Protein AF-0000000075191819 (afdb_homodimer)

Solvent-accessible surface area (backbone atoms only — not comparable to full-atom values): 37746 Å² total; per-residue (Å²): 136,80,80,71,77,78,78,75,75,78,77,75,77,79,75,78,74,72,77,71,74,78,74,51,84,80,54,74,88,44,48,74,37,85,87,48,56,42,88,85,24,44,27,29,45,24,22,58,79,26,37,25,31,28,36,48,56,69,62,45,27,75,52,15,51,52,43,36,54,45,61,70,34,84,62,67,75,32,59,95,83,57,30,30,80,43,82,44,82,48,45,52,66,33,50,48,42,40,49,34,56,77,70,39,85,81,62,63,55,68,81,54,69,62,60,65,67,51,51,50,26,29,44,53,42,21,60,73,36,45,12,57,68,61,36,51,39,52,51,51,33,49,34,48,51,21,29,82,47,78,88,41,41,57,74,36,52,81,44,52,58,84,86,45,87,53,50,31,57,52,48,41,52,46,22,66,74,69,68,39,58,52,28,40,49,40,20,48,48,55,45,27,47,48,51,64,27,57,45,59,74,77,46,82,58,62,67,57,49,31,47,37,45,45,29,30,53,50,50,41,49,42,42,40,55,48,24,35,29,62,71,35,40,55,80,60,62,46,91,79,46,89,49,55,56,41,28,49,45,42,42,35,42,39,51,25,53,47,48,73,42,62,86,52,53,54,36,55,80,72,45,82,45,67,51,52,55,51,49,51,52,51,54,53,47,66,69,63,64,80,66,75,74,78,79,64,72,81,69,72,50,57,47,66,68,47,46,53,52,44,49,53,42,29,52,52,17,49,50,51,50,60,66,44,41,24,53,60,68,75,39,65,49,64,69,64,34,50,56,70,74,105,136,79,77,71,78,78,82,74,74,79,77,76,78,81,73,77,76,73,77,71,75,77,74,53,82,82,53,74,90,48,48,73,36,86,88,48,56,42,88,85,24,44,27,29,44,25,23,58,78,26,37,24,32,27,38,49,56,69,62,45,26,74,53,15,50,51,44,36,54,46,60,71,35,83,63,67,74,33,59,94,82,55,31,31,79,44,81,44,81,47,47,53,66,33,49,48,42,40,49,34,55,75,71,38,84,82,63,63,55,68,80,53,68,62,60,65,67,51,52,49,26,30,45,52,43,21,60,74,36,44,12,57,68,61,35,52,39,51,50,51,33,48,34,48,51,21,29,82,47,79,90,41,42,57,73,37,52,81,42,51,58,83,86,43,86,53,50,32,57,52,48,41,53,45,23,64,75,69,68,40,58,50,27,39,48,41,20,47,47,56,45,26,48,48,53,64,26,57,44,58,73,76,46,82,58,63,68,57,49,29,48,34,43,44,29,30,52,49,49,41,49,41,42,40,54,48,25,36,30,62,74,36,40,55,79,60,61,46,90,79,46,89,49,54,58,40,28,50,47,40,42,34,42,39,52,25,52,46,49,73,42,62,85,51,53,53,38,55,80,70,44,82,45,66,50,53,54,50,49,51,52,51,54,51,48,67,68,63,64,83,67,73,73,80,79,62,72,82,65,70,49,58,48,68,68,45,45,51,52,44,50,54,42,31,52,53,18,48,50,51,50,59,66,44,41,25,53,58,68,77,40,67,48,64,69,64,34,50,56,71,74,103

Radius of gyration: 38.43 Å; Cα contacts (8 Å, |Δi|>4): 865; chains: 2; bounding box: 101×92×155 Å

Foldseek 3Di:
DPPDPDDPDPDPDPPDPPPPPPPPVVPQQAAEDPPQADLLAAEWEAELVRYIGRHHLVQLLVQFVQSVVCVVPPQPDSPPSNHGYHYDHHHPLLVVLQVCVRVPPPSDFALAQDDLSSLLSNCVVCVVRVRPVSNVRSLNNLCQCQPLDLVRVQVRVVSDDPPCLCVLVSSCVSCVVNVQLLRNLSSLLSLLLDDLVVCVVPDPDPVSSVLSPQLNVVQLVLCVVQQQVLLPPVVNAPPPFPLNPLQVVLSVVLVVQCVVCVSCSSCVSHDPRSVNVVLVVLVVVVPPPPDCPDPPPPSNHHDPVSSVVSVVRNVRSVVVCSQCSCVSSPHDGSVVSVVVVD/DPPDPDPPDPDPDPPDPPPPPPPPVVPQQAAEDPPQADLLAAEWEAELVRYIGRHHLVQLLVQFVQSVVCVVPPQPDSPPSNHGYDYDHHHPLLVVLQVCVRVPPPSDFALAQDDLSSLLSNCVVCVVRVRPVSNVRSLNNLCQCQPLDLVRVQVRVVSDDPPCLCVLVSSCVSCVVNVQLLRNLSSLLSLLLDDLVVCVVPDPDPVSSVLSPQLNVVQLVLCCVQQQVLLPPVVNDPPPFPLNPLLVVLSVVLVVQCVVCVSCSSCVSHDPGSNNVVLVVLVVVVPDDPPCPDPPPPSNHRDPVSSVVSVVRNVRSVVVCSQCSCVSSPHDGSVVSVVVVD

Structure (mmCIF, N/CA/C/O backbone):
data_AF-0000000075191819-model_v1
#
loop_
_entity.id
_entity.type
_entity.pdbx_description
1 polymer 'BTB domain-containing protein'
#
loop_
_atom_site.group_PDB
_atom_site.id
_atom_site.type_symbol
_atom_site.label_atom_id
_atom_site.label_alt_id
_atom_site.label_comp_id
_atom_site.label_asym_id
_atom_site.label_entity_id
_atom_site.label_seq_id
_atom_site.pdbx_PDB_ins_code
_atom_site.Cartn_x
_atom_site.Cartn_y
_atom_site.Cartn_z
_atom_site.occupancy
_atom_site.B_iso_or_equiv
_atom_site.auth_seq_id
_atom_site.auth_comp_id
_atom_site.auth_asym_id
_atom_site.auth_atom_id
_atom_site.pdbx_PDB_model_num
ATOM 1 N N . MET A 1 1 ? -52.969 14.641 -76.25 1 25.11 1 MET A N 1
ATOM 2 C CA . MET A 1 1 ? -53.812 13.789 -75.375 1 25.11 1 MET A CA 1
ATOM 3 C C . MET A 1 1 ? -52.938 12.992 -74.438 1 25.11 1 MET A C 1
ATOM 5 O O . MET A 1 1 ? -52.188 12.125 -74.812 1 25.11 1 MET A O 1
ATOM 9 N N . SER A 1 2 ? -52.5 13.672 -73.312 1 27.08 2 SER A N 1
ATOM 10 C CA . SER A 1 2 ? -51.469 13.477 -72.312 1 27.08 2 SER A CA 1
ATOM 11 C C . SER A 1 2 ? -51.812 12.297 -71.375 1 27.08 2 SER A C 1
ATOM 13 O O . SER A 1 2 ? -52.875 12.273 -70.812 1 27.08 2 SER A O 1
ATOM 15 N N . ALA A 1 3 ? -51.312 11.078 -71.938 1 25.53 3 ALA A N 1
ATOM 16 C CA . ALA A 1 3 ? -51.625 9.75 -71.375 1 25.53 3 ALA A CA 1
ATOM 17 C C . ALA A 1 3 ? -51.438 9.711 -69.875 1 25.53 3 ALA A C 1
ATOM 19 O O . ALA A 1 3 ? -50.344 10 -69.375 1 25.53 3 ALA A O 1
ATOM 20 N N . ALA A 1 4 ? -52.531 9.844 -69.125 1 30.47 4 ALA A N 1
ATOM 21 C CA . ALA A 1 4 ? -52.75 10.016 -67.688 1 30.47 4 ALA A CA 1
ATOM 22 C C . ALA A 1 4 ? -52.125 8.852 -66.938 1 30.47 4 ALA A C 1
ATOM 24 O O . ALA A 1 4 ? -52.312 7.688 -67.312 1 30.47 4 ALA A O 1
ATOM 25 N N . PRO A 1 5 ? -51 9.078 -66.25 1 30.41 5 PRO A N 1
ATOM 26 C CA . PRO A 1 5 ? -50.188 8.008 -65.688 1 30.41 5 PRO A CA 1
ATOM 27 C C . PRO A 1 5 ? -51 7.039 -64.812 1 30.41 5 PRO A C 1
ATOM 29 O O . PRO A 1 5 ? -52.031 7.41 -64.312 1 30.41 5 PRO A O 1
ATOM 32 N N . ALA A 1 6 ? -50.938 5.742 -65.25 1 36.22 6 ALA A N 1
ATOM 33 C CA . ALA A 1 6 ? -51.594 4.559 -64.688 1 36.22 6 ALA A CA 1
ATOM 34 C C . ALA A 1 6 ? -51.531 4.559 -63.188 1 36.22 6 ALA A C 1
ATOM 36 O O . ALA A 1 6 ? -50.531 4.949 -62.594 1 36.22 6 ALA A O 1
ATOM 37 N N . GLU A 1 7 ? -52.656 4.715 -62.5 1 30.72 7 GLU A N 1
ATOM 38 C CA . GLU A 1 7 ? -53 4.773 -61.094 1 30.72 7 GLU A CA 1
ATOM 39 C C . GLU A 1 7 ? -52.438 3.578 -60.344 1 30.72 7 GLU A C 1
ATOM 41 O O . GLU A 1 7 ? -52.656 2.428 -60.719 1 30.72 7 GLU A O 1
ATOM 46 N N . SER A 1 8 ? -51.156 3.742 -59.844 1 30.05 8 SER A N 1
ATOM 47 C CA . SER A 1 8 ? -50.406 2.719 -59.156 1 30.05 8 SER A CA 1
ATOM 48 C C . SER A 1 8 ? -51.25 1.982 -58.125 1 30.05 8 SER A C 1
ATOM 50 O O . SER A 1 8 ? -52.094 2.584 -57.469 1 30.05 8 SER A O 1
ATOM 52 N N . ASP A 1 9 ? -51.438 0.678 -58.438 1 33.81 9 ASP A N 1
ATOM 53 C CA . ASP A 1 9 ? -52.219 -0.307 -57.688 1 33.81 9 ASP A CA 1
ATOM 54 C C . ASP A 1 9 ? -52 -0.182 -56.188 1 33.81 9 ASP A C 1
ATOM 56 O O . ASP A 1 9 ? -50.875 0.171 -55.75 1 33.81 9 ASP A O 1
ATOM 60 N N . PRO A 1 10 ? -53.062 0.04 -55.406 1 34.38 10 PRO A N 1
ATOM 61 C CA . PRO A 1 10 ? -53 0.318 -53.969 1 34.38 10 PRO A CA 1
ATOM 62 C C . PRO A 1 10 ? -52.156 -0.685 -53.219 1 34.38 10 PRO A C 1
ATOM 64 O O . PRO A 1 10 ? -51.969 -1.818 -53.688 1 34.38 10 PRO A O 1
ATOM 67 N N . ALA A 1 11 ? -51.188 -0.195 -52.312 1 33.44 11 ALA A N 1
ATOM 68 C CA . ALA A 1 11 ? -50.188 -0.854 -51.469 1 33.44 11 ALA A CA 1
ATOM 69 C C . ALA A 1 11 ? -50.812 -1.996 -50.688 1 33.44 11 ALA A C 1
ATOM 71 O O . ALA A 1 11 ? -51.906 -1.83 -50.094 1 33.44 11 ALA A O 1
ATOM 72 N N . PRO A 1 12 ? -50.656 -3.307 -51.188 1 30.34 12 PRO A N 1
ATOM 73 C CA . PRO A 1 12 ? -51.375 -4.34 -50.406 1 30.34 12 PRO A CA 1
ATOM 74 C C . PRO A 1 12 ? -51.188 -4.188 -48.906 1 30.34 12 PRO A C 1
ATOM 76 O O . PRO A 1 12 ? -50.219 -3.604 -48.438 1 30.34 12 PRO A O 1
ATOM 79 N N . ARG A 1 13 ? -52.312 -4.234 -48.125 1 37.22 13 ARG A N 1
ATOM 80 C CA . ARG A 1 13 ? -52.312 -4.121 -46.656 1 37.22 13 ARG A CA 1
ATOM 81 C C . ARG A 1 13 ? -51.281 -5.07 -46.031 1 37.22 13 ARG A C 1
ATOM 83 O O . ARG A 1 13 ? -51.125 -6.199 -46.5 1 37.22 13 ARG A O 1
ATOM 90 N N . PRO A 1 14 ? -50.25 -4.469 -45.25 1 31.97 14 PRO A N 1
ATOM 91 C CA . PRO A 1 14 ? -49.25 -5.348 -44.656 1 31.97 14 PRO A CA 1
ATOM 92 C C . PRO A 1 14 ? -49.844 -6.574 -43.969 1 31.97 14 PRO A C 1
ATOM 94 O O . PRO A 1 14 ? -51 -6.527 -43.5 1 31.97 14 PRO A O 1
ATOM 97 N N . ALA A 1 15 ? -49.469 -7.777 -44.312 1 31.53 15 ALA A N 1
ATOM 98 C CA . ALA A 1 15 ? -49.844 -9.062 -43.719 1 31.53 15 ALA A CA 1
ATOM 99 C C . ALA A 1 15 ? -49.781 -9.016 -42.188 1 31.53 15 ALA A C 1
ATOM 101 O O . ALA A 1 15 ? -48.875 -8.359 -41.625 1 31.53 15 ALA A O 1
ATOM 102 N N . LYS A 1 16 ? -50.938 -9.297 -41.594 1 32 16 LYS A N 1
ATOM 103 C CA . LYS A 1 16 ? -51.031 -9.461 -40.156 1 32 16 LYS A CA 1
ATOM 104 C C . LYS A 1 16 ? -49.875 -10.289 -39.625 1 32 16 LYS A C 1
ATOM 106 O O . LYS A 1 16 ? -49.562 -11.352 -40.188 1 32 16 LYS A O 1
ATOM 111 N N . ARG A 1 17 ? -48.906 -9.695 -38.969 1 32.09 17 ARG A N 1
ATOM 112 C CA . ARG A 1 17 ? -47.906 -10.406 -38.219 1 32.09 17 ARG A CA 1
ATOM 113 C C . ARG A 1 17 ? -48.5 -11.531 -37.375 1 32.09 17 ARG A C 1
ATOM 115 O O . ARG A 1 17 ? -49.438 -11.297 -36.594 1 32.09 17 ARG A O 1
ATOM 122 N N . GLN A 1 18 ? -48.531 -12.727 -37.969 1 26.8 18 GLN A N 1
ATOM 123 C CA . GLN A 1 18 ? -48.906 -13.891 -37.156 1 26.8 18 GLN A CA 1
ATOM 124 C C . GLN A 1 18 ? -48.312 -13.812 -35.781 1 26.8 18 GLN A C 1
ATOM 126 O O . GLN A 1 18 ? -47.094 -13.648 -35.625 1 26.8 18 GLN A O 1
ATOM 131 N N . ARG A 1 19 ? -49.094 -13.383 -34.781 1 33.69 19 ARG A N 1
ATOM 132 C CA . ARG A 1 19 ? -48.688 -13.539 -33.375 1 33.69 19 ARG A CA 1
ATOM 133 C C . ARG A 1 19 ? -48.094 -14.914 -33.125 1 33.69 19 ARG A C 1
ATOM 135 O O . ARG A 1 19 ? -48.75 -15.938 -33.312 1 33.69 19 ARG A O 1
ATOM 142 N N . THR A 1 20 ? -46.812 -15.141 -33.531 1 33.38 20 THR A N 1
ATOM 143 C CA . THR A 1 20 ? -46.125 -16.344 -33.031 1 33.38 20 THR A CA 1
ATOM 144 C C . THR A 1 20 ? -46.562 -16.656 -31.609 1 33.38 20 THR A C 1
ATOM 146 O O . THR A 1 20 ? -46.5 -15.789 -30.734 1 33.38 20 THR A O 1
ATOM 149 N N . SER A 1 21 ? -47.469 -17.562 -31.469 1 36.19 21 SER A N 1
ATOM 150 C CA . SER A 1 21 ? -47.938 -18.125 -30.203 1 36.19 21 SER A CA 1
ATOM 151 C C . SER A 1 21 ? -46.781 -18.359 -29.25 1 36.19 21 SER A C 1
ATOM 153 O O . SER A 1 21 ? -45.938 -19.234 -29.484 1 36.19 21 SER A O 1
ATOM 155 N N . GLU A 1 22 ? -46.25 -17.422 -28.703 1 41.81 22 GLU A N 1
ATOM 156 C CA . GLU A 1 22 ? -45.25 -17.453 -27.641 1 41.81 22 GLU A CA 1
ATOM 157 C C . GLU A 1 22 ? -45.562 -18.5 -26.594 1 41.81 22 GLU A C 1
ATOM 159 O O . GLU A 1 22 ? -44.688 -18.938 -25.844 1 41.81 22 GLU A O 1
ATOM 164 N N . ASN A 1 23 ? -46.906 -18.625 -26.266 1 40.81 23 ASN A N 1
ATOM 165 C CA . ASN A 1 23 ? -47.25 -19.406 -25.062 1 40.81 23 ASN A CA 1
ATOM 166 C C . ASN A 1 23 ? -47.312 -20.891 -25.359 1 40.81 23 ASN A C 1
ATOM 168 O O . ASN A 1 23 ? -48.375 -21.5 -25.312 1 40.81 23 ASN A O 1
ATOM 172 N N . ASP A 1 24 ? -46.688 -21.391 -26.359 1 41.38 24 ASP A N 1
ATOM 173 C CA . ASP A 1 24 ? -46.844 -22.844 -26.375 1 41.38 24 ASP A CA 1
ATOM 174 C C . ASP A 1 24 ? -46.531 -23.453 -25.016 1 41.38 24 ASP A C 1
ATOM 176 O O . ASP A 1 24 ? -45.406 -23.297 -24.516 1 41.38 24 ASP A O 1
ATOM 180 N N . PRO A 1 25 ? -47.438 -23.656 -24.188 1 46.94 25 PRO A N 1
ATOM 181 C CA . PRO A 1 25 ? -47.219 -24.25 -22.859 1 46.94 25 PRO A CA 1
ATOM 182 C C . PRO A 1 25 ? -46.188 -25.375 -22.891 1 46.94 25 PRO A C 1
ATOM 184 O O . PRO A 1 25 ? -45.625 -25.734 -21.844 1 46.94 25 PRO A O 1
ATOM 187 N N . ASP A 1 26 ? -46.125 -26.141 -23.938 1 46.66 26 ASP A N 1
ATOM 188 C CA . ASP A 1 26 ? -45.25 -27.312 -23.984 1 46.66 26 ASP A CA 1
ATOM 189 C C . ASP A 1 26 ? -43.844 -26.906 -24.375 1 46.66 26 ASP A C 1
ATOM 191 O O . ASP A 1 26 ? -43 -27.766 -24.641 1 46.66 26 ASP A O 1
ATOM 195 N N . ALA A 1 27 ? -43.531 -25.719 -24.828 1 53.84 27 ALA A N 1
ATOM 196 C CA . ALA A 1 27 ? -42.219 -25.297 -25.25 1 53.84 27 ALA A CA 1
ATOM 197 C C . ALA A 1 27 ? -41.188 -25.516 -24.141 1 53.84 27 ALA A C 1
ATOM 199 O O . ALA A 1 27 ? -41.469 -25.266 -22.969 1 53.84 27 ALA A O 1
ATOM 200 N N . PRO A 1 28 ? -40.188 -26.234 -24.469 1 63.12 28 PRO A N 1
ATOM 201 C CA . PRO A 1 28 ? -39.219 -26.516 -23.406 1 63.12 28 PRO A CA 1
ATOM 202 C C . PRO A 1 28 ? -38.75 -25.25 -22.703 1 63.12 28 PRO A C 1
ATOM 204 O O . PRO A 1 28 ? -38.625 -24.188 -23.328 1 63.12 28 PRO A O 1
ATOM 207 N N . SER A 1 29 ? -38.969 -25.016 -21.344 1 79.19 29 SER A N 1
ATOM 208 C CA . SER A 1 29 ? -38.719 -23.938 -20.391 1 79.19 29 SER A CA 1
ATOM 209 C C . SER A 1 29 ? -37.219 -23.578 -20.344 1 79.19 29 SER A C 1
ATOM 211 O O . SER A 1 29 ? -36.781 -22.938 -19.391 1 79.19 29 SER A O 1
ATOM 213 N N . TYR A 1 30 ? -36.406 -24.109 -21.391 1 90.31 30 TYR A N 1
ATOM 214 C CA . TYR A 1 30 ? -35 -23.75 -21.375 1 90.31 30 TYR A CA 1
ATOM 215 C C . TYR A 1 30 ? -34.5 -23.391 -22.766 1 90.31 30 TYR A C 1
ATOM 217 O O . TYR A 1 30 ? -35.125 -23.75 -23.766 1 90.31 30 TYR A O 1
ATOM 225 N N . GLU A 1 31 ? -33.594 -22.469 -22.891 1 95.75 31 GLU A N 1
ATOM 226 C CA . GLU A 1 31 ? -32.906 -22.125 -24.141 1 95.75 31 GLU A CA 1
ATOM 227 C C . GLU A 1 31 ? -31.797 -23.141 -24.453 1 95.75 31 GLU A C 1
ATOM 229 O O . GLU A 1 31 ? -30.969 -23.453 -23.578 1 95.75 31 GLU A O 1
ATOM 234 N N . MET A 1 32 ? -31.781 -23.672 -25.672 1 95.06 32 MET A N 1
ATOM 235 C CA . MET A 1 32 ? -30.797 -24.672 -26.047 1 95.06 32 MET A CA 1
ATOM 236 C C . MET A 1 32 ? -29.422 -24.047 -26.266 1 95.06 32 MET A C 1
ATOM 238 O O . MET A 1 32 ? -29.312 -22.984 -26.875 1 95.06 32 MET A O 1
ATOM 242 N N . ASP A 1 33 ? -28.406 -24.656 -25.656 1 95.62 33 ASP A N 1
ATOM 243 C CA . ASP A 1 33 ? -27.047 -24.234 -25.969 1 95.62 33 ASP A CA 1
ATOM 244 C C . ASP A 1 33 ? -26.625 -24.672 -27.375 1 95.62 33 ASP A C 1
ATOM 246 O O . ASP A 1 33 ? -26.75 -25.844 -27.719 1 95.62 33 ASP A O 1
ATOM 250 N N . THR A 1 34 ? -26.141 -23.781 -28.109 1 93.25 34 THR A N 1
ATOM 251 C CA . THR A 1 34 ? -25.844 -24.031 -29.516 1 93.25 34 THR A CA 1
ATOM 252 C C . THR A 1 34 ? -24.609 -24.906 -29.672 1 93.25 34 THR A C 1
ATOM 254 O O . THR A 1 34 ? -24.484 -25.672 -30.641 1 93.25 34 THR A O 1
ATOM 257 N N . SER A 1 35 ? -23.672 -24.891 -28.766 1 94.94 35 SER A N 1
ATOM 258 C CA . SER A 1 35 ? -22.406 -25.609 -28.891 1 94.94 35 SER A CA 1
ATOM 259 C C . SER A 1 35 ? -22.516 -27.016 -28.328 1 94.94 35 SER A C 1
ATOM 261 O O . SER A 1 35 ? -21.844 -27.938 -28.812 1 94.94 35 SER A O 1
ATOM 263 N N . LEU A 1 36 ? -23.328 -27.172 -27.281 1 97.12 36 LEU A N 1
ATOM 264 C CA . LEU A 1 36 ? -23.406 -28.469 -26.609 1 97.12 36 LEU A CA 1
ATOM 265 C C . LEU A 1 36 ? -24.844 -28.984 -26.609 1 97.12 36 LEU A C 1
ATOM 267 O O . LEU A 1 36 ? -25.469 -29.109 -25.547 1 97.12 36 LEU A O 1
ATOM 271 N N . TRP A 1 37 ? -25.375 -29.188 -27.844 1 96.94 37 TRP A N 1
ATOM 272 C CA . TRP A 1 37 ? -26.672 -29.812 -28.062 1 96.94 37 TRP A CA 1
ATOM 273 C C . TRP A 1 37 ? -26.562 -30.969 -29.062 1 96.94 37 TRP A C 1
ATOM 275 O O . TRP A 1 37 ? -26.594 -30.734 -30.281 1 96.94 37 TRP A O 1
ATOM 285 N N . PHE A 1 38 ? -26.547 -32.156 -28.5 1 96.25 38 PHE A N 1
ATOM 286 C CA . PHE A 1 38 ? -26.406 -33.344 -29.328 1 96.25 38 PHE A CA 1
ATOM 287 C C . PHE A 1 38 ? -27.734 -34.062 -29.484 1 96.25 38 PHE A C 1
ATOM 289 O O . PHE A 1 38 ? -28.359 -34.469 -28.5 1 96.25 38 PHE A O 1
ATOM 296 N N . GLU A 1 39 ? -28.141 -34.281 -30.672 1 93.06 39 GLU A N 1
ATOM 297 C CA . GLU A 1 39 ? -29.422 -34.906 -30.953 1 93.06 39 GLU A CA 1
ATOM 298 C C . GLU A 1 39 ? -29.5 -36.312 -30.375 1 93.06 39 GLU A C 1
ATOM 300 O O . GLU A 1 39 ? -30.578 -36.781 -29.984 1 93.06 39 GLU A O 1
ATOM 305 N N . ASP A 1 40 ? -28.375 -36.938 -30.312 1 94.06 40 ASP A N 1
ATOM 306 C CA . ASP A 1 40 ? -28.344 -38.281 -29.781 1 94.06 40 ASP A CA 1
ATOM 307 C C . ASP A 1 40 ? -28.078 -38.281 -28.281 1 94.06 40 ASP A C 1
ATOM 309 O O . ASP A 1 40 ? -27.906 -39.344 -27.672 1 94.06 40 ASP A O 1
ATOM 313 N N . GLY A 1 41 ? -28.031 -37.156 -27.625 1 95.19 41 GLY A N 1
ATOM 314 C CA . GLY A 1 41 ? -27.906 -37.094 -26.172 1 95.19 41 GLY A CA 1
ATOM 315 C C . GLY A 1 41 ? -29.109 -37.625 -25.422 1 95.19 41 GLY A C 1
ATOM 316 O O . GLY A 1 41 ? -30.234 -37.469 -25.891 1 95.19 41 GLY A O 1
ATOM 317 N N . ASN A 1 42 ? -28.812 -38.219 -24.266 1 92.75 42 ASN A N 1
ATOM 318 C CA . ASN A 1 42 ? -29.922 -38.844 -23.547 1 92.75 42 ASN A CA 1
ATOM 319 C C . ASN A 1 42 ? -30.188 -38.156 -22.203 1 92.75 42 ASN A C 1
ATOM 321 O O . ASN A 1 42 ? -31.016 -38.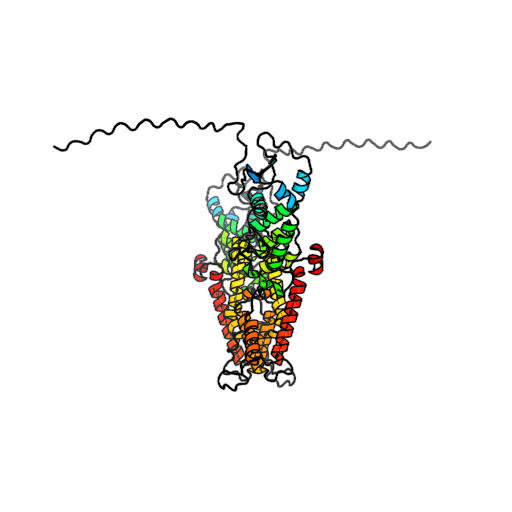625 -21.422 1 92.75 42 ASN A O 1
ATOM 325 N N . ILE A 1 43 ? -29.5 -37.062 -21.984 1 93.75 43 ILE A N 1
ATOM 326 C CA . ILE A 1 43 ? -29.766 -36.281 -20.797 1 93.75 43 ILE A CA 1
ATOM 327 C C . ILE A 1 43 ? -29.625 -34.781 -21.141 1 93.75 43 ILE A C 1
ATOM 329 O O . ILE A 1 43 ? -28.75 -34.406 -21.906 1 93.75 43 ILE A O 1
ATOM 333 N N . VAL A 1 44 ? -30.453 -33.969 -20.656 1 95.5 44 VAL A N 1
ATOM 334 C CA . VAL A 1 44 ? -30.391 -32.531 -20.797 1 95.5 44 VAL A CA 1
ATOM 335 C C . VAL A 1 44 ? -30.203 -31.891 -19.422 1 95.5 44 VAL A C 1
ATOM 337 O O . VAL A 1 44 ? -31.047 -32.062 -18.531 1 95.5 44 VAL A O 1
ATOM 340 N N . LEU A 1 45 ? -29.078 -31.234 -19.219 1 96.38 45 LEU A N 1
ATOM 341 C CA . LEU A 1 45 ? -28.844 -30.438 -18.016 1 96.38 45 LEU A CA 1
ATOM 342 C C . LEU A 1 45 ? -29.312 -29 -18.219 1 96.38 45 LEU A C 1
ATOM 344 O O . LEU A 1 45 ? -28.875 -28.328 -19.141 1 96.38 45 LEU A O 1
ATOM 348 N N . VAL A 1 46 ? -30.172 -28.562 -17.391 1 97.06 46 VAL A N 1
ATOM 349 C CA . VAL A 1 46 ? -30.688 -27.203 -17.484 1 97.06 46 VAL A CA 1
ATOM 350 C C . VAL A 1 46 ? -30.094 -26.344 -16.359 1 97.06 46 VAL A C 1
ATOM 352 O O . VAL A 1 46 ? -30.281 -26.641 -15.18 1 97.06 46 VAL A O 1
ATOM 355 N N . SER A 1 47 ? -29.359 -25.344 -16.734 1 98 47 SER A N 1
ATOM 356 C CA . SER A 1 47 ? -28.672 -24.469 -15.797 1 98 47 SER A CA 1
ATOM 357 C C . SER A 1 47 ? -29.672 -23.594 -15.023 1 98 47 SER A C 1
ATOM 359 O O . SER A 1 47 ? -30.859 -23.578 -15.344 1 98 47 SER A O 1
ATOM 361 N N . ALA A 1 48 ? -29.188 -22.906 -14.055 1 97.25 48 ALA A N 1
ATOM 362 C CA . ALA A 1 48 ? -29.984 -22 -13.234 1 97.25 48 ALA A CA 1
ATOM 363 C C . ALA A 1 48 ? -30.594 -20.891 -14.086 1 97.25 48 ALA A C 1
ATOM 365 O O . ALA A 1 48 ? -31.688 -20.391 -13.789 1 97.25 48 ALA A O 1
ATOM 366 N N . GLN A 1 49 ? -29.922 -20.516 -15.195 1 97.19 49 GLN A N 1
ATOM 367 C CA . GLN A 1 49 ? -30.391 -19.422 -16.047 1 97.19 49 GLN A CA 1
ATOM 368 C C . GLN A 1 49 ? -31.297 -19.953 -17.156 1 97.19 49 GLN A C 1
ATOM 370 O O . GLN A 1 49 ? -31.734 -19.188 -18.016 1 97.19 49 GLN A O 1
ATOM 375 N N . GLY A 1 50 ? -31.516 -21.219 -17.234 1 96.06 50 GLY A N 1
ATOM 376 C CA . GLY A 1 50 ? -32.469 -21.781 -18.172 1 96.06 50 GLY A CA 1
ATOM 377 C C . GLY A 1 50 ? -31.828 -22.203 -19.484 1 96.06 50 GLY A C 1
ATOM 378 O O . GLY A 1 50 ? -32.5 -22.25 -20.516 1 96.06 50 GLY A O 1
ATOM 379 N N . THR A 1 51 ? -30.578 -22.406 -19.391 1 97.69 51 THR A N 1
ATOM 380 C CA . THR A 1 51 ? -29.906 -22.922 -20.578 1 97.69 51 THR A CA 1
ATOM 381 C C . THR A 1 51 ? -29.797 -24.438 -20.531 1 97.69 51 THR A C 1
ATOM 383 O O . THR A 1 51 ? -29.344 -25 -19.531 1 97.69 51 THR A O 1
ATOM 386 N N . GLY A 1 52 ? -30.219 -25.047 -21.625 1 97.31 52 GLY A N 1
ATOM 387 C CA . GLY A 1 52 ? -30.188 -26.5 -21.688 1 97.31 52 GLY A CA 1
ATOM 388 C C . GLY A 1 52 ? -29 -27.031 -22.484 1 97.31 52 GLY A C 1
ATOM 389 O O . GLY A 1 52 ? -28.672 -26.5 -23.547 1 97.31 52 GLY A O 1
ATOM 390 N N . PHE A 1 53 ? -28.344 -28.031 -21.922 1 98.06 53 PHE A N 1
ATOM 391 C CA . PHE A 1 53 ? -27.266 -28.766 -22.578 1 98.06 53 PHE A CA 1
ATOM 392 C C . PHE A 1 53 ? -27.641 -30.234 -22.781 1 98.06 53 PHE A C 1
ATOM 394 O O . PHE A 1 53 ? -27.797 -30.984 -21.812 1 98.06 53 PHE A O 1
ATOM 401 N N . ARG A 1 54 ? -27.875 -30.594 -23.984 1 96.81 54 ARG A N 1
ATOM 402 C CA . ARG A 1 54 ? -28.219 -31.984 -24.281 1 96.81 54 ARG A CA 1
ATOM 403 C C . ARG A 1 54 ? -26.953 -32.812 -24.578 1 96.81 54 ARG A C 1
ATOM 405 O O . ARG A 1 54 ? -26.328 -32.625 -25.625 1 96.81 54 ARG A O 1
ATOM 412 N N . VAL A 1 55 ? -26.641 -33.719 -23.625 1 97.12 55 VAL A N 1
ATOM 413 C CA . VAL A 1 55 ? -25.391 -34.438 -23.688 1 97.12 55 VAL A CA 1
ATOM 414 C C . VAL A 1 55 ? -25.625 -35.906 -23.375 1 97.12 55 VAL A C 1
ATOM 416 O O . VAL A 1 55 ? -26.766 -36.406 -23.469 1 97.12 55 VAL A O 1
ATOM 419 N N . HIS A 1 56 ? -24.531 -36.688 -23.219 1 95.5 56 HIS A N 1
ATOM 420 C CA . HIS A 1 56 ? -24.625 -38.125 -23.031 1 95.5 56 HIS A CA 1
ATOM 421 C C . HIS A 1 56 ? -24.328 -38.5 -21.578 1 95.5 56 HIS A C 1
ATOM 423 O O . HIS A 1 56 ? -23.234 -38.25 -21.062 1 95.5 56 HIS A O 1
ATOM 429 N N . LEU A 1 57 ? -25.172 -39.156 -20.969 1 93.88 57 LEU A N 1
ATOM 430 C CA . LEU A 1 57 ? -25 -39.594 -19.594 1 93.88 57 LEU A CA 1
ATOM 431 C C . LEU A 1 57 ? -23.812 -40.562 -19.469 1 93.88 57 LEU A C 1
ATOM 433 O O . LEU A 1 57 ? -23.125 -40.562 -18.453 1 93.88 57 LEU A O 1
ATOM 437 N N . GLY A 1 58 ? -23.578 -41.344 -20.5 1 93.44 58 GLY A N 1
ATOM 438 C CA . GLY A 1 58 ? -22.438 -42.25 -20.5 1 93.44 58 GLY A CA 1
ATOM 439 C C . GLY A 1 58 ? -21.109 -41.531 -20.359 1 93.44 58 GLY A C 1
ATOM 440 O O . GLY A 1 58 ? -20.234 -41.969 -19.609 1 93.44 58 GLY A O 1
ATOM 441 N N . ILE A 1 59 ? -20.953 -40.438 -21.062 1 95.44 59 ILE A N 1
ATOM 442 C CA . ILE A 1 59 ? -19.734 -39.625 -21.016 1 95.44 59 ILE A CA 1
ATOM 443 C C . ILE A 1 59 ? -19.594 -38.969 -19.641 1 95.44 59 ILE A C 1
ATOM 445 O O . ILE A 1 59 ? -18.516 -38.969 -19.062 1 95.44 59 ILE A O 1
ATOM 449 N N . LEU A 1 60 ? -20.688 -38.438 -19.125 1 96.44 60 LEU A N 1
ATOM 450 C CA . LEU A 1 60 ? -20.672 -37.781 -17.797 1 96.44 60 LEU A CA 1
ATOM 451 C C . LEU A 1 60 ? -20.344 -38.812 -16.719 1 96.44 60 LEU A C 1
ATOM 453 O O . LEU A 1 60 ? -19.547 -38.531 -15.812 1 96.44 60 LEU A O 1
ATOM 457 N N . SER A 1 61 ? -20.891 -40 -16.859 1 95 61 SER A N 1
ATOM 458 C CA . SER A 1 61 ? -20.688 -41.062 -15.883 1 95 61 SER A CA 1
ATOM 459 C C . SER A 1 61 ? -19.25 -41.562 -15.898 1 95 61 SER A C 1
ATOM 461 O O . SER A 1 61 ? -18.703 -41.969 -14.859 1 95 61 SER A O 1
ATOM 463 N N . LEU A 1 62 ? -18.625 -41.531 -17.031 1 95.81 62 LEU A N 1
ATOM 464 C CA . LEU A 1 62 ? -17.234 -41.938 -17.156 1 95.81 62 LEU A CA 1
ATOM 465 C C . LEU A 1 62 ? -16.312 -40.969 -16.438 1 95.81 62 LEU A C 1
ATOM 467 O O . LEU A 1 62 ? -15.258 -41.375 -15.938 1 95.81 62 LEU A O 1
ATOM 471 N N . ASN A 1 63 ? -16.766 -39.719 -16.297 1 96.75 63 ASN A N 1
ATOM 472 C CA . ASN A 1 63 ? -15.836 -38.688 -15.875 1 96.75 63 ASN A CA 1
ATOM 473 C C . ASN A 1 63 ? -16.219 -38.125 -14.508 1 96.75 63 ASN A C 1
ATOM 475 O O . ASN A 1 63 ? -15.383 -37.5 -13.828 1 96.75 63 ASN A O 1
ATOM 479 N N . ALA A 1 64 ? -17.469 -38.312 -14.062 1 96.5 64 ALA A N 1
ATOM 480 C CA . ALA A 1 64 ? -17.953 -37.75 -12.812 1 96.5 64 ALA A CA 1
ATOM 481 C C . ALA A 1 64 ? -18.766 -38.781 -12.023 1 96.5 64 ALA A C 1
ATOM 483 O O . ALA A 1 64 ? -19.719 -39.344 -12.547 1 96.5 64 ALA A O 1
ATOM 484 N N . GLU A 1 65 ? -18.406 -38.938 -10.828 1 95.69 65 GLU A N 1
ATOM 485 C CA . GLU A 1 65 ? -19.016 -39.969 -9.992 1 95.69 65 GLU A CA 1
ATOM 486 C C . GLU A 1 65 ? -20.5 -39.656 -9.75 1 95.69 65 GLU A C 1
ATOM 488 O O . GLU A 1 65 ? -21.297 -40.594 -9.648 1 95.69 65 GLU A O 1
ATOM 493 N N . PHE A 1 66 ? -20.812 -38.438 -9.648 1 94.56 66 PHE A N 1
ATOM 494 C CA . PHE A 1 66 ? -22.188 -38.062 -9.422 1 94.56 66 PHE A CA 1
ATOM 495 C C . PHE A 1 66 ? -23.109 -38.656 -10.492 1 94.56 66 PHE A C 1
ATOM 497 O O . PHE A 1 66 ? -24.141 -39.219 -10.172 1 94.56 66 PHE A O 1
ATOM 504 N N . PHE A 1 67 ? -22.719 -38.562 -11.688 1 93.69 67 PHE A N 1
ATOM 505 C CA . PHE A 1 67 ? -23.547 -39.031 -12.805 1 93.69 67 PHE A CA 1
ATOM 506 C C . PHE A 1 67 ? -23.469 -40.562 -12.922 1 93.69 67 PHE A C 1
ATOM 508 O O . PHE A 1 67 ? -24.406 -41.188 -13.406 1 93.69 67 PHE A O 1
ATOM 515 N N . ARG A 1 68 ? -22.344 -41.062 -12.523 1 91.62 68 ARG A N 1
ATOM 516 C CA . ARG A 1 68 ? -22.234 -42.531 -12.461 1 91.62 68 ARG A CA 1
ATOM 517 C C . ARG A 1 68 ? -23.266 -43.094 -11.492 1 91.62 68 ARG A C 1
ATOM 519 O O . ARG A 1 68 ? -23.906 -44.125 -11.797 1 91.62 68 ARG A O 1
ATOM 526 N N . ASP A 1 69 ? -23.375 -42.469 -10.312 1 90.25 69 ASP A N 1
ATOM 527 C CA . ASP A 1 69 ? -24.344 -42.906 -9.305 1 90.25 69 ASP A CA 1
ATOM 528 C C . ASP A 1 69 ? -25.781 -42.688 -9.781 1 90.25 69 ASP A C 1
ATOM 530 O O . ASP A 1 69 ? -26.656 -43.5 -9.523 1 90.25 69 ASP A O 1
ATOM 534 N N . MET A 1 70 ? -25.984 -41.625 -10.484 1 85.06 70 MET A N 1
ATOM 535 C CA . MET A 1 70 ? -27.312 -41.312 -11.016 1 85.06 70 MET A CA 1
ATOM 536 C C . MET A 1 70 ? -27.734 -42.344 -12.039 1 85.06 70 MET A C 1
ATOM 538 O O . MET A 1 70 ? -28.906 -42.75 -12.078 1 85.06 70 MET A O 1
ATOM 542 N N . SER A 1 71 ? -26.797 -42.656 -12.875 1 80.19 71 SER A N 1
ATOM 543 C CA . SER A 1 71 ? -27.078 -43.656 -13.906 1 80.19 71 SER A CA 1
ATOM 544 C C . SER A 1 71 ? -27.406 -45 -13.305 1 80.19 71 SER A C 1
ATOM 546 O O . SER A 1 71 ? -28.156 -45.812 -13.898 1 80.19 71 SER A O 1
ATOM 548 N N . GLY A 1 72 ? -26.688 -45.25 -12.297 1 75.81 72 GLY A N 1
ATOM 549 C CA . GLY A 1 72 ? -26.969 -46.5 -11.609 1 75.81 72 GLY A CA 1
ATOM 550 C C . GLY A 1 72 ? -28.344 -46.5 -10.961 1 75.81 72 GLY A C 1
ATOM 551 O O . GLY A 1 72 ? -28.938 -47.562 -10.789 1 75.81 72 GLY A O 1
ATOM 552 N N . LEU A 1 73 ? -28.656 -45.25 -10.711 1 71.44 73 LEU A N 1
ATOM 553 C CA . LEU A 1 73 ? -30 -45.156 -10.18 1 71.44 73 LEU A CA 1
ATOM 554 C C . LEU A 1 73 ? -31.031 -45.094 -11.312 1 71.44 73 LEU A C 1
ATOM 556 O O . LEU A 1 73 ? -30.719 -44.656 -12.422 1 71.44 73 LEU A O 1
ATOM 560 N N . ALA A 1 74 ? -32 -45.906 -11.414 1 58.53 74 ALA A N 1
ATOM 561 C CA . ALA A 1 74 ? -33.031 -45.938 -12.461 1 58.53 74 ALA A CA 1
ATOM 562 C C . ALA A 1 74 ? -33.312 -44.562 -13 1 58.53 74 ALA A C 1
ATOM 564 O O . ALA A 1 74 ? -33.812 -43.688 -12.266 1 58.53 74 ALA A O 1
ATOM 565 N N . LEU A 1 75 ? -32.531 -44 -14.055 1 61.25 75 LEU A N 1
ATOM 566 C CA . LEU A 1 75 ? -32.844 -42.719 -14.656 1 61.25 75 LEU A CA 1
ATOM 567 C C . LEU A 1 75 ? -34.344 -42.562 -14.906 1 61.25 75 LEU A C 1
ATOM 569 O O . LEU A 1 75 ? -35 -43.531 -15.281 1 61.25 75 LEU A O 1
ATOM 573 N N . PRO A 1 76 ? -34.844 -41.469 -14.391 1 58.78 76 PRO A N 1
ATOM 574 C CA . PRO A 1 76 ? -36.25 -41.312 -14.688 1 58.78 76 PRO A CA 1
ATOM 575 C C . PRO A 1 76 ? -36.594 -41.594 -16.156 1 58.78 76 PRO A C 1
ATOM 577 O O . PRO A 1 76 ? -35.688 -41.562 -17.016 1 58.78 76 PRO A O 1
ATOM 580 N N . ASP A 1 77 ? -37.781 -41.938 -16.453 1 60.06 77 ASP A N 1
ATOM 581 C CA . ASP A 1 77 ? -38.406 -42.25 -17.719 1 60.06 77 ASP A CA 1
ATOM 582 C C . ASP A 1 77 ? -38.094 -41.219 -18.781 1 60.06 77 ASP A C 1
ATOM 584 O O . ASP A 1 77 ? -38.188 -40 -18.531 1 60.06 77 ASP A O 1
ATOM 588 N N . ARG A 1 78 ? -37.094 -41.531 -19.844 1 67.25 78 ARG A N 1
ATOM 589 C CA . ARG A 1 78 ? -36.719 -40.719 -20.984 1 67.25 78 ARG A CA 1
ATOM 590 C C . ARG A 1 78 ? -37.938 -40.125 -21.656 1 67.25 78 ARG A C 1
ATOM 592 O O . ARG A 1 78 ? -37.812 -39.25 -22.531 1 67.25 78 ARG A O 1
ATOM 599 N N . GLY A 1 79 ? -39 -40.062 -20.844 1 61.19 79 GLY A N 1
ATOM 600 C CA . GLY A 1 79 ? -40.25 -39.594 -21.406 1 61.19 79 GLY A CA 1
ATOM 601 C C . GLY A 1 79 ? -40.344 -39.719 -22.906 1 61.19 79 GLY A C 1
ATOM 602 O O . GLY A 1 79 ? -39.531 -40.438 -23.516 1 61.19 79 GLY A O 1
ATOM 603 N N . GLU A 1 80 ? -41.25 -39.094 -23.547 1 67.19 80 GLU A N 1
ATOM 604 C CA . GLU A 1 80 ? -41.531 -39.125 -24.984 1 67.19 80 GLU A CA 1
ATOM 605 C C . GLU A 1 80 ? -40.406 -38.438 -25.781 1 67.19 80 GLU A C 1
ATOM 607 O O . GLU A 1 80 ? -40.188 -38.781 -26.938 1 67.19 80 GLU A O 1
ATOM 612 N N . ALA A 1 81 ? -39.594 -37.594 -25.094 1 72.94 81 ALA A N 1
ATOM 613 C CA . ALA A 1 81 ? -38.594 -36.812 -25.797 1 72.94 81 ALA A CA 1
ATOM 614 C C . ALA A 1 81 ? -37.281 -37.594 -25.984 1 72.94 81 ALA A C 1
ATOM 616 O O . ALA A 1 81 ? -36.406 -37.219 -26.766 1 72.94 81 ALA A O 1
ATOM 617 N N . GLY A 1 82 ? -37.188 -38.75 -25.359 1 80.75 82 GLY A N 1
ATOM 618 C CA . GLY A 1 82 ? -36.031 -39.625 -25.562 1 80.75 82 GLY A CA 1
ATOM 619 C C . GLY A 1 82 ? -34.844 -39.25 -24.703 1 80.75 82 GLY A C 1
ATOM 620 O O . GLY A 1 82 ? -33.719 -39.688 -24.969 1 80.75 82 GLY A O 1
ATOM 621 N N . PHE A 1 83 ? -35 -38.219 -23.828 1 86.75 83 PHE A N 1
ATOM 622 C CA . PHE A 1 83 ? -33.906 -37.844 -22.938 1 86.75 83 PHE A CA 1
ATOM 623 C C . PHE A 1 83 ? -34.438 -37.5 -21.547 1 86.75 83 PHE A C 1
ATOM 625 O O . PHE A 1 83 ? -35.656 -37.25 -21.375 1 86.75 83 PHE A O 1
ATOM 632 N N . THR A 1 84 ? -33.625 -37.625 -20.562 1 88.88 84 THR A N 1
ATOM 633 C CA . THR A 1 84 ? -33.906 -37.219 -19.188 1 88.88 84 THR A CA 1
ATOM 634 C C . THR A 1 84 ? -33.594 -35.75 -18.984 1 88.88 84 THR A C 1
ATOM 636 O O . THR A 1 84 ? -32.562 -35.25 -19.453 1 88.88 84 THR A O 1
ATOM 639 N N . LEU A 1 85 ? -34.469 -35.062 -18.391 1 91.12 85 LEU A N 1
ATOM 640 C CA . LEU A 1 85 ? -34.281 -33.656 -18.078 1 91.12 85 LEU A CA 1
ATOM 641 C C . LEU A 1 85 ? -33.844 -33.469 -16.625 1 91.12 85 LEU A C 1
ATOM 643 O O . LEU A 1 85 ? -34.5 -33.969 -15.711 1 91.12 85 LEU A O 1
ATOM 647 N N . LEU A 1 86 ? -32.688 -32.875 -16.391 1 92.62 86 LEU A N 1
ATOM 648 C CA . LEU A 1 86 ? -32.188 -32.625 -15.047 1 92.62 86 LEU A CA 1
ATOM 649 C C . LEU A 1 86 ? -31.938 -31.125 -14.828 1 92.62 86 LEU A C 1
ATOM 651 O O . LEU A 1 86 ? -31.047 -30.547 -15.445 1 92.62 86 LEU A O 1
ATOM 655 N N . HIS A 1 87 ? -32.688 -30.5 -13.938 1 94.44 87 HIS A N 1
ATOM 656 C CA . HIS A 1 87 ? -32.469 -29.109 -13.555 1 94.44 87 HIS A CA 1
ATOM 657 C C . HIS A 1 87 ? -31.406 -29.016 -12.445 1 94.44 87 HIS A C 1
ATOM 659 O O . HIS A 1 87 ? -31.531 -29.672 -11.414 1 94.44 87 HIS A O 1
ATOM 665 N N . VAL A 1 88 ? -30.391 -28.266 -12.766 1 95.62 88 VAL A N 1
ATOM 666 C CA . VAL A 1 88 ? -29.328 -28.094 -11.773 1 95.62 88 VAL A CA 1
ATOM 667 C C . VAL A 1 88 ? -29.25 -26.625 -11.352 1 95.62 88 VAL A C 1
ATOM 669 O O . VAL A 1 88 ? -29.844 -25.75 -12 1 95.62 88 VAL A O 1
ATOM 672 N N . THR A 1 89 ? -28.562 -26.344 -10.281 1 96.88 89 THR A N 1
ATOM 673 C CA . THR A 1 89 ? -28.484 -25 -9.711 1 96.88 89 THR A CA 1
ATOM 674 C C . THR A 1 89 ? -27.266 -24.25 -10.242 1 96.88 89 THR A C 1
ATOM 676 O O . THR A 1 89 ? -27.094 -23.062 -9.969 1 96.88 89 THR A O 1
ATOM 679 N N . ASP A 1 90 ? -26.469 -24.891 -11.031 1 97.88 90 ASP A N 1
ATOM 680 C CA . ASP A 1 90 ? -25.219 -24.328 -11.5 1 97.88 90 ASP A CA 1
ATOM 681 C C . ASP A 1 90 ? -25.453 -23.297 -12.602 1 97.88 90 ASP A C 1
ATOM 683 O O . ASP A 1 90 ? -26.438 -23.375 -13.336 1 97.88 90 ASP A O 1
ATOM 687 N N . SER A 1 91 ? -24.609 -22.312 -12.727 1 98.19 91 SER A N 1
ATOM 688 C CA . SER A 1 91 ? -24.719 -21.297 -13.766 1 98.19 91 SER A CA 1
ATOM 689 C C . SER A 1 91 ? -24.438 -21.875 -15.148 1 98.19 91 SER A C 1
ATOM 691 O O . SER A 1 91 ? -23.766 -22.906 -15.266 1 98.19 91 SER A O 1
ATOM 693 N N . THR A 1 92 ? -24.938 -21.141 -16.141 1 98.19 92 THR A N 1
ATOM 694 C CA . THR A 1 92 ? -24.688 -21.516 -17.516 1 98.19 92 THR A CA 1
ATOM 695 C C . THR A 1 92 ? -23.188 -21.547 -17.812 1 98.19 92 THR A C 1
ATOM 697 O O . THR A 1 92 ? -22.688 -22.469 -18.453 1 98.19 92 THR A O 1
ATOM 700 N N . ARG A 1 93 ? -22.5 -20.625 -17.281 1 97.75 93 ARG A N 1
ATOM 701 C CA . ARG A 1 93 ? -21.062 -20.5 -17.516 1 97.75 93 ARG A CA 1
ATOM 702 C C . ARG A 1 93 ? -20.297 -21.672 -16.906 1 97.75 93 ARG A C 1
ATOM 704 O O . ARG A 1 93 ? -19.453 -22.281 -17.547 1 97.75 93 ARG A O 1
ATOM 711 N N . ASP A 1 94 ? -20.625 -22 -15.711 1 98.19 94 ASP A N 1
ATOM 712 C CA . ASP A 1 94 ? -19.953 -23.078 -15 1 98.19 94 ASP A CA 1
ATOM 713 C C . ASP A 1 94 ? -20.188 -24.422 -15.695 1 98.19 94 ASP A C 1
ATOM 715 O O . ASP A 1 94 ? -19.234 -25.172 -15.93 1 98.19 94 ASP A O 1
ATOM 719 N N . LEU A 1 95 ? -21.422 -24.641 -16.047 1 98 95 LEU A N 1
ATOM 720 C CA . LEU A 1 95 ? -21.766 -25.891 -16.719 1 98 95 LEU A CA 1
ATOM 721 C C . LEU A 1 95 ? -21.094 -25.969 -18.078 1 98 95 LEU A C 1
ATOM 723 O O . LEU A 1 95 ? -20.625 -27.047 -18.484 1 98 95 LEU A O 1
ATOM 727 N N . SER A 1 96 ? -21.094 -24.812 -18.734 1 98.25 96 SER A N 1
ATOM 728 C CA . SER A 1 96 ? -20.469 -24.781 -20.047 1 98.25 96 SER A CA 1
ATOM 729 C C . SER A 1 96 ? -19 -25.172 -19.984 1 98.25 96 SER A C 1
ATOM 731 O O . SER A 1 96 ? -18.562 -26.062 -20.719 1 98.25 96 SER A O 1
ATOM 733 N N . HIS A 1 97 ? -18.266 -24.609 -19.109 1 98.44 97 HIS A N 1
ATOM 734 C CA . HIS A 1 97 ? -16.844 -24.922 -18.969 1 98.44 97 HIS A CA 1
ATOM 735 C C . HIS A 1 97 ? -16.641 -26.375 -18.562 1 98.44 97 HIS A C 1
ATOM 737 O O . HIS A 1 97 ? -15.742 -27.047 -19.062 1 98.44 97 HIS A O 1
ATOM 743 N N . PHE A 1 98 ? -17.469 -26.797 -17.688 1 98.25 98 PHE A N 1
ATOM 744 C CA . PHE A 1 98 ? -17.391 -28.172 -17.172 1 98.25 98 PHE A CA 1
ATOM 745 C C . PHE A 1 98 ? -17.609 -29.172 -18.297 1 98.25 98 PHE A C 1
ATOM 747 O O . PHE A 1 98 ? -16.812 -30.109 -18.469 1 98.25 98 PHE A O 1
ATOM 754 N N . LEU A 1 99 ? -18.656 -28.922 -19.078 1 98.5 99 LEU A N 1
ATOM 755 C CA . LEU A 1 99 ? -19 -29.844 -20.141 1 98.5 99 LEU A CA 1
ATOM 756 C C . LEU A 1 99 ? -18 -29.766 -21.281 1 98.5 99 LEU A C 1
ATOM 758 O O . LEU A 1 99 ? -17.609 -30.797 -21.844 1 98.5 99 LEU A O 1
ATOM 762 N N . HIS A 1 100 ? -17.547 -28.625 -21.609 1 98.12 100 HIS A N 1
ATOM 763 C CA . HIS A 1 100 ? -16.547 -28.484 -22.656 1 98.12 100 HIS A CA 1
ATOM 764 C C . HIS A 1 100 ? -15.266 -29.219 -22.297 1 98.12 100 HIS A C 1
ATOM 766 O O . HIS A 1 100 ? -14.57 -29.719 -23.188 1 98.12 100 HIS A O 1
ATOM 772 N N . ALA A 1 101 ? -14.953 -29.297 -21.047 1 97.94 101 ALA A N 1
ATOM 773 C CA . ALA A 1 101 ? -13.758 -30.016 -20.609 1 97.94 101 ALA A CA 1
ATOM 774 C C . ALA A 1 101 ? -13.805 -31.484 -21.047 1 97.94 101 ALA A C 1
ATOM 776 O O . ALA A 1 101 ? -12.758 -32.125 -21.234 1 97.94 101 ALA A O 1
ATOM 777 N N . PHE A 1 102 ? -15.008 -32.031 -21.281 1 97.19 102 PHE A N 1
ATOM 778 C CA . PHE A 1 102 ? -15.156 -33.438 -21.609 1 97.19 102 PHE A CA 1
ATOM 779 C C . PHE A 1 102 ? -15.461 -33.594 -23.094 1 97.19 102 PHE A C 1
ATOM 781 O O . PHE A 1 102 ? -15.164 -34.656 -23.688 1 97.19 102 PHE A O 1
ATOM 788 N N . TYR A 1 103 ? -16.062 -32.625 -23.688 1 97.19 103 TYR A N 1
ATOM 789 C CA . TYR A 1 103 ? -16.609 -32.844 -25.016 1 97.19 103 TYR A CA 1
ATOM 790 C C . TYR A 1 103 ? -15.758 -32.156 -26.078 1 97.19 103 TYR A C 1
ATOM 792 O O . TYR A 1 103 ? -15.734 -32.562 -27.234 1 97.19 103 TYR A O 1
ATOM 800 N N . THR A 1 104 ? -15.141 -31.094 -25.719 1 95.62 104 THR A N 1
ATOM 801 C CA . THR A 1 104 ? -14.352 -30.328 -26.688 1 95.62 104 THR A CA 1
ATOM 802 C C . THR A 1 104 ? -12.883 -30.734 -26.609 1 95.62 104 THR A C 1
ATOM 804 O O . THR A 1 104 ? -12.258 -30.641 -25.547 1 95.62 104 THR A O 1
ATOM 807 N N . ARG A 1 105 ? -12.352 -31.109 -27.672 1 91.44 105 ARG A N 1
ATOM 808 C CA . ARG A 1 105 ? -10.953 -31.516 -27.734 1 91.44 105 ARG A CA 1
ATOM 809 C C . ARG A 1 105 ? -10.031 -30.375 -27.297 1 91.44 105 ARG A C 1
ATOM 811 O O . ARG A 1 105 ? -10.18 -29.25 -27.75 1 91.44 105 ARG A O 1
ATOM 818 N N . ALA A 1 106 ? -9.188 -30.656 -26.422 1 93.25 106 ALA A N 1
ATOM 819 C CA . ALA A 1 106 ? -8.125 -29.766 -25.969 1 93.25 106 ALA A CA 1
ATOM 820 C C . ALA A 1 106 ? -8.703 -28.516 -25.328 1 93.25 106 ALA A C 1
ATOM 822 O O . ALA A 1 106 ? -8.102 -27.438 -25.422 1 93.25 106 ALA A O 1
ATOM 823 N N . TYR A 1 107 ? -9.883 -28.625 -24.828 1 95.88 107 TYR A N 1
ATOM 824 C CA . TYR A 1 107 ? -10.445 -27.484 -24.109 1 95.88 107 TYR A CA 1
ATOM 825 C C . TYR A 1 107 ? -9.578 -27.109 -22.906 1 95.88 107 TYR A C 1
ATOM 827 O O . TYR A 1 107 ? -9.297 -25.938 -22.688 1 95.88 107 TYR A O 1
ATOM 835 N N . PHE A 1 108 ? -9.188 -28.156 -22.219 1 96 108 PHE A N 1
ATOM 836 C CA . PHE A 1 108 ? -8.258 -27.969 -21.094 1 96 108 PHE A CA 1
ATOM 837 C C . PHE A 1 108 ? -7.309 -29.156 -20.984 1 96 108 PHE A C 1
ATOM 839 O O . PHE A 1 108 ? -7.723 -30.312 -21.156 1 96 108 PHE A O 1
ATOM 846 N N . TYR A 1 109 ? -6.109 -28.938 -20.734 1 95.69 109 TYR A N 1
ATOM 847 C CA . TYR A 1 109 ? -5.121 -29.891 -20.234 1 95.69 109 TYR A CA 1
ATOM 848 C C . TYR A 1 109 ? -4.035 -29.172 -19.438 1 95.69 109 TYR A C 1
ATOM 850 O O . TYR A 1 109 ? -3.84 -27.969 -19.594 1 95.69 109 TYR A O 1
ATOM 858 N N . THR A 1 110 ? -3.42 -29.906 -18.625 1 95.62 110 THR A N 1
ATOM 859 C CA . THR A 1 110 ? -2.369 -29.344 -17.781 1 95.62 110 THR A CA 1
ATOM 860 C C . THR A 1 110 ? -1.279 -28.688 -18.625 1 95.62 110 THR A C 1
ATOM 862 O O . THR A 1 110 ? -0.773 -29.312 -19.562 1 95.62 110 THR A O 1
ATOM 865 N N . GLY A 1 111 ? -1.004 -27.453 -18.391 1 94.69 111 GLY A N 1
ATOM 866 C CA . GLY A 1 111 ? 0.044 -26.75 -19.125 1 94.69 111 GLY A CA 1
ATOM 867 C C . GLY A 1 111 ? -0.487 -25.906 -20.266 1 94.69 111 GLY A C 1
ATOM 868 O O . GLY A 1 111 ? 0.279 -25.219 -20.938 1 94.69 111 GLY A O 1
ATOM 869 N N . LYS A 1 112 ? -1.688 -25.891 -20.438 1 93.81 112 LYS A N 1
ATOM 870 C CA . LYS A 1 112 ? -2.283 -25.016 -21.438 1 93.81 112 LYS A CA 1
ATOM 871 C C . LYS A 1 112 ? -2.699 -23.672 -20.828 1 93.81 112 LYS A C 1
ATOM 873 O O . LYS A 1 112 ? -3.432 -23.641 -19.828 1 93.81 112 LYS A O 1
ATOM 878 N N . PRO A 1 113 ? -2.27 -22.625 -21.469 1 92.62 113 PRO A N 1
ATOM 879 C CA . PRO A 1 113 ? -2.77 -21.344 -20.969 1 92.62 113 PRO A CA 1
ATOM 880 C C . PRO A 1 113 ? -4.297 -21.266 -20.969 1 92.62 113 PRO A C 1
ATOM 882 O O . PRO A 1 113 ? -4.938 -21.562 -21.984 1 92.62 113 PRO A O 1
ATOM 885 N N . THR A 1 114 ? -4.887 -21.062 -19.828 1 92.69 114 THR A N 1
ATOM 886 C CA . THR A 1 114 ? -6.332 -21.062 -19.609 1 92.69 114 THR A CA 1
ATOM 887 C C . THR A 1 114 ? -6.762 -19.875 -18.75 1 92.69 114 THR A C 1
ATOM 889 O O . THR A 1 114 ? -6.094 -19.547 -17.781 1 92.69 114 THR A O 1
ATOM 892 N N . HIS A 1 115 ? -7.816 -19.266 -19.203 1 92.44 115 HIS A N 1
ATOM 893 C CA . HIS A 1 115 ? -8.336 -18.141 -18.438 1 92.44 115 HIS A CA 1
ATOM 894 C C . HIS A 1 115 ? -8.773 -18.578 -17.047 1 92.44 115 HIS A C 1
ATOM 896 O O . HIS A 1 115 ? -9.367 -19.641 -16.891 1 92.44 115 HIS A O 1
ATOM 902 N N . TYR A 1 116 ? -8.625 -17.75 -16.094 1 93.56 116 TYR A N 1
ATOM 903 C CA . TYR A 1 116 ? -8.844 -18.109 -14.695 1 93.56 116 TYR A CA 1
ATOM 904 C C . TYR A 1 116 ? -10.328 -18.297 -14.406 1 93.56 116 TYR A C 1
ATOM 906 O O . TYR A 1 116 ? -10.703 -19.094 -13.539 1 93.56 116 TYR A O 1
ATOM 914 N N . ASP A 1 117 ? -11.164 -17.656 -15.203 1 92.75 117 ASP A N 1
ATOM 915 C CA . ASP A 1 117 ? -12.602 -17.875 -15.047 1 92.75 117 ASP A CA 1
ATOM 916 C C . ASP A 1 117 ? -12.969 -19.312 -15.398 1 92.75 117 ASP A C 1
ATOM 918 O O . ASP A 1 117 ? -13.805 -19.922 -14.727 1 92.75 117 ASP A O 1
ATOM 922 N N . ALA A 1 118 ? -12.406 -19.703 -16.438 1 95.62 118 ALA A N 1
ATOM 923 C CA . ALA A 1 118 ? -12.648 -21.078 -16.844 1 95.62 118 ALA A CA 1
ATOM 924 C C . ALA A 1 118 ? -12.102 -22.062 -15.82 1 95.62 118 ALA A C 1
ATOM 926 O O . ALA A 1 118 ? -12.758 -23.062 -15.484 1 95.62 118 ALA A O 1
ATOM 927 N N . LEU A 1 119 ? -10.898 -21.781 -15.328 1 96.31 119 LEU A N 1
ATOM 928 C CA . LEU A 1 119 ? -10.297 -22.641 -14.297 1 96.31 119 LEU A CA 1
ATOM 929 C C . LEU A 1 119 ? -11.195 -22.719 -13.07 1 96.31 119 LEU A C 1
ATOM 931 O O . LEU A 1 119 ? -11.461 -23.797 -12.562 1 96.31 119 LEU A O 1
ATOM 935 N N . ASP A 1 120 ? -11.648 -21.625 -12.656 1 97 120 ASP A N 1
ATOM 936 C CA . ASP A 1 120 ? -12.492 -21.547 -11.469 1 97 120 ASP A CA 1
ATOM 937 C C . ASP A 1 120 ? -13.789 -22.344 -11.664 1 97 120 ASP A C 1
ATOM 939 O O . ASP A 1 120 ? -14.211 -23.078 -10.773 1 97 120 ASP A O 1
ATOM 943 N N . SER A 1 121 ? -14.398 -22.109 -12.789 1 98.06 121 SER A N 1
ATOM 944 C CA . SER A 1 121 ? -15.625 -22.828 -13.117 1 98.06 121 SER A CA 1
ATOM 945 C C . SER A 1 121 ? -15.406 -24.344 -13.109 1 98.06 121 SER A C 1
ATOM 947 O O . SER A 1 121 ? -16.188 -25.078 -12.5 1 98.06 121 SER A O 1
ATOM 949 N N . MET A 1 122 ? -14.391 -24.766 -13.75 1 98.38 122 MET A N 1
ATOM 950 C CA . MET A 1 122 ? -14.109 -26.188 -13.844 1 98.38 122 MET A CA 1
ATOM 951 C C . MET A 1 122 ? -13.773 -26.766 -12.477 1 98.38 122 MET A C 1
ATOM 953 O O . MET A 1 122 ? -14.156 -27.906 -12.164 1 98.38 122 MET A O 1
ATOM 957 N N . LEU A 1 123 ? -13.07 -26.016 -11.672 1 98.19 123 LEU A N 1
ATOM 958 C CA . LEU A 1 123 ? -12.758 -26.469 -10.32 1 98.19 123 LEU A CA 1
ATOM 959 C C . LEU A 1 123 ? -14.031 -26.609 -9.492 1 98.19 123 LEU A C 1
ATOM 961 O O . LEU A 1 123 ? -14.219 -27.625 -8.805 1 98.19 123 LEU A O 1
ATOM 965 N N . ARG A 1 124 ? -14.859 -25.641 -9.594 1 98.19 124 ARG A N 1
ATOM 966 C CA . ARG A 1 124 ? -16.125 -25.672 -8.859 1 98.19 124 ARG A CA 1
ATOM 967 C C . ARG A 1 124 ? -16.953 -26.875 -9.258 1 98.19 124 ARG A C 1
ATOM 969 O O . ARG A 1 124 ? -17.422 -27.625 -8.391 1 98.19 124 ARG A O 1
ATOM 976 N N . MET A 1 125 ? -17.109 -27.078 -10.5 1 98.31 125 MET A N 1
ATOM 977 C CA . MET A 1 125 ? -17.953 -28.141 -11.031 1 98.31 125 MET A CA 1
ATOM 978 C C . MET A 1 125 ? -17.328 -29.516 -10.773 1 98.31 125 MET A C 1
ATOM 980 O O . MET A 1 125 ? -18.047 -30.469 -10.445 1 98.31 125 MET A O 1
ATOM 984 N N . SER A 1 126 ? -16.047 -29.578 -10.992 1 98.12 126 SER A N 1
ATOM 985 C CA . SER A 1 126 ? -15.383 -30.859 -10.781 1 98.12 126 SER A CA 1
ATOM 986 C C . SER A 1 126 ? -15.445 -31.297 -9.32 1 98.12 126 SER A C 1
ATOM 988 O O . SER A 1 126 ? -15.516 -32.469 -9.016 1 98.12 126 SER A O 1
ATOM 990 N N . THR A 1 127 ? -15.406 -30.328 -8.414 1 97 127 THR A N 1
ATOM 991 C CA . THR A 1 127 ? -15.562 -30.609 -6.992 1 97 127 THR A CA 1
ATOM 992 C C . THR A 1 127 ? -17 -31.047 -6.684 1 97 127 THR A C 1
ATOM 994 O O . THR A 1 127 ? -17.203 -32.062 -6.02 1 97 127 THR A O 1
ATOM 997 N N . LYS A 1 128 ? -17.922 -30.359 -7.188 1 97.25 128 LYS A N 1
ATOM 998 C CA . LYS A 1 128 ? -19.344 -30.609 -6.906 1 97.25 128 LYS A CA 1
ATOM 999 C C . LYS A 1 128 ? -19.766 -31.984 -7.43 1 97.25 128 LYS A C 1
ATOM 1001 O O . LYS A 1 128 ? -20.453 -32.719 -6.73 1 97.25 128 LYS A O 1
ATOM 1006 N N . TYR A 1 129 ? -19.375 -32.281 -8.68 1 97.56 129 TYR A N 1
ATOM 1007 C CA . TYR A 1 129 ? -19.859 -33.5 -9.344 1 97.56 129 TYR A CA 1
ATOM 1008 C C . TYR A 1 129 ? -18.844 -34.625 -9.219 1 97.56 129 TYR A C 1
ATOM 1010 O O . TYR A 1 129 ? -18.984 -35.656 -9.875 1 97.56 129 TYR A O 1
ATOM 1018 N N . LEU A 1 130 ? -17.797 -34.375 -8.484 1 97.25 130 LEU A N 1
ATOM 1019 C CA . LEU A 1 130 ? -16.797 -35.375 -8.148 1 97.25 130 LEU A CA 1
ATOM 1020 C C . LEU A 1 130 ? -16.125 -35.938 -9.406 1 97.25 130 LEU A C 1
ATOM 1022 O O . LEU A 1 130 ? -16.062 -37.156 -9.609 1 97.25 130 LEU A O 1
ATOM 1026 N N . ALA A 1 131 ? -15.75 -35.031 -10.242 1 97.94 131 ALA A N 1
ATOM 1027 C CA . ALA A 1 131 ? -14.898 -35.375 -11.383 1 97.94 131 ALA A CA 1
ATOM 1028 C C . ALA A 1 131 ? -13.422 -35.344 -10.992 1 97.94 131 ALA A C 1
ATOM 1030 O O . ALA A 1 131 ? -12.719 -34.375 -11.266 1 97.94 131 ALA A O 1
ATOM 1031 N N . GLN A 1 132 ? -12.898 -36.375 -10.555 1 96.81 132 GLN A N 1
ATOM 1032 C CA . GLN A 1 132 ? -11.633 -36.438 -9.828 1 96.81 132 GLN A CA 1
ATOM 1033 C C . GLN A 1 132 ? -10.453 -36.156 -10.758 1 96.81 132 GLN A C 1
ATOM 1035 O O . GLN A 1 132 ? -9.539 -35.406 -10.406 1 96.81 132 GLN A O 1
ATOM 1040 N N . LYS A 1 133 ? -10.484 -36.812 -11.859 1 97.38 133 LYS A N 1
ATOM 1041 C CA . LYS A 1 133 ? -9.375 -36.656 -12.789 1 97.38 133 LYS A CA 1
ATOM 1042 C C . LYS A 1 133 ? -9.266 -3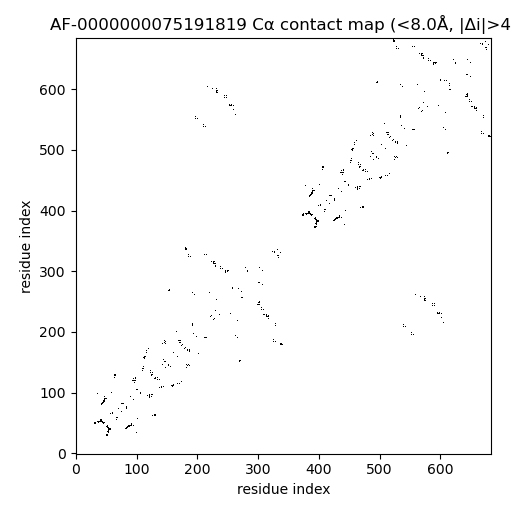5.188 -13.258 1 97.38 133 LYS A C 1
ATOM 1044 O O . LYS A 1 133 ? -8.172 -34.656 -13.312 1 97.38 133 LYS A O 1
ATOM 1049 N N . LEU A 1 134 ? -10.352 -34.594 -13.586 1 98 134 LEU A N 1
ATOM 1050 C CA . LEU A 1 134 ? -10.359 -33.188 -14 1 98 134 LEU A CA 1
ATOM 1051 C C . LEU A 1 134 ? -9.867 -32.281 -12.875 1 98 134 LEU A C 1
ATOM 1053 O O . LEU A 1 134 ? -9.039 -31.391 -13.102 1 98 134 LEU A O 1
ATOM 1057 N N . ARG A 1 135 ? -10.344 -32.5 -11.695 1 97.81 135 ARG A N 1
ATOM 1058 C CA . ARG A 1 135 ? -9.938 -31.688 -10.555 1 97.81 135 ARG A CA 1
ATOM 1059 C C . ARG A 1 135 ? -8.43 -31.797 -10.312 1 97.81 135 ARG A C 1
ATOM 1061 O O . ARG A 1 135 ? -7.758 -30.797 -10.102 1 97.81 135 ARG A O 1
ATOM 1068 N N . SER A 1 136 ? -7.98 -33.031 -10.414 1 97.25 136 SER A N 1
ATOM 1069 C CA . SER A 1 136 ? -6.559 -33.281 -10.195 1 97.25 136 SER A CA 1
ATOM 1070 C C . SER A 1 136 ? -5.711 -32.562 -11.234 1 97.25 136 SER A C 1
ATOM 1072 O O . SER A 1 136 ? -4.676 -31.969 -10.906 1 97.25 136 SER A O 1
ATOM 1074 N N . ASP A 1 137 ? -6.137 -32.656 -12.445 1 97.75 137 ASP A N 1
ATOM 1075 C CA . ASP A 1 137 ? -5.41 -31.984 -13.523 1 97.75 137 ASP A CA 1
ATOM 1076 C C . ASP A 1 137 ? -5.414 -30.469 -13.344 1 97.75 137 ASP A C 1
ATOM 1078 O O . ASP A 1 137 ? -4.422 -29.797 -13.633 1 97.75 137 ASP A O 1
ATOM 1082 N N . LEU A 1 138 ? -6.531 -29.953 -12.93 1 98 138 LEU A N 1
ATOM 1083 C CA . LEU A 1 138 ? -6.66 -28.516 -12.688 1 98 138 LEU A CA 1
ATOM 1084 C C . LEU A 1 138 ? -5.719 -28.078 -11.57 1 98 138 LEU A C 1
ATOM 1086 O O . LEU A 1 138 ? -5.051 -27.047 -11.688 1 98 138 LEU A O 1
ATOM 1090 N N . ILE A 1 139 ? -5.625 -28.828 -10.508 1 97.19 139 ILE A N 1
ATOM 1091 C CA . ILE A 1 139 ? -4.766 -28.516 -9.367 1 97.19 139 ILE A CA 1
ATOM 1092 C C . ILE A 1 139 ? -3.301 -28.594 -9.797 1 97.19 139 ILE A C 1
ATOM 1094 O O . ILE A 1 139 ? -2.51 -27.703 -9.469 1 97.19 139 ILE A O 1
ATOM 1098 N N . LYS A 1 140 ? -3.004 -29.609 -10.57 1 97.31 140 LYS A N 1
ATOM 1099 C CA . LYS A 1 140 ? -1.649 -29.734 -11.102 1 97.31 140 LYS A CA 1
ATOM 1100 C C . LYS A 1 140 ? -1.279 -28.531 -11.953 1 97.31 140 LYS A C 1
ATOM 1102 O O . LYS A 1 140 ? -0.147 -28.047 -11.891 1 97.31 140 LYS A O 1
ATOM 1107 N N . HIS A 1 141 ? -2.174 -28.094 -12.695 1 97.06 141 HIS A N 1
ATOM 1108 C CA . HIS A 1 141 ? -1.968 -26.922 -13.539 1 97.06 141 HIS A CA 1
ATOM 1109 C C . HIS A 1 141 ? -1.664 -25.688 -12.695 1 97.06 141 HIS A C 1
ATOM 1111 O O . HIS A 1 141 ? -0.734 -24.938 -13 1 97.06 141 HIS A O 1
ATOM 1117 N N . LEU A 1 142 ? -2.41 -25.5 -11.68 1 96.94 142 LEU A N 1
ATOM 1118 C CA . LEU A 1 142 ? -2.207 -24.359 -10.789 1 96.94 142 LEU A CA 1
ATOM 1119 C C . LEU A 1 142 ? -0.86 -24.469 -10.078 1 96.94 142 LEU A C 1
ATOM 1121 O O . LEU A 1 142 ? -0.161 -23.453 -9.93 1 96.94 142 LEU A O 1
ATOM 1125 N N . ILE A 1 143 ? -0.483 -25.625 -9.703 1 97 143 ILE A N 1
ATOM 1126 C CA . ILE A 1 143 ? 0.788 -25.844 -9.016 1 97 143 ILE A CA 1
ATOM 1127 C C . ILE A 1 143 ? 1.942 -25.547 -9.969 1 97 143 ILE A C 1
ATOM 1129 O O . ILE A 1 143 ? 2.984 -25.031 -9.555 1 97 143 ILE A O 1
ATOM 1133 N N . MET A 1 144 ? 1.737 -25.844 -11.219 1 96.94 144 MET A N 1
ATOM 1134 C CA . MET A 1 144 ? 2.748 -25.5 -12.219 1 96.94 144 MET A CA 1
ATOM 1135 C C . MET A 1 144 ? 2.99 -24 -12.266 1 96.94 144 MET A C 1
ATOM 1137 O O . MET A 1 144 ? 4.137 -23.547 -12.344 1 96.94 144 MET A O 1
ATOM 1141 N N . ILE A 1 145 ? 1.985 -23.234 -12.188 1 96.44 145 ILE A N 1
ATOM 1142 C CA . ILE A 1 145 ? 2.068 -21.781 -12.281 1 96.44 145 ILE A CA 1
ATOM 1143 C C . ILE A 1 145 ? 2.582 -21.219 -10.961 1 96.44 145 ILE A C 1
ATOM 1145 O O . ILE A 1 145 ? 3.41 -20.297 -10.953 1 96.44 145 ILE A O 1
ATOM 1149 N N . TYR A 1 146 ? 2.061 -21.781 -9.852 1 97.44 146 TYR A N 1
ATOM 1150 C CA . TYR A 1 146 ? 2.428 -21.344 -8.508 1 97.44 146 TYR A CA 1
ATOM 1151 C C . TYR A 1 146 ? 3.09 -22.484 -7.734 1 97.44 146 TYR A C 1
ATOM 1153 O O . TYR A 1 146 ? 2.521 -23 -6.77 1 97.44 146 TYR A O 1
ATOM 1161 N N . PRO A 1 147 ? 4.285 -22.797 -8.07 1 97.44 147 PRO A N 1
ATOM 1162 C CA . PRO A 1 147 ? 4.949 -23.969 -7.492 1 97.44 147 PRO A CA 1
ATOM 1163 C C . PRO A 1 147 ? 5.457 -23.719 -6.074 1 97.44 147 PRO A C 1
ATOM 1165 O O . PRO A 1 147 ? 5.797 -22.578 -5.73 1 97.44 147 PRO A O 1
ATOM 1168 N N . PRO A 1 148 ? 5.453 -24.75 -5.246 1 96.62 148 PRO A N 1
ATOM 1169 C CA . PRO A 1 148 ? 6.07 -24.625 -3.924 1 96.62 148 PRO A CA 1
ATOM 1170 C C . PRO A 1 148 ? 7.594 -24.609 -3.984 1 96.62 148 PRO A C 1
ATOM 1172 O O . PRO A 1 148 ? 8.25 -24.234 -3.01 1 96.62 148 PRO A O 1
ATOM 1175 N N . GLU A 1 149 ? 8.195 -25.016 -5.09 1 96.19 149 GLU A N 1
ATOM 1176 C CA . GLU A 1 149 ? 9.648 -25.062 -5.246 1 96.19 149 GLU A CA 1
ATOM 1177 C C . GLU A 1 149 ? 10.172 -23.766 -5.855 1 96.19 149 GLU A C 1
ATOM 1179 O O . GLU A 1 149 ? 9.719 -23.344 -6.922 1 96.19 149 GLU A O 1
ATOM 1184 N N . MET A 1 150 ? 11.148 -23.281 -5.277 1 96.25 150 MET A N 1
ATOM 1185 C CA . MET A 1 150 ? 11.758 -22.031 -5.711 1 96.25 150 MET A CA 1
ATOM 1186 C C . MET A 1 150 ? 12.289 -22.156 -7.137 1 96.25 150 MET A C 1
ATOM 1188 O O . MET A 1 150 ? 12.125 -21.234 -7.945 1 96.25 150 MET A O 1
ATOM 1192 N N . ALA A 1 151 ? 12.836 -23.281 -7.477 1 95.19 151 ALA A N 1
ATOM 1193 C CA . ALA A 1 151 ? 13.508 -23.5 -8.758 1 95.19 151 ALA A CA 1
ATOM 1194 C C . ALA A 1 151 ? 12.508 -23.5 -9.906 1 95.19 151 ALA A C 1
ATOM 1196 O O . ALA A 1 151 ? 12.883 -23.281 -11.062 1 95.19 151 ALA A O 1
ATOM 1197 N N . LYS A 1 152 ? 11.25 -23.625 -9.648 1 96.69 152 LYS A N 1
ATOM 1198 C CA . LYS A 1 152 ? 10.25 -23.812 -10.695 1 96.69 152 LYS A CA 1
ATOM 1199 C C . LYS A 1 152 ? 9.406 -22.547 -10.875 1 96.69 152 LYS A C 1
ATOM 1201 O O . LYS A 1 152 ? 8.555 -22.5 -11.758 1 96.69 152 LYS A O 1
ATOM 1206 N N . VAL A 1 153 ? 9.664 -21.578 -10.055 1 96.12 153 VAL A N 1
ATOM 1207 C CA . VAL A 1 153 ? 8.758 -20.438 -9.984 1 96.12 153 VAL A CA 1
ATOM 1208 C C . VAL A 1 153 ? 8.773 -19.688 -11.305 1 96.12 153 VAL A C 1
ATOM 1210 O O . VAL A 1 153 ? 7.766 -19.078 -11.695 1 96.12 153 VAL A O 1
ATOM 1213 N N . ARG A 1 154 ? 9.805 -19.797 -12.109 1 94.5 154 ARG A N 1
ATOM 1214 C CA . ARG A 1 154 ? 9.938 -19.016 -13.344 1 94.5 154 ARG A CA 1
ATOM 1215 C C . ARG A 1 154 ? 9.617 -19.859 -14.562 1 94.5 154 ARG A C 1
ATOM 1217 O O . ARG A 1 154 ? 9.469 -19.328 -15.672 1 94.5 154 ARG A O 1
ATOM 1224 N N . ILE A 1 155 ? 9.469 -21.094 -14.453 1 95.44 155 ILE A N 1
ATOM 1225 C CA . ILE A 1 155 ? 9.445 -22.047 -15.555 1 95.44 155 ILE A CA 1
ATOM 1226 C C . ILE A 1 155 ? 8.156 -21.859 -16.359 1 95.44 155 ILE A C 1
ATOM 1228 O O . ILE A 1 155 ? 8.18 -21.844 -17.594 1 95.44 155 ILE A O 1
ATOM 1232 N N . HIS A 1 156 ? 7.039 -21.688 -15.688 1 94.56 156 HIS A N 1
ATOM 1233 C CA . HIS A 1 156 ? 5.762 -21.734 -16.391 1 94.56 156 HIS A CA 1
ATOM 1234 C C . HIS A 1 156 ? 5.055 -20.375 -16.328 1 94.56 156 HIS A C 1
ATOM 1236 O O . HIS A 1 156 ? 3.822 -20.328 -16.297 1 94.56 156 HIS A O 1
ATOM 1242 N N . GLN A 1 157 ? 5.797 -19.359 -16.266 1 90.38 157 GLN A N 1
ATOM 1243 C CA . GLN A 1 157 ? 5.219 -18.016 -16.234 1 90.38 157 GLN A CA 1
ATOM 1244 C C . GLN A 1 157 ? 4.469 -17.719 -17.531 1 90.38 157 GLN A C 1
ATOM 1246 O O . GLN A 1 157 ? 3.562 -16.875 -17.547 1 90.38 157 GLN A O 1
ATOM 1251 N N . HIS A 1 158 ? 4.809 -18.375 -18.609 1 90.75 158 HIS A N 1
ATOM 1252 C CA . HIS A 1 158 ? 4.188 -18.156 -19.906 1 90.75 158 HIS A CA 1
ATOM 1253 C C . HIS A 1 158 ? 2.73 -18.625 -19.906 1 90.75 158 HIS A C 1
ATOM 1255 O O . HIS A 1 158 ? 1.966 -18.266 -20.797 1 90.75 158 HIS A O 1
ATOM 1261 N N . LEU A 1 159 ? 2.342 -19.406 -18.891 1 92.25 159 LEU A N 1
ATOM 1262 C CA . LEU A 1 159 ? 0.97 -19.891 -18.781 1 92.25 159 LEU A CA 1
ATOM 1263 C C . LEU A 1 159 ? 0.053 -18.797 -18.234 1 92.25 159 LEU A C 1
ATOM 1265 O O . LEU A 1 159 ? -1.172 -18.922 -18.312 1 92.25 159 LEU A O 1
ATOM 1269 N N . ILE A 1 160 ? 0.702 -17.734 -17.703 1 89.25 160 ILE A N 1
ATOM 1270 C CA . ILE A 1 160 ? -0.058 -16.625 -17.141 1 89.25 160 ILE A CA 1
ATOM 1271 C C . ILE A 1 160 ? -0.437 -15.648 -18.266 1 89.25 160 ILE A C 1
ATOM 1273 O O . ILE A 1 160 ? 0.418 -15.227 -19.047 1 89.25 160 ILE A O 1
ATOM 1277 N N . ASP A 1 161 ? -1.688 -15.438 -18.312 1 76.75 161 ASP A N 1
ATOM 1278 C CA . ASP A 1 161 ? -2.123 -14.422 -19.266 1 76.75 161 ASP A CA 1
ATOM 1279 C C . ASP A 1 161 ? -1.532 -13.055 -18.938 1 76.75 161 ASP A C 1
ATOM 1281 O O . ASP A 1 161 ? -1.744 -12.539 -17.828 1 76.75 161 ASP A O 1
ATOM 1285 N N . PRO A 1 162 ? -0.834 -12.477 -19.797 1 72.69 162 PRO A N 1
ATOM 1286 C CA . PRO A 1 162 ? -0.179 -11.195 -19.516 1 72.69 162 PRO A CA 1
ATOM 1287 C C . PRO A 1 162 ? -1.175 -10.078 -19.234 1 72.69 162 PRO A C 1
ATOM 1289 O O . PRO A 1 162 ? -0.828 -9.094 -18.562 1 72.69 162 PRO A O 1
ATOM 1292 N N . ASP A 1 163 ? -2.336 -10.289 -19.734 1 69.19 163 ASP A N 1
ATOM 1293 C CA . ASP A 1 163 ? -3.332 -9.234 -19.578 1 69.19 163 ASP A CA 1
ATOM 1294 C C . ASP A 1 163 ? -4.078 -9.383 -18.266 1 69.19 163 ASP A C 1
ATOM 1296 O O . ASP A 1 163 ? -4.898 -8.531 -17.906 1 69.19 163 ASP A O 1
ATOM 1300 N N . GLN A 1 164 ? -3.703 -10.469 -17.578 1 74.69 164 GLN A N 1
ATOM 1301 C CA . GLN A 1 164 ? -4.387 -10.641 -16.297 1 74.69 164 GLN A CA 1
ATOM 1302 C C . GLN A 1 164 ? -3.5 -10.203 -15.141 1 74.69 164 GLN A C 1
ATOM 1304 O O . GLN A 1 164 ? -2.891 -11.039 -14.469 1 74.69 164 GLN A O 1
ATOM 1309 N N . LYS A 1 165 ? -3.561 -8.953 -14.781 1 72.94 165 LYS A N 1
ATOM 1310 C CA . LYS A 1 165 ? -2.756 -8.375 -13.711 1 72.94 165 LYS A CA 1
ATOM 1311 C C . LYS A 1 165 ? -3.197 -8.891 -12.344 1 72.94 165 LYS A C 1
ATOM 1313 O O . LYS A 1 165 ? -2.412 -8.906 -11.398 1 72.94 165 LYS A O 1
ATOM 1318 N N . CYS A 1 166 ? -4.344 -9.523 -12.422 1 87.62 166 CYS A N 1
ATOM 1319 C CA . CYS A 1 166 ? -4.891 -9.945 -11.141 1 87.62 166 CYS A CA 1
ATOM 1320 C C . CYS A 1 166 ? -4.855 -11.461 -11 1 87.62 166 CYS A C 1
ATOM 1322 O O . CYS A 1 166 ? -5.59 -12.031 -10.195 1 87.62 166 CYS A O 1
ATOM 1324 N N . HIS A 1 167 ? -3.939 -12.078 -11.82 1 93.38 167 HIS A N 1
ATOM 1325 C CA . HIS A 1 167 ? -3.938 -13.539 -11.859 1 93.38 167 HIS A CA 1
ATOM 1326 C C . HIS A 1 167 ? -3.688 -14.125 -10.469 1 93.38 167 HIS A C 1
ATOM 1328 O O . HIS A 1 167 ? -4.32 -15.109 -10.086 1 93.38 167 HIS A O 1
ATOM 1334 N N . SER A 1 168 ? -2.75 -13.539 -9.75 1 95.69 168 SER A N 1
ATOM 1335 C CA . SER A 1 168 ? -2.395 -14.062 -8.438 1 95.69 168 SER A CA 1
ATOM 1336 C C . SER A 1 168 ? -3.549 -13.922 -7.453 1 95.69 168 SER A C 1
ATOM 1338 O O . SER A 1 168 ? -3.768 -14.797 -6.617 1 95.69 168 SER A O 1
ATOM 1340 N N . LEU A 1 169 ? -4.277 -12.891 -7.559 1 95.75 169 LEU A N 1
ATOM 1341 C CA . LEU A 1 169 ? -5.426 -12.68 -6.684 1 95.75 169 LEU A CA 1
ATOM 1342 C C . LEU A 1 169 ? -6.52 -13.703 -6.969 1 95.75 169 LEU A C 1
ATOM 1344 O O . LEU A 1 169 ? -7.152 -14.219 -6.043 1 95.75 169 LEU A O 1
ATOM 1348 N N . TYR A 1 170 ? -6.711 -13.992 -8.266 1 94.69 170 TYR A N 1
ATOM 1349 C CA . TYR A 1 170 ? -7.648 -15.055 -8.633 1 94.69 170 TYR A CA 1
ATOM 1350 C C . TYR A 1 170 ? -7.207 -16.391 -8.062 1 94.69 170 TYR A C 1
ATOM 1352 O O . TYR A 1 170 ? -8.031 -17.156 -7.559 1 94.69 170 TYR A O 1
ATOM 1360 N N . ALA A 1 171 ? -5.938 -16.641 -8.18 1 96.75 171 ALA A N 1
ATOM 1361 C CA . ALA A 1 171 ? -5.387 -17.891 -7.68 1 96.75 171 ALA A CA 1
ATOM 1362 C C . ALA A 1 171 ? -5.602 -18.031 -6.172 1 96.75 171 ALA A C 1
ATOM 1364 O O . ALA A 1 171 ? -5.934 -19.109 -5.68 1 96.75 171 ALA A O 1
ATOM 1365 N N . ILE A 1 172 ? -5.414 -16.938 -5.445 1 97.25 172 ILE A N 1
ATOM 1366 C CA . ILE A 1 172 ? -5.613 -16.938 -4.004 1 97.25 172 ILE A CA 1
A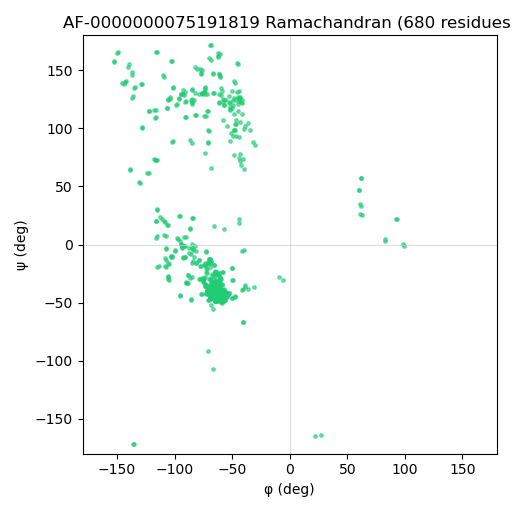TOM 1367 C C . ILE A 1 172 ? -7.074 -17.25 -3.682 1 97.25 172 ILE A C 1
ATOM 1369 O O . ILE A 1 172 ? -7.359 -18.094 -2.834 1 97.25 172 ILE A O 1
ATOM 1373 N N . ALA A 1 173 ? -7.93 -16.594 -4.387 1 96.12 173 ALA A N 1
ATOM 1374 C CA . ALA A 1 173 ? -9.352 -16.828 -4.176 1 96.12 173 ALA A CA 1
ATOM 1375 C C . ALA A 1 173 ? -9.727 -18.266 -4.477 1 96.12 173 ALA A C 1
ATOM 1377 O O . ALA A 1 173 ? -10.445 -18.906 -3.705 1 96.12 173 ALA A O 1
ATOM 1378 N N . MET A 1 174 ? -9.227 -18.797 -5.578 1 96.44 174 MET A N 1
ATOM 1379 C CA . MET A 1 174 ? -9.508 -20.172 -5.969 1 96.44 174 MET A CA 1
ATOM 1380 C C . MET A 1 174 ? -8.953 -21.156 -4.945 1 96.44 174 MET A C 1
ATOM 1382 O O . MET A 1 174 ? -9.609 -22.141 -4.598 1 96.44 174 MET A O 1
ATOM 1386 N N . ALA A 1 175 ? -7.777 -20.891 -4.504 1 96.88 175 ALA A N 1
ATOM 1387 C CA . ALA A 1 175 ? -7.133 -21.781 -3.537 1 96.88 175 ALA A CA 1
ATOM 1388 C C . ALA A 1 175 ? -7.941 -21.859 -2.246 1 96.88 175 ALA A C 1
ATOM 1390 O O . ALA A 1 175 ? -8.086 -22.938 -1.662 1 96.88 175 ALA A O 1
ATOM 1391 N N . ARG A 1 176 ? -8.445 -20.734 -1.798 1 95.81 176 ARG A N 1
ATOM 1392 C CA . ARG A 1 176 ? -9.25 -20.703 -0.583 1 95.81 176 ARG A CA 1
ATOM 1393 C C . ARG A 1 176 ? -10.594 -21.391 -0.793 1 95.81 176 ARG A C 1
ATOM 1395 O O . ARG A 1 176 ? -11.023 -22.188 0.049 1 95.81 176 ARG A O 1
ATOM 1402 N N . GLU A 1 177 ? -11.188 -21.078 -1.907 1 96 177 GLU A N 1
ATOM 1403 C CA . GLU A 1 177 ? -12.516 -21.609 -2.199 1 96 177 GLU A CA 1
ATOM 1404 C C . GLU A 1 177 ? -12.484 -23.125 -2.381 1 96 177 GLU A C 1
ATOM 1406 O O . GLU A 1 177 ? -13.391 -23.828 -1.941 1 96 177 GLU A O 1
ATOM 1411 N N . HIS A 1 178 ? -11.477 -23.625 -3.021 1 95.81 178 HIS A N 1
ATOM 1412 C CA . HIS A 1 178 ? -11.453 -25.031 -3.41 1 95.81 178 HIS A CA 1
ATOM 1413 C C . HIS A 1 178 ? -10.438 -25.812 -2.58 1 95.81 178 HIS A C 1
ATOM 1415 O O . HIS A 1 178 ? -10.117 -26.969 -2.906 1 95.81 178 HIS A O 1
ATOM 1421 N N . ASP A 1 179 ? -9.875 -25.219 -1.571 1 93.81 179 ASP A N 1
ATOM 1422 C CA . ASP A 1 179 ? -8.992 -25.844 -0.596 1 93.81 179 ASP A CA 1
ATOM 1423 C C . ASP A 1 179 ? -7.738 -26.391 -1.269 1 93.81 179 ASP A C 1
ATOM 1425 O O . ASP A 1 179 ? -7.438 -27.578 -1.151 1 93.81 179 ASP A O 1
ATOM 1429 N N . ILE A 1 180 ? -7.066 -25.578 -1.905 1 95.69 180 ILE A N 1
ATOM 1430 C CA . ILE A 1 180 ? -5.781 -25.891 -2.531 1 95.69 180 ILE A CA 1
ATOM 1431 C C . ILE A 1 180 ? -4.68 -25.062 -1.865 1 95.69 180 ILE A C 1
ATOM 1433 O O . ILE A 1 180 ? -4.082 -24.188 -2.494 1 95.69 180 ILE A O 1
ATOM 1437 N N . PRO A 1 181 ? -4.297 -25.359 -0.702 1 95.38 181 PRO A N 1
ATOM 1438 C CA . PRO A 1 181 ? -3.371 -24.531 0.07 1 95.38 181 PRO A CA 1
ATOM 1439 C C . PRO A 1 181 ? -1.945 -24.562 -0.479 1 95.38 181 PRO A C 1
ATOM 1441 O O . PRO A 1 181 ? -1.143 -23.672 -0.188 1 95.38 181 PRO A O 1
ATOM 1444 N N . ASP A 1 182 ? -1.589 -25.516 -1.334 1 93.88 182 ASP A N 1
ATOM 1445 C CA . ASP A 1 182 ? -0.249 -25.734 -1.87 1 93.88 182 ASP A CA 1
ATOM 1446 C C . ASP A 1 182 ? 0.242 -24.516 -2.643 1 93.88 182 ASP A C 1
ATOM 1448 O O . ASP A 1 182 ? 1.441 -24.234 -2.67 1 93.88 182 ASP A O 1
ATOM 1452 N N . ILE A 1 183 ? -0.681 -23.828 -3.205 1 97.44 183 ILE A N 1
ATOM 1453 C CA . ILE A 1 183 ? -0.248 -22.797 -4.133 1 97.44 183 ILE A CA 1
ATOM 1454 C C . ILE A 1 183 ? -0.272 -21.438 -3.439 1 97.44 183 ILE A C 1
ATOM 1456 O O . ILE A 1 183 ? 0.24 -20.438 -3.975 1 97.44 183 ILE A O 1
ATOM 1460 N N . LEU A 1 184 ? -0.748 -21.344 -2.207 1 97.62 184 LEU A N 1
ATOM 1461 C CA . LEU A 1 184 ? -1.075 -20.078 -1.558 1 97.62 184 LEU A CA 1
ATOM 1462 C C . LEU A 1 184 ? 0.178 -19.234 -1.347 1 97.62 184 LEU A C 1
ATOM 1464 O O . LEU A 1 184 ? 0.2 -18.047 -1.689 1 97.62 184 LEU A O 1
ATOM 1468 N N . PRO A 1 185 ? 1.267 -19.766 -0.812 1 97.94 185 PRO A N 1
ATOM 1469 C CA . PRO A 1 185 ? 2.432 -18.906 -0.575 1 97.94 185 PRO A CA 1
ATOM 1470 C C . PRO A 1 185 ? 2.971 -18.281 -1.855 1 97.94 185 PRO A C 1
ATOM 1472 O O . PRO A 1 185 ? 3.252 -17.078 -1.884 1 97.94 185 PRO A O 1
ATOM 1475 N N . THR A 1 186 ? 3.043 -19.062 -2.902 1 98.06 186 THR A N 1
ATOM 1476 C CA . THR A 1 186 ? 3.58 -18.547 -4.156 1 98.06 186 THR A CA 1
ATOM 1477 C C . THR A 1 186 ? 2.604 -17.578 -4.809 1 98.06 186 THR A C 1
ATOM 1479 O O . THR A 1 186 ? 3.018 -16.562 -5.391 1 98.06 186 THR A O 1
ATOM 1482 N N . ALA A 1 187 ? 1.332 -17.875 -4.754 1 97.81 187 ALA A N 1
ATOM 1483 C CA . ALA A 1 187 ? 0.331 -16.938 -5.273 1 97.81 187 ALA A CA 1
ATOM 1484 C C . ALA A 1 187 ? 0.385 -15.609 -4.535 1 97.81 187 ALA A C 1
ATOM 1486 O O . ALA A 1 187 ? 0.343 -14.547 -5.156 1 97.81 187 ALA A O 1
ATOM 1487 N N . PHE A 1 188 ? 0.513 -15.719 -3.209 1 97.88 188 PHE A N 1
ATOM 1488 C CA . PHE A 1 188 ? 0.644 -14.516 -2.4 1 97.88 188 PHE A CA 1
ATOM 1489 C C . PHE A 1 188 ? 1.923 -13.758 -2.752 1 97.88 188 PHE A C 1
ATOM 1491 O O . PHE A 1 188 ? 1.936 -12.531 -2.787 1 97.88 188 PHE A O 1
ATOM 1498 N N . TYR A 1 189 ? 2.951 -14.492 -2.982 1 98.06 189 TYR A N 1
ATOM 1499 C CA . TYR A 1 189 ? 4.191 -13.852 -3.395 1 98.06 189 TYR A CA 1
ATOM 1500 C C . TYR A 1 189 ? 4 -13.07 -4.691 1 98.06 189 TYR A C 1
ATOM 1502 O O . TYR A 1 189 ? 4.391 -11.906 -4.793 1 98.06 189 TYR A O 1
ATOM 1510 N N . PHE A 1 190 ? 3.402 -13.727 -5.652 1 96.62 190 PHE A N 1
ATOM 1511 C CA . PHE A 1 190 ? 3.117 -13.047 -6.91 1 96.62 190 PHE A CA 1
ATOM 1512 C C . PHE A 1 190 ? 2.32 -11.766 -6.66 1 96.62 190 PHE A C 1
ATOM 1514 O O . PHE A 1 190 ? 2.6 -10.727 -7.262 1 96.62 190 PHE A O 1
ATOM 1521 N N . ALA A 1 191 ? 1.344 -11.82 -5.805 1 96.75 191 ALA A N 1
ATOM 1522 C CA . ALA A 1 191 ? 0.514 -10.656 -5.488 1 96.75 191 ALA A CA 1
ATOM 1523 C C . ALA A 1 191 ? 1.347 -9.539 -4.871 1 96.75 191 ALA A C 1
ATOM 1525 O O . ALA A 1 191 ? 1.084 -8.359 -5.109 1 96.75 191 ALA A O 1
ATOM 1526 N N . SER A 1 192 ? 2.352 -9.922 -4.09 1 96.5 192 SER A N 1
ATOM 1527 C CA . SER A 1 192 ? 3.189 -8.953 -3.391 1 96.5 192 SER A CA 1
ATOM 1528 C C . SER A 1 192 ? 4.086 -8.188 -4.363 1 96.5 192 SER A C 1
ATOM 1530 O O . SER A 1 192 ? 4.699 -7.188 -3.998 1 96.5 192 SER A O 1
ATOM 1532 N N . THR A 1 193 ? 4.191 -8.68 -5.582 1 95.12 193 THR A N 1
ATOM 1533 C CA . THR A 1 193 ? 5.004 -7.984 -6.574 1 95.12 193 THR A CA 1
ATOM 1534 C C . THR A 1 193 ? 4.223 -6.836 -7.203 1 95.12 193 THR A C 1
ATOM 1536 O O . THR A 1 193 ? 4.805 -5.965 -7.855 1 95.12 193 THR A O 1
ATOM 1539 N N . ILE A 1 194 ? 2.941 -6.812 -7.047 1 94.19 194 ILE A N 1
ATOM 1540 C CA . ILE A 1 194 ? 2.096 -5.723 -7.523 1 94.19 194 ILE A CA 1
ATOM 1541 C C . ILE A 1 194 ? 2.273 -4.5 -6.633 1 94.19 194 ILE A C 1
ATOM 1543 O O . ILE A 1 194 ? 2.314 -4.617 -5.402 1 94.19 194 ILE A O 1
ATOM 1547 N N . SER A 1 195 ? 2.412 -3.35 -7.258 1 94.31 195 SER A N 1
ATOM 1548 C CA . SER A 1 195 ? 2.551 -2.137 -6.461 1 94.31 195 SER A CA 1
ATOM 1549 C C . SER A 1 195 ? 1.329 -1.917 -5.574 1 94.31 195 SER A C 1
ATOM 1551 O O . SER A 1 195 ? 0.203 -2.225 -5.969 1 94.31 195 SER A O 1
ATOM 1553 N N . PRO A 1 196 ? 1.553 -1.38 -4.387 1 95.25 196 PRO A N 1
ATOM 1554 C CA . PRO A 1 196 ? 0.417 -1.141 -3.49 1 95.25 196 PRO A CA 1
ATOM 1555 C C . PRO A 1 196 ? -0.672 -0.288 -4.137 1 95.25 196 PRO A C 1
ATOM 1557 O O . PRO A 1 196 ? -1.861 -0.586 -3.992 1 95.25 196 PRO A O 1
ATOM 1560 N N . ALA A 1 197 ? -0.333 0.725 -4.844 1 94.88 197 ALA A N 1
ATOM 1561 C CA . ALA A 1 197 ? -1.308 1.59 -5.504 1 94.88 197 ALA A CA 1
ATOM 1562 C C . ALA A 1 197 ? -2.174 0.796 -6.477 1 94.88 197 ALA A C 1
ATOM 1564 O O . ALA A 1 197 ? -3.4 0.918 -6.469 1 94.88 197 ALA A O 1
ATOM 1565 N N . THR A 1 198 ? -1.53 -0.033 -7.258 1 94.31 198 THR A N 1
ATOM 1566 C CA . THR A 1 198 ? -2.254 -0.857 -8.219 1 94.31 198 THR A CA 1
ATOM 1567 C C . THR A 1 198 ? -3.111 -1.897 -7.504 1 94.31 198 THR A C 1
ATOM 1569 O O . THR A 1 198 ? -4.258 -2.135 -7.887 1 94.31 198 THR A O 1
ATOM 1572 N N . LEU A 1 199 ? -2.578 -2.492 -6.512 1 95 199 LEU A N 1
ATOM 1573 C CA . LEU A 1 199 ? -3.283 -3.514 -5.75 1 95 199 LEU A CA 1
ATOM 1574 C C . LEU A 1 199 ? -4.57 -2.955 -5.152 1 95 199 LEU A C 1
ATOM 1576 O O . LEU A 1 199 ? -5.621 -3.602 -5.215 1 95 199 LEU A O 1
ATOM 1580 N N . ILE A 1 200 ? -4.465 -1.77 -4.625 1 95.12 200 ILE A N 1
ATOM 1581 C CA . ILE A 1 200 ? -5.613 -1.118 -4.008 1 95.12 200 ILE A CA 1
ATOM 1582 C C . ILE A 1 200 ? -6.684 -0.848 -5.062 1 95.12 200 ILE A C 1
ATOM 1584 O O . ILE A 1 200 ? -7.879 -0.93 -4.777 1 95.12 200 ILE A O 1
ATOM 1588 N N . GLN A 1 201 ? -6.344 -0.62 -6.246 1 93 201 GLN A N 1
ATOM 1589 C CA . GLN A 1 201 ? -7.266 -0.313 -7.336 1 93 201 GLN A CA 1
ATOM 1590 C C . GLN A 1 201 ? -8 -1.565 -7.805 1 93 201 GLN A C 1
ATOM 1592 O O . GLN A 1 201 ? -9.164 -1.497 -8.203 1 93 201 GLN A O 1
ATOM 1597 N N . ILE A 1 202 ? -7.316 -2.707 -7.707 1 91.62 202 ILE A N 1
ATOM 1598 C CA . ILE A 1 202 ? -7.855 -3.863 -8.414 1 91.62 202 ILE A CA 1
ATOM 1599 C C . ILE A 1 202 ? -8.43 -4.859 -7.414 1 91.62 202 ILE A C 1
ATOM 1601 O O . ILE A 1 202 ? -9.094 -5.824 -7.805 1 91.62 202 ILE A O 1
ATOM 1605 N N . HIS A 1 203 ? -8.141 -4.652 -6.176 1 90.62 203 HIS A N 1
ATOM 1606 C CA . HIS A 1 203 ? -8.578 -5.605 -5.164 1 90.62 203 HIS A CA 1
ATOM 1607 C C . HIS A 1 203 ? -9.305 -4.898 -4.02 1 90.62 203 HIS A C 1
ATOM 1609 O O . HIS A 1 203 ? -8.859 -3.852 -3.551 1 90.62 203 HIS A O 1
ATOM 1615 N N . SER A 1 204 ? -10.406 -5.5 -3.555 1 88.44 204 SER A N 1
ATOM 1616 C CA . SER A 1 204 ? -11.258 -4.789 -2.605 1 88.44 204 SER A CA 1
ATOM 1617 C C . SER A 1 204 ? -11.141 -5.383 -1.205 1 88.44 204 SER A C 1
ATOM 1619 O O . SER A 1 204 ? -11.484 -4.734 -0.217 1 88.44 204 SER A O 1
ATOM 1621 N N . ASP A 1 205 ? -10.648 -6.605 -1.119 1 91.69 205 ASP A N 1
ATOM 1622 C CA . ASP A 1 205 ? -10.57 -7.234 0.196 1 91.69 205 ASP A CA 1
ATOM 1623 C C . ASP A 1 205 ? -9.484 -6.59 1.05 1 91.69 205 ASP A C 1
ATOM 1625 O O . ASP A 1 205 ? -8.289 -6.758 0.781 1 91.69 205 ASP A O 1
ATOM 1629 N N . ALA A 1 206 ? -9.891 -5.938 2.133 1 91.44 206 ALA A N 1
ATOM 1630 C CA . ALA A 1 206 ? -8.969 -5.16 2.965 1 91.44 206 ALA A CA 1
ATOM 1631 C C . ALA A 1 206 ? -7.984 -6.074 3.688 1 91.44 206 ALA A C 1
ATOM 1633 O O . ALA A 1 206 ? -6.812 -5.719 3.861 1 91.44 206 ALA A O 1
ATOM 1634 N N . SER A 1 207 ? -8.438 -7.176 4.105 1 94.19 207 SER A N 1
ATOM 1635 C CA . SER A 1 207 ? -7.566 -8.102 4.824 1 94.19 207 SER A CA 1
ATOM 1636 C C . SER A 1 207 ? -6.43 -8.594 3.932 1 94.19 207 SER A C 1
ATOM 1638 O O . SER A 1 207 ? -5.273 -8.633 4.355 1 94.19 207 SER A O 1
ATOM 1640 N N . ASP A 1 208 ? -6.75 -8.922 2.723 1 95.12 208 ASP A N 1
ATOM 1641 C CA . ASP A 1 208 ? -5.73 -9.344 1.765 1 95.12 208 ASP A CA 1
ATOM 1642 C C . ASP A 1 208 ? -4.766 -8.203 1.452 1 95.12 208 ASP A C 1
ATOM 1644 O O . ASP A 1 208 ? -3.557 -8.414 1.357 1 95.12 208 ASP A O 1
ATOM 1648 N N . LEU A 1 209 ? -5.406 -7.055 1.304 1 96.19 209 LEU A N 1
ATOM 1649 C CA . LEU A 1 209 ? -4.574 -5.902 0.976 1 96.19 209 LEU A CA 1
ATOM 1650 C C . LEU A 1 209 ? -3.545 -5.645 2.07 1 96.19 209 LEU A C 1
ATOM 1652 O O . LEU A 1 209 ? -2.365 -5.434 1.782 1 96.19 209 LEU A O 1
ATOM 1656 N N . VAL A 1 210 ? -4.008 -5.676 3.314 1 96.62 210 VAL A N 1
ATOM 1657 C CA . VAL A 1 210 ? -3.121 -5.449 4.453 1 96.62 210 VAL A CA 1
ATOM 1658 C C . VAL A 1 210 ? -2.053 -6.535 4.5 1 96.62 210 VAL A C 1
ATOM 1660 O O . VAL A 1 210 ? -0.866 -6.242 4.664 1 96.62 210 VAL A O 1
ATOM 1663 N N . LEU A 1 211 ? -2.445 -7.719 4.312 1 97.31 211 LEU A N 1
ATOM 1664 C CA . LEU A 1 211 ? -1.523 -8.844 4.375 1 97.31 211 LEU A CA 1
ATOM 1665 C C . LEU A 1 211 ? -0.485 -8.766 3.262 1 97.31 211 LEU A C 1
ATOM 1667 O O . LEU A 1 211 ? 0.715 -8.891 3.516 1 97.31 211 LEU A O 1
ATOM 1671 N N . ILE A 1 212 ? -0.903 -8.539 2.062 1 97.69 212 ILE A N 1
ATOM 1672 C CA . ILE A 1 212 ? -0.028 -8.539 0.896 1 97.69 212 ILE A CA 1
ATOM 1673 C C . ILE A 1 212 ? 0.949 -7.371 0.976 1 97.69 212 ILE A C 1
ATOM 1675 O O . ILE A 1 212 ? 2.148 -7.539 0.741 1 97.69 212 ILE A O 1
ATOM 1679 N N . THR A 1 213 ? 0.453 -6.207 1.332 1 96.81 213 THR A N 1
ATOM 1680 C CA . THR A 1 213 ? 1.317 -5.031 1.389 1 96.81 213 THR A CA 1
ATOM 1681 C C . THR A 1 213 ? 2.307 -5.145 2.545 1 96.81 213 THR A C 1
ATOM 1683 O O . THR A 1 213 ? 3.463 -4.738 2.422 1 96.81 213 THR A O 1
ATOM 1686 N N . SER A 1 214 ? 1.864 -5.641 3.637 1 96.56 214 SER A N 1
ATOM 1687 C CA . SER A 1 214 ? 2.77 -5.855 4.762 1 96.56 214 SER A CA 1
ATOM 1688 C C . SER A 1 214 ? 3.857 -6.863 4.41 1 96.56 214 SER A C 1
ATOM 1690 O O . SER A 1 214 ? 5.023 -6.672 4.758 1 96.56 214 SER A O 1
ATOM 1692 N N . THR A 1 215 ? 3.516 -7.879 3.809 1 96.75 215 THR A N 1
ATOM 1693 C CA . THR A 1 215 ? 4.469 -8.922 3.439 1 96.75 215 THR A CA 1
ATOM 1694 C C . THR A 1 215 ? 5.426 -8.414 2.361 1 96.75 215 THR A C 1
ATOM 1696 O O . THR A 1 215 ? 6.602 -8.781 2.352 1 96.75 215 THR A O 1
ATOM 1699 N N . ARG A 1 216 ? 4.898 -7.637 1.449 1 96.69 216 ARG A N 1
ATOM 1700 C CA . ARG A 1 216 ? 5.773 -7.008 0.467 1 96.69 216 ARG A CA 1
ATOM 1701 C C . ARG A 1 216 ? 6.949 -6.312 1.146 1 96.69 216 ARG A C 1
ATOM 1703 O O . ARG A 1 216 ? 8.102 -6.48 0.736 1 96.69 216 ARG A O 1
ATOM 1710 N N . GLU A 1 217 ? 6.652 -5.582 2.168 1 94.19 217 GLU A N 1
ATOM 1711 C CA . GLU A 1 217 ? 7.695 -4.891 2.92 1 94.19 217 GLU A CA 1
ATOM 1712 C C . GLU A 1 217 ? 8.633 -5.883 3.598 1 94.19 217 GLU A C 1
ATOM 1714 O O . GLU A 1 217 ? 9.852 -5.668 3.631 1 94.19 217 GLU A O 1
ATOM 1719 N N . LYS A 1 218 ? 8.086 -6.926 4.094 1 94.75 218 LYS A N 1
ATOM 1720 C CA . LYS A 1 218 ? 8.898 -7.949 4.734 1 94.75 218 LYS A CA 1
ATOM 1721 C C . LYS A 1 218 ? 9.852 -8.602 3.732 1 94.75 218 LYS A C 1
ATOM 1723 O O . LYS A 1 218 ? 11.008 -8.867 4.055 1 94.75 218 LYS A O 1
ATOM 1728 N N . ILE A 1 219 ? 9.344 -8.844 2.568 1 96.12 219 ILE A N 1
ATOM 1729 C CA . ILE A 1 219 ? 10.148 -9.461 1.521 1 96.12 219 ILE A CA 1
ATOM 1730 C C . ILE A 1 219 ? 11.297 -8.523 1.14 1 96.12 219 ILE A C 1
ATOM 1732 O O . ILE A 1 219 ? 12.445 -8.969 0.997 1 96.12 219 ILE A O 1
ATOM 1736 N N . ILE A 1 220 ? 11.023 -7.277 1.021 1 94.56 220 ILE A N 1
ATOM 1737 C CA . ILE A 1 220 ? 12.047 -6.293 0.692 1 94.56 220 ILE A CA 1
ATOM 1738 C C . ILE A 1 220 ? 13.109 -6.266 1.788 1 94.56 220 ILE A C 1
ATOM 1740 O O . ILE A 1 220 ? 14.305 -6.34 1.502 1 94.56 220 ILE A O 1
ATOM 1744 N N . ASN A 1 221 ? 12.68 -6.215 2.988 1 92.94 221 ASN A N 1
ATOM 1745 C CA . ASN A 1 221 ? 13.609 -6.207 4.113 1 92.94 221 ASN A CA 1
ATOM 1746 C C . ASN A 1 221 ? 14.469 -7.465 4.137 1 92.94 221 ASN A C 1
ATOM 1748 O O . ASN A 1 221 ? 15.68 -7.391 4.352 1 92.94 221 ASN A O 1
ATOM 1752 N N . ALA A 1 222 ? 13.844 -8.57 3.902 1 94.25 222 ALA A N 1
ATOM 1753 C CA . ALA A 1 222 ? 14.562 -9.844 3.902 1 94.25 222 ALA A CA 1
ATOM 1754 C C . ALA A 1 222 ? 15.578 -9.898 2.764 1 94.25 222 ALA A C 1
ATOM 1756 O O . ALA A 1 222 ? 16.656 -10.477 2.918 1 94.25 222 ALA A O 1
ATOM 1757 N N . ALA A 1 223 ? 15.219 -9.367 1.61 1 93.31 223 ALA A N 1
ATOM 1758 C CA . ALA A 1 223 ? 16.156 -9.336 0.485 1 93.31 223 ALA A CA 1
ATOM 1759 C C . ALA A 1 223 ? 17.438 -8.617 0.858 1 93.31 223 ALA A C 1
ATOM 1761 O O . ALA A 1 223 ? 18.547 -9.148 0.666 1 93.31 223 ALA A O 1
ATOM 1762 N N . TYR A 1 224 ? 17.328 -7.477 1.474 1 90.25 224 TYR A N 1
ATOM 1763 C CA . TYR A 1 224 ? 18.5 -6.668 1.823 1 90.25 224 TYR A CA 1
ATOM 1764 C C . TYR A 1 224 ? 19.266 -7.297 2.975 1 90.25 224 TYR A C 1
ATOM 1766 O O . TYR A 1 224 ? 20.5 -7.242 3.006 1 90.25 224 TYR A O 1
ATOM 1774 N N . ARG A 1 225 ? 18.578 -7.871 3.836 1 87.69 225 ARG A N 1
ATOM 1775 C CA . ARG A 1 225 ? 19.203 -8.375 5.047 1 87.69 225 ARG A CA 1
ATOM 1776 C C . ARG A 1 225 ? 19.766 -9.781 4.828 1 87.69 225 ARG A C 1
ATOM 1778 O O . ARG A 1 225 ? 20.906 -10.062 5.203 1 87.69 225 ARG A O 1
ATOM 1785 N N . ASP A 1 226 ? 18.938 -10.609 4.246 1 87.19 226 ASP A N 1
ATOM 1786 C CA . ASP A 1 226 ? 19.266 -12.031 4.203 1 87.19 226 ASP A CA 1
ATOM 1787 C C . ASP A 1 226 ? 19.953 -12.398 2.891 1 87.19 226 ASP A C 1
ATOM 1789 O O . ASP A 1 226 ? 20.922 -13.156 2.887 1 87.19 226 ASP A O 1
ATOM 1793 N N . ALA A 1 227 ? 19.484 -11.922 1.791 1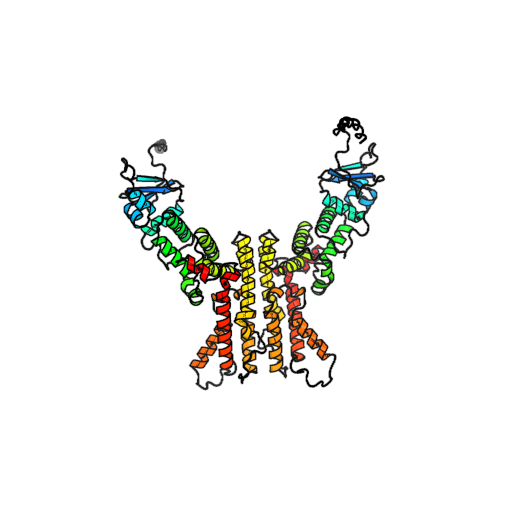 89.19 227 ALA A N 1
ATOM 1794 C CA . ALA A 1 227 ? 20 -12.359 0.493 1 89.19 227 ALA A CA 1
ATOM 1795 C C . ALA A 1 227 ? 21.156 -11.484 0.024 1 89.19 227 ALA A C 1
ATOM 1797 O O . ALA A 1 227 ? 22.094 -11.977 -0.601 1 89.19 227 ALA A O 1
ATOM 1798 N N . TRP A 1 228 ? 21.109 -10.242 0.371 1 88.75 228 TRP A N 1
ATOM 1799 C CA . TRP A 1 228 ? 22.094 -9.32 -0.185 1 88.75 228 TRP A CA 1
ATOM 1800 C C . TRP A 1 228 ? 22.984 -8.758 0.914 1 88.75 228 TRP A C 1
ATOM 1802 O O . TRP A 1 228 ? 23.641 -7.723 0.725 1 88.75 228 TRP A O 1
ATOM 1812 N N . GLY A 1 229 ? 23.031 -9.43 2.008 1 83 229 GLY A N 1
ATOM 1813 C CA . GLY A 1 229 ? 23.859 -8.977 3.121 1 83 229 GLY A CA 1
ATOM 1814 C C . GLY A 1 229 ? 25.312 -8.805 2.754 1 83 229 GLY A C 1
ATOM 1815 O O . GLY A 1 229 ? 25.938 -7.816 3.141 1 83 229 GLY A O 1
ATOM 1816 N N . TRP A 1 230 ? 25.797 -9.734 1.981 1 83.19 230 TRP A N 1
ATOM 1817 C CA . TRP A 1 230 ? 27.203 -9.688 1.567 1 83.19 230 TRP A CA 1
ATOM 1818 C C . TRP A 1 230 ? 27.484 -8.438 0.729 1 83.19 230 TRP A C 1
ATOM 1820 O O . TRP A 1 230 ? 28.531 -7.812 0.871 1 83.19 230 TRP A O 1
ATOM 1830 N N . LEU A 1 231 ? 26.594 -8.094 -0.174 1 82.81 231 LEU A N 1
ATOM 1831 C CA . LEU A 1 231 ? 26.766 -6.938 -1.049 1 82.81 231 LEU A CA 1
ATOM 1832 C C . LEU A 1 231 ? 26.781 -5.645 -0.241 1 82.81 231 LEU A C 1
ATOM 1834 O O . LEU A 1 231 ? 27.578 -4.746 -0.528 1 82.81 231 LEU A O 1
ATOM 1838 N N . PHE A 1 232 ? 26 -5.652 0.808 1 80.12 232 PHE A N 1
ATOM 1839 C CA . PHE A 1 232 ? 25.781 -4.387 1.497 1 80.12 232 PHE A CA 1
ATOM 1840 C C . PHE A 1 232 ? 26.609 -4.312 2.77 1 80.12 232 PHE A C 1
ATOM 1842 O O . PHE A 1 232 ? 26.766 -3.236 3.354 1 80.12 232 PHE A O 1
ATOM 1849 N N . GLN A 1 233 ? 27.172 -5.449 3.135 1 74.69 233 GLN A N 1
ATOM 1850 C CA . GLN A 1 233 ? 27.984 -5.426 4.352 1 74.69 233 GLN A CA 1
ATOM 1851 C C . GLN A 1 233 ? 29.391 -4.918 4.066 1 74.69 233 GLN A C 1
ATOM 1853 O O . GLN A 1 233 ? 30.016 -5.324 3.084 1 74.69 233 GLN A O 1
ATOM 1858 N N . GLY A 1 234 ? 29.922 -3.811 4.453 1 59.56 234 GLY A N 1
ATOM 1859 C CA . GLY A 1 234 ? 31.234 -3.189 4.262 1 59.56 234 GLY A CA 1
ATOM 1860 C C . GLY A 1 234 ? 32.375 -4.133 4.527 1 59.56 234 GLY A C 1
ATOM 1861 O O . GLY A 1 234 ? 33.344 -4.18 3.752 1 59.56 234 GLY A O 1
ATOM 1862 N N . LYS A 1 235 ? 32.312 -4.895 5.621 1 60.12 235 LYS A N 1
ATOM 1863 C CA . LYS A 1 235 ? 33.469 -5.637 6.086 1 60.12 235 LYS A CA 1
ATOM 1864 C C . LYS A 1 235 ? 33.625 -6.957 5.34 1 60.12 235 LYS A C 1
ATOM 1866 O O . LYS A 1 235 ? 34.625 -7.656 5.5 1 60.12 235 LYS A O 1
ATOM 1871 N N . SER A 1 236 ? 32.688 -7.262 4.398 1 57.03 236 SER A N 1
ATOM 1872 C CA . SER A 1 236 ? 32.594 -8.672 4.031 1 57.03 236 SER A CA 1
ATOM 1873 C C . SER A 1 236 ? 33.594 -9.023 2.918 1 57.03 236 SER A C 1
ATOM 1875 O O . SER A 1 236 ? 33.562 -10.133 2.385 1 57.03 236 SER A O 1
ATOM 1877 N N . MET A 1 237 ? 34.5 -8.156 2.684 1 65.62 237 MET A N 1
ATOM 1878 C CA . MET A 1 237 ? 35.406 -8.617 1.633 1 65.62 237 MET A CA 1
ATOM 1879 C C . MET A 1 237 ? 36.344 -9.688 2.164 1 65.62 237 MET A C 1
ATOM 1881 O O . MET A 1 237 ? 36.75 -9.648 3.326 1 65.62 237 MET A O 1
ATOM 1885 N N . SER A 1 238 ? 36.438 -10.727 1.442 1 66.88 238 SER A N 1
ATOM 1886 C CA . SER A 1 238 ? 37.312 -11.852 1.764 1 66.88 238 SER A CA 1
ATOM 1887 C C . SER A 1 238 ? 38.688 -11.383 2.199 1 66.88 238 SER A C 1
ATOM 1889 O O . SER A 1 238 ? 39.219 -10.43 1.635 1 66.88 238 SER A O 1
ATOM 1891 N N . ILE A 1 239 ? 39.094 -11.836 3.32 1 71.38 239 ILE A N 1
ATOM 1892 C CA . ILE A 1 239 ? 40.469 -11.578 3.764 1 71.38 239 ILE A CA 1
ATOM 1893 C C . ILE A 1 239 ? 41.438 -11.938 2.648 1 71.38 239 ILE A C 1
ATOM 1895 O O . ILE A 1 239 ? 42.531 -11.359 2.553 1 71.38 239 ILE A O 1
ATOM 1899 N N . MET A 1 240 ? 40.906 -12.75 1.774 1 73.94 240 MET A N 1
ATOM 1900 C CA . MET A 1 240 ? 41.781 -13.273 0.714 1 73.94 240 MET A CA 1
ATOM 1901 C C . MET A 1 240 ? 41.656 -12.414 -0.545 1 73.94 240 MET A C 1
ATOM 1903 O O . MET A 1 240 ? 42.25 -12.742 -1.578 1 73.94 240 MET A O 1
ATOM 1907 N N . CYS A 1 241 ? 40.844 -11.359 -0.415 1 78.56 241 CYS A N 1
ATOM 1908 C CA . CYS A 1 241 ? 40.688 -10.531 -1.604 1 78.56 241 CYS A CA 1
ATOM 1909 C C . CYS A 1 241 ? 41.906 -9.688 -1.867 1 78.56 241 CYS A C 1
ATOM 1911 O O . CYS A 1 241 ? 42.25 -8.789 -1.088 1 78.56 241 CYS A O 1
ATOM 1913 N N . PHE A 1 242 ? 42.688 -9.953 -2.938 1 73.81 242 PHE A N 1
ATOM 1914 C CA . PHE A 1 242 ? 43.906 -9.25 -3.295 1 73.81 242 PHE A CA 1
ATOM 1915 C C . PHE A 1 242 ? 43.594 -7.98 -4.082 1 73.81 242 PHE A C 1
ATOM 1917 O O . PHE A 1 242 ? 44.5 -7.207 -4.414 1 73.81 242 PHE A O 1
ATOM 1924 N N . ARG A 1 243 ? 42.406 -7.734 -4.395 1 77.56 243 ARG A N 1
ATOM 1925 C CA . ARG A 1 243 ? 41.969 -6.57 -5.16 1 77.56 243 ARG A CA 1
ATOM 1926 C C . ARG A 1 243 ? 40.812 -5.852 -4.469 1 77.56 243 ARG A C 1
ATOM 1928 O O . ARG A 1 243 ? 39.781 -5.551 -5.102 1 77.56 243 ARG A O 1
ATOM 1935 N N . LYS A 1 244 ? 41.062 -5.543 -3.211 1 74.94 244 LYS A N 1
ATOM 1936 C CA . LYS A 1 244 ? 40 -5.031 -2.336 1 74.94 244 LYS A CA 1
ATOM 1937 C C . LYS A 1 244 ? 39.375 -3.771 -2.918 1 74.94 244 LYS A C 1
ATOM 1939 O O . LYS A 1 244 ? 38.125 -3.635 -2.926 1 74.94 244 LYS A O 1
ATOM 1944 N N . ARG A 1 245 ? 40.219 -2.922 -3.512 1 73.5 245 ARG A N 1
ATOM 1945 C CA . ARG A 1 245 ? 39.719 -1.664 -4.047 1 73.5 245 ARG A CA 1
ATOM 1946 C C . ARG A 1 245 ? 38.812 -1.907 -5.246 1 73.5 245 ARG A C 1
ATOM 1948 O O . ARG A 1 245 ? 37.719 -1.33 -5.34 1 73.5 245 ARG A O 1
ATOM 1955 N N . LEU A 1 246 ? 39.25 -2.723 -6.098 1 74.56 246 LEU A N 1
ATOM 1956 C CA . LEU A 1 246 ? 38.469 -3.01 -7.309 1 74.56 246 LEU A CA 1
ATOM 1957 C C . LEU A 1 246 ? 37.188 -3.74 -6.973 1 74.56 246 LEU A C 1
ATOM 1959 O O . LEU A 1 246 ? 36.125 -3.439 -7.543 1 74.56 246 LEU A O 1
ATOM 1963 N N . CYS A 1 247 ? 37.281 -4.664 -6.023 1 78.12 247 CYS A N 1
ATOM 1964 C CA . CYS A 1 247 ? 36.125 -5.422 -5.609 1 78.12 247 CYS A CA 1
ATOM 1965 C C . CYS A 1 247 ? 35.062 -4.504 -4.965 1 78.12 247 CYS A C 1
ATOM 1967 O O . CYS A 1 247 ? 33.875 -4.645 -5.211 1 78.12 247 CYS A O 1
ATOM 1969 N N . GLN A 1 248 ? 35.562 -3.527 -4.215 1 78.81 248 GLN A N 1
ATOM 1970 C CA . GLN A 1 248 ? 34.656 -2.574 -3.578 1 78.81 248 GLN A CA 1
ATOM 1971 C C . GLN A 1 248 ? 33.969 -1.691 -4.617 1 78.81 248 GLN A C 1
ATOM 1973 O O . GLN A 1 248 ? 32.781 -1.389 -4.492 1 78.81 248 GLN A O 1
ATOM 1978 N N . GLY A 1 249 ? 34.75 -1.302 -5.566 1 76.81 249 GLY A N 1
ATOM 1979 C CA . GLY A 1 249 ? 34.188 -0.502 -6.637 1 76.81 249 GLY A CA 1
ATOM 1980 C C . GLY A 1 249 ? 33.094 -1.226 -7.398 1 76.81 249 GLY A C 1
ATOM 1981 O O . GLY A 1 249 ? 32.031 -0.642 -7.703 1 76.81 249 GLY A O 1
ATOM 1982 N N . ARG A 1 250 ? 33.281 -2.467 -7.582 1 78.12 250 ARG A N 1
ATOM 1983 C CA . ARG A 1 250 ? 32.312 -3.264 -8.305 1 78.12 250 ARG A CA 1
ATOM 1984 C C . ARG A 1 250 ? 31.047 -3.496 -7.457 1 78.12 250 ARG A C 1
ATOM 1986 O O . ARG A 1 250 ? 29.938 -3.48 -7.973 1 78.12 250 ARG A O 1
ATOM 1993 N N . ARG A 1 251 ? 31.312 -3.777 -6.23 1 80.69 251 ARG A N 1
ATOM 1994 C CA . ARG A 1 251 ? 30.188 -3.934 -5.301 1 80.69 251 ARG A CA 1
ATOM 1995 C C . ARG A 1 251 ? 29.297 -2.695 -5.301 1 80.69 251 ARG A C 1
ATOM 1997 O O . ARG A 1 251 ? 28.078 -2.807 -5.359 1 80.69 251 ARG A O 1
ATOM 2004 N N . LEU A 1 252 ? 29.953 -1.53 -5.34 1 80.94 252 LEU A N 1
ATOM 2005 C CA . LEU A 1 252 ? 29.219 -0.269 -5.328 1 80.94 252 LEU A CA 1
ATOM 2006 C C . LEU A 1 252 ? 28.406 -0.096 -6.609 1 80.94 252 LEU A C 1
ATOM 2008 O O . LEU A 1 252 ? 27.297 0.415 -6.582 1 80.94 252 LEU A O 1
ATOM 2012 N N . ASN A 1 253 ? 28.984 -0.589 -7.668 1 79.94 253 ASN A N 1
ATOM 2013 C CA . ASN A 1 253 ? 28.266 -0.508 -8.938 1 79.94 253 ASN A CA 1
ATOM 2014 C C . ASN A 1 253 ? 27 -1.364 -8.922 1 79.94 253 ASN A C 1
ATOM 2016 O O . ASN A 1 253 ? 25.953 -0.948 -9.438 1 79.94 253 ASN A O 1
ATOM 2020 N N . VAL A 1 254 ? 27.141 -2.527 -8.336 1 82.12 254 VAL A N 1
ATOM 2021 C CA . VAL A 1 254 ? 26 -3.432 -8.258 1 82.12 254 VAL A CA 1
ATOM 2022 C C . VAL A 1 254 ? 24.922 -2.828 -7.344 1 82.12 254 VAL A C 1
ATOM 2024 O O . VAL A 1 254 ? 23.734 -2.838 -7.68 1 82.12 254 VAL A O 1
ATOM 2027 N N . ILE A 1 255 ? 25.391 -2.293 -6.254 1 85.94 255 ILE A N 1
ATOM 2028 C CA . ILE A 1 255 ? 24.484 -1.675 -5.297 1 85.94 255 ILE A CA 1
ATOM 2029 C C . ILE A 1 255 ? 23.75 -0.507 -5.961 1 85.94 255 ILE A C 1
ATOM 2031 O O . ILE A 1 255 ? 22.547 -0.324 -5.762 1 85.94 255 ILE A O 1
ATOM 2035 N N . HIS A 1 256 ? 24.469 0.209 -6.793 1 83.56 256 HIS A N 1
ATOM 2036 C CA . HIS A 1 256 ? 23.891 1.341 -7.512 1 83.56 256 HIS A CA 1
ATOM 2037 C C . HIS A 1 256 ? 22.75 0.894 -8.422 1 83.56 256 HIS A C 1
ATOM 2039 O O . HIS A 1 256 ? 21.688 1.521 -8.445 1 83.56 256 HIS A O 1
ATOM 2045 N N . ARG A 1 257 ? 22.938 -0.152 -9.07 1 83.56 257 ARG A N 1
ATOM 2046 C CA . ARG A 1 257 ? 21.938 -0.64 -10.008 1 83.56 257 ARG A CA 1
ATOM 2047 C C . ARG A 1 257 ? 20.672 -1.091 -9.266 1 83.56 257 ARG A C 1
ATOM 2049 O O . ARG A 1 257 ? 19.562 -0.892 -9.758 1 83.56 257 ARG A O 1
ATOM 2056 N N . ILE A 1 258 ? 20.875 -1.688 -8.125 1 85.69 258 ILE A N 1
ATOM 2057 C CA . ILE A 1 258 ? 19.734 -2.117 -7.312 1 85.69 258 ILE A CA 1
ATOM 2058 C C . ILE A 1 258 ? 18.984 -0.894 -6.793 1 85.69 258 ILE A C 1
ATOM 2060 O O . ILE A 1 258 ? 17.75 -0.867 -6.801 1 85.69 258 ILE A O 1
ATOM 2064 N N . ALA A 1 259 ? 19.719 0.148 -6.445 1 85.69 259 ALA A N 1
ATOM 2065 C CA . ALA A 1 259 ? 19.156 1.349 -5.84 1 85.69 259 ALA A CA 1
ATOM 2066 C C . ALA A 1 259 ? 18.375 2.164 -6.863 1 85.69 259 ALA A C 1
ATOM 2068 O O . ALA A 1 259 ? 17.5 2.953 -6.5 1 85.69 259 ALA A O 1
ATOM 2069 N N . LEU A 1 260 ? 18.656 1.921 -8.164 1 84.44 260 LEU A N 1
ATOM 2070 C CA . LEU A 1 260 ? 17.984 2.672 -9.219 1 84.44 260 LEU A CA 1
ATOM 2071 C C . LEU A 1 260 ? 16.562 2.152 -9.445 1 84.44 260 LEU A C 1
ATOM 2073 O O . LEU A 1 260 ? 15.711 2.867 -9.984 1 84.44 260 LEU A O 1
ATOM 2077 N N . HIS A 1 261 ? 16.344 0.915 -8.961 1 86.25 261 HIS A N 1
ATOM 2078 C CA . HIS A 1 261 ? 15.023 0.323 -9.195 1 86.25 261 HIS A CA 1
ATOM 2079 C C . HIS A 1 261 ? 14.523 -0.41 -7.961 1 86.25 261 HIS A C 1
ATOM 2081 O O . HIS A 1 261 ? 14.273 -1.617 -8.008 1 86.25 261 HIS A O 1
ATOM 2087 N N . PRO A 1 262 ? 14.305 0.413 -6.953 1 87.69 262 PRO A N 1
ATOM 2088 C CA . PRO A 1 262 ? 13.852 -0.233 -5.719 1 87.69 262 PRO A CA 1
ATOM 2089 C C . PRO A 1 262 ? 12.516 -0.945 -5.883 1 87.69 262 PRO A C 1
ATOM 2091 O O . PRO A 1 262 ? 12.234 -1.91 -5.168 1 87.69 262 PRO A O 1
ATOM 2094 N N . GLU A 1 263 ? 11.688 -0.528 -6.84 1 88.44 263 GLU A N 1
ATOM 2095 C CA . GLU A 1 263 ? 10.359 -1.095 -7.047 1 88.44 263 GLU A CA 1
ATOM 2096 C C . GLU A 1 263 ? 10.445 -2.523 -7.578 1 88.44 263 GLU A C 1
ATOM 2098 O O . GLU A 1 263 ? 9.461 -3.26 -7.551 1 88.44 263 GLU A O 1
ATOM 2103 N N . GLN A 1 264 ? 11.617 -2.965 -8.008 1 90.88 264 GLN A N 1
ATOM 2104 C CA . GLN A 1 264 ? 11.773 -4.293 -8.586 1 90.88 264 GLN A CA 1
ATOM 2105 C C . GLN A 1 264 ? 12.164 -5.316 -7.527 1 90.88 264 GLN A C 1
ATOM 2107 O O . GLN A 1 264 ? 12.109 -6.523 -7.77 1 90.88 264 GLN A O 1
ATOM 2112 N N . VAL A 1 265 ? 12.508 -4.887 -6.402 1 92.75 265 VAL A N 1
ATOM 2113 C CA . VAL A 1 265 ? 13.078 -5.742 -5.367 1 92.75 265 VAL A CA 1
ATOM 2114 C C . VAL A 1 265 ? 12.078 -6.836 -4.988 1 92.75 265 VAL A C 1
ATOM 2116 O O . VAL A 1 265 ? 12.461 -7.996 -4.824 1 92.75 265 VAL A O 1
ATOM 2119 N N . PRO A 1 266 ? 10.773 -6.5 -4.965 1 94.19 266 PRO A N 1
ATOM 2120 C CA . PRO A 1 266 ? 9.836 -7.566 -4.605 1 94.19 266 PRO A CA 1
ATOM 2121 C C . PRO A 1 266 ? 9.797 -8.688 -5.641 1 94.19 266 PRO A C 1
ATOM 2123 O O . PRO A 1 266 ? 9.352 -9.797 -5.336 1 94.19 266 PRO A O 1
ATOM 2126 N N . SER A 1 267 ? 10.273 -8.477 -6.844 1 94.5 267 SER A N 1
ATOM 2127 C CA . SER A 1 267 ? 10.203 -9.453 -7.922 1 94.5 267 SER A CA 1
ATOM 2128 C C . SER A 1 267 ? 11.492 -10.266 -8.016 1 94.5 267 SER A C 1
ATOM 2130 O O . SER A 1 267 ? 11.797 -10.844 -9.062 1 94.5 267 SER A O 1
ATOM 2132 N N . LEU A 1 268 ? 12.195 -10.352 -6.953 1 93.88 268 LEU A N 1
ATOM 2133 C CA . LEU A 1 268 ? 13.547 -10.906 -6.957 1 93.88 268 LEU A CA 1
ATOM 2134 C C . LEU A 1 268 ? 13.523 -12.383 -7.34 1 93.88 268 LEU A C 1
ATOM 2136 O O . LEU A 1 268 ? 14.516 -12.914 -7.852 1 93.88 268 LEU A O 1
ATOM 2140 N N . PHE A 1 269 ? 12.398 -13.117 -7.133 1 94.94 269 PHE A N 1
ATOM 2141 C CA . PHE A 1 269 ? 12.336 -14.531 -7.492 1 94.94 269 PHE A CA 1
ATOM 2142 C C . PHE A 1 269 ? 11.828 -14.703 -8.922 1 94.94 269 PHE A C 1
ATOM 2144 O O . PHE A 1 269 ? 11.875 -15.805 -9.469 1 94.94 269 PHE A O 1
ATOM 2151 N N . LEU A 1 270 ? 11.328 -13.664 -9.531 1 93.44 270 LEU A N 1
ATOM 2152 C CA . LEU A 1 270 ? 10.633 -13.789 -10.805 1 93.44 270 LEU A CA 1
ATOM 2153 C C . LEU A 1 270 ? 11.508 -13.297 -11.953 1 93.44 270 LEU A C 1
ATOM 2155 O O . LEU A 1 270 ? 11.211 -13.562 -13.125 1 93.44 270 LEU A O 1
ATOM 2159 N N . GLN A 1 271 ? 12.547 -12.547 -11.641 1 87.88 271 GLN A N 1
ATOM 2160 C CA . GLN A 1 271 ? 13.438 -12.008 -12.664 1 87.88 271 GLN A CA 1
ATOM 2161 C C . GLN A 1 271 ? 14.859 -11.859 -12.125 1 87.88 271 GLN A C 1
ATOM 2163 O O . GLN A 1 271 ? 15.086 -11.898 -10.914 1 87.88 271 GLN A O 1
ATOM 2168 N N . ASP A 1 272 ? 15.695 -11.68 -13.117 1 85.06 272 ASP A N 1
ATOM 2169 C CA . ASP A 1 272 ? 17.078 -11.43 -12.719 1 85.06 272 ASP A CA 1
ATOM 2170 C C . ASP A 1 272 ? 17.25 -10 -12.219 1 85.06 272 ASP A C 1
ATOM 2172 O O . ASP A 1 272 ? 16.828 -9.047 -12.875 1 85.06 272 ASP A O 1
ATOM 2176 N N . MET A 1 273 ? 17.828 -9.977 -11.133 1 83.69 273 MET A N 1
ATOM 2177 C CA . MET A 1 273 ? 18.188 -8.664 -10.586 1 83.69 273 MET A CA 1
ATOM 2178 C C . MET A 1 273 ? 19.484 -8.164 -11.211 1 83.69 273 MET A C 1
ATOM 2180 O O . MET A 1 273 ? 20.281 -8.953 -11.727 1 83.69 273 MET A O 1
ATOM 2184 N N . PRO A 1 274 ? 19.625 -6.879 -11.266 1 73 274 PRO A N 1
ATOM 2185 C CA . PRO A 1 274 ? 20.828 -6.328 -11.906 1 73 274 PRO A CA 1
ATOM 2186 C C . PRO A 1 274 ? 22.125 -6.965 -11.391 1 73 274 PRO A C 1
ATOM 2188 O O . PRO A 1 274 ? 23.062 -7.184 -12.164 1 73 274 PRO A O 1
ATOM 2191 N N . HIS A 1 275 ? 22.156 -7.363 -10.219 1 70.44 275 HIS A N 1
ATOM 2192 C CA . HIS A 1 275 ? 23.375 -7.93 -9.672 1 70.44 275 HIS A CA 1
ATOM 2193 C C . HIS A 1 275 ? 23.625 -9.344 -10.188 1 70.44 275 HIS A C 1
ATOM 2195 O O . HIS A 1 275 ? 24.766 -9.773 -10.32 1 70.44 275 HIS A O 1
ATOM 2201 N N . GLN A 1 276 ? 22.547 -9.953 -10.461 1 71.12 276 GLN A N 1
ATOM 2202 C CA . GLN A 1 276 ? 22.672 -11.32 -10.961 1 71.12 276 GLN A CA 1
ATOM 2203 C C . GLN A 1 276 ? 23.188 -11.328 -12.406 1 71.12 276 GLN A C 1
ATOM 2205 O O . GLN A 1 276 ? 24.016 -12.156 -12.766 1 71.12 276 GLN A O 1
ATOM 2210 N N . ALA A 1 277 ? 22.719 -10.281 -13.062 1 66.56 277 ALA A N 1
ATOM 2211 C CA . ALA A 1 277 ? 23.188 -10.133 -14.43 1 66.56 277 ALA A CA 1
ATOM 2212 C C . ALA A 1 277 ? 24.688 -9.82 -14.461 1 66.56 277 ALA A C 1
ATOM 2214 O O . ALA A 1 277 ? 25.422 -10.352 -15.297 1 66.56 277 ALA A O 1
ATOM 2215 N N . GLU A 1 278 ? 25.109 -9.086 -13.5 1 71.06 278 GLU A N 1
ATOM 2216 C CA . GLU A 1 278 ? 26.516 -8.727 -13.391 1 71.06 278 GLU A CA 1
ATOM 2217 C C . GLU A 1 278 ? 27.375 -9.93 -12.992 1 71.06 278 GLU A C 1
ATOM 2219 O O . GLU A 1 278 ? 28.453 -10.141 -13.547 1 71.06 278 GLU A O 1
ATOM 2224 N N . ARG A 1 279 ? 26.797 -10.711 -12.172 1 70.56 279 ARG A N 1
ATOM 2225 C CA . ARG A 1 279 ? 27.516 -11.906 -11.734 1 70.56 279 ARG A CA 1
ATOM 2226 C C . ARG A 1 279 ? 27.641 -12.914 -12.875 1 70.56 279 ARG A C 1
ATOM 2228 O O . ARG A 1 279 ? 28.703 -13.516 -13.055 1 70.56 279 ARG A O 1
ATOM 2235 N N . ALA A 1 280 ? 26.578 -12.992 -13.586 1 68.12 280 ALA A N 1
ATOM 2236 C CA . ALA A 1 280 ? 26.594 -13.914 -14.719 1 68.12 280 ALA A CA 1
ATOM 2237 C C . ALA A 1 280 ? 27.609 -13.484 -15.766 1 68.12 280 ALA A C 1
ATOM 2239 O O . ALA A 1 280 ? 28.281 -14.328 -16.359 1 68.12 280 ALA A O 1
ATOM 2240 N N . ARG A 1 281 ? 27.766 -12.227 -15.953 1 68.69 281 ARG A N 1
ATOM 2241 C CA . ARG A 1 281 ? 28.75 -11.68 -16.891 1 68.69 281 ARG A CA 1
ATOM 2242 C C . ARG A 1 281 ? 30.172 -11.961 -16.422 1 68.69 281 ARG A C 1
ATOM 2244 O O . ARG A 1 281 ? 31.047 -12.297 -17.219 1 68.69 281 ARG A O 1
ATOM 2251 N N . GLN A 1 282 ? 30.297 -11.906 -15.148 1 67.88 282 GLN A N 1
ATOM 2252 C CA . GLN A 1 282 ? 31.609 -12.133 -14.57 1 67.88 282 GLN A CA 1
ATOM 2253 C C . GLN A 1 282 ? 32 -13.609 -14.641 1 67.88 282 GLN A C 1
ATOM 2255 O O . GLN A 1 282 ? 33.156 -13.945 -14.867 1 67.88 282 GLN A O 1
ATOM 2260 N N . ASP A 1 283 ? 31.047 -14.43 -14.477 1 65.75 283 ASP A N 1
ATOM 2261 C CA . ASP A 1 283 ? 31.266 -15.867 -14.531 1 65.75 283 ASP A CA 1
ATOM 2262 C C . ASP A 1 283 ? 31.625 -16.312 -15.953 1 65.75 283 ASP A C 1
ATOM 2264 O O . ASP A 1 283 ? 32.469 -17.188 -16.141 1 65.75 283 ASP A O 1
ATOM 2268 N N . SER A 1 284 ? 30.891 -15.734 -16.922 1 61.31 284 SER A N 1
ATOM 2269 C CA . SER A 1 284 ? 31.141 -16.094 -18.312 1 61.31 284 SER A CA 1
ATOM 2270 C C . SER A 1 284 ? 32.5 -15.594 -18.781 1 61.31 284 SER A C 1
ATOM 2272 O O . SER A 1 284 ? 33.156 -16.234 -19.609 1 61.31 284 SER A O 1
ATOM 2274 N N . SER A 1 285 ? 32.844 -14.406 -18.312 1 55.69 285 SER A N 1
ATOM 2275 C CA . SER A 1 285 ? 34.125 -13.883 -18.719 1 55.69 285 SER A CA 1
ATOM 2276 C C . SER A 1 285 ? 35.281 -14.703 -18.109 1 55.69 285 SER A C 1
ATOM 2278 O O . SER A 1 285 ? 36.344 -14.805 -18.688 1 55.69 285 SER A O 1
ATOM 2280 N N . ASP A 1 286 ? 35.062 -15.266 -16.938 1 50.72 286 ASP A N 1
ATOM 2281 C CA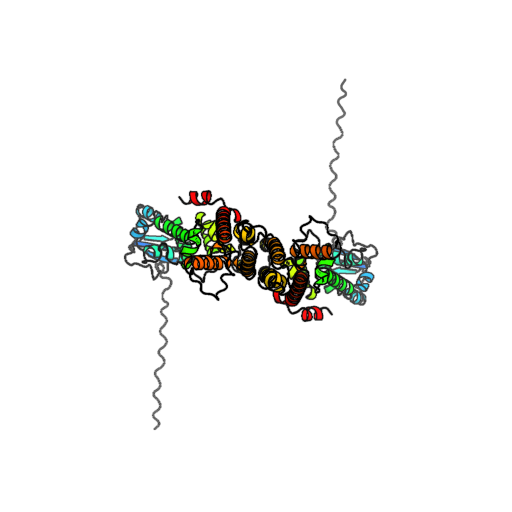 . ASP A 1 286 ? 36.125 -16.125 -16.391 1 50.72 286 ASP A CA 1
ATOM 2282 C C . ASP A 1 286 ? 36.312 -17.375 -17.266 1 50.72 286 ASP A C 1
ATOM 2284 O O . ASP A 1 286 ? 37.406 -17.938 -17.328 1 50.72 286 ASP A O 1
ATOM 2288 N N . SER A 1 287 ? 35.156 -17.969 -17.875 1 44.75 287 SER A N 1
ATOM 2289 C CA . SER A 1 287 ? 35.406 -19.141 -18.703 1 44.75 287 SER A CA 1
ATOM 2290 C C . SER A 1 287 ? 36.156 -18.781 -19.969 1 44.75 287 SER A C 1
ATOM 2292 O O . SER A 1 287 ? 36.906 -19.609 -20.516 1 44.75 287 SER A O 1
ATOM 2294 N N . GLU A 1 288 ? 35.75 -17.828 -20.781 1 39.94 288 GLU A N 1
ATOM 2295 C CA . GLU A 1 288 ? 36.5 -17.672 -22.031 1 39.94 288 GLU A CA 1
ATOM 2296 C C . GLU A 1 288 ? 37.875 -17.109 -21.781 1 39.94 288 GLU A C 1
ATOM 2298 O O . GLU A 1 288 ? 38.875 -17.625 -22.328 1 39.94 288 GLU A O 1
ATOM 2303 N N . SER A 1 289 ? 38.062 -15.703 -21.828 1 39.12 289 SER A N 1
ATOM 2304 C CA . SER A 1 289 ? 39.312 -15.055 -22.25 1 39.12 289 SER A CA 1
ATOM 2305 C C . SER A 1 289 ? 40.375 -15.188 -21.172 1 39.12 289 SER A C 1
ATOM 2307 O O . SER A 1 289 ? 40.281 -14.594 -20.094 1 39.12 289 SER A O 1
ATOM 2309 N N . GLU A 1 290 ? 41.094 -16.281 -20.953 1 35.56 290 GLU A N 1
ATOM 2310 C CA . GLU A 1 290 ? 42.562 -16.234 -20.828 1 35.56 290 GLU A CA 1
ATOM 2311 C C . GLU A 1 290 ? 43.156 -15.203 -21.781 1 35.56 290 GLU A C 1
ATOM 2313 O O . GLU A 1 290 ? 44.375 -15.055 -21.844 1 35.56 290 GLU A O 1
ATOM 2318 N N . SER A 1 291 ? 42.625 -15.047 -23.031 1 32.84 291 SER A N 1
ATOM 2319 C CA . SER A 1 291 ? 43.406 -14.211 -23.938 1 32.84 291 SER A CA 1
ATOM 2320 C C . SER A 1 291 ? 43.562 -12.797 -23.375 1 32.84 291 SER A C 1
ATOM 2322 O O . SER A 1 291 ? 42.656 -12.297 -22.688 1 32.84 291 SER A O 1
ATOM 2324 N N . GLU A 1 292 ? 44.875 -12.164 -23.406 1 34.22 292 GLU A N 1
ATOM 2325 C CA . GLU A 1 292 ? 45.562 -10.906 -23.141 1 34.22 292 GLU A CA 1
ATOM 2326 C C . GLU A 1 292 ? 44.719 -9.719 -23.641 1 34.22 292 GLU A C 1
ATOM 2328 O O . GLU A 1 292 ? 45.281 -8.641 -23.891 1 34.22 292 GLU A O 1
ATOM 2333 N N . ASP A 1 293 ? 43.594 -9.891 -24.312 1 33.38 293 ASP A N 1
ATOM 2334 C CA . ASP A 1 293 ? 43.281 -8.609 -24.938 1 33.38 293 ASP A CA 1
ATOM 2335 C C . ASP A 1 293 ? 43.312 -7.48 -23.906 1 33.38 293 ASP A C 1
ATOM 2337 O O . ASP A 1 293 ? 42.781 -7.609 -22.812 1 33.38 293 ASP A O 1
ATOM 2341 N N . GLU A 1 294 ? 44.281 -6.527 -24.141 1 32.81 294 GLU A N 1
ATOM 2342 C CA . GLU A 1 294 ? 44.875 -5.34 -23.531 1 32.81 294 GLU A CA 1
ATOM 2343 C C . GLU A 1 294 ? 43.812 -4.465 -22.875 1 32.81 294 GLU A C 1
ATOM 2345 O O . GLU A 1 294 ? 44.031 -3.885 -21.812 1 32.81 294 GLU A O 1
ATOM 2350 N N . TYR A 1 295 ? 42.906 -3.865 -23.75 1 33.12 295 TYR A N 1
ATOM 2351 C CA . TYR A 1 295 ? 42.188 -2.637 -23.438 1 33.12 295 TYR A CA 1
ATOM 2352 C C . TYR A 1 295 ? 40.906 -2.938 -22.641 1 33.12 295 TYR A C 1
ATOM 2354 O O . TYR A 1 295 ? 40.125 -2.031 -22.344 1 33.12 295 TYR A O 1
ATOM 2362 N N . GLY A 1 296 ? 40.25 -4.059 -22.734 1 37.53 296 GLY A N 1
ATOM 2363 C CA . GLY A 1 296 ? 39.062 -4.195 -21.953 1 37.53 296 GLY A CA 1
ATOM 2364 C C . GLY A 1 296 ? 39.312 -4.312 -20.469 1 37.53 296 GLY A C 1
ATOM 2365 O O . GLY A 1 296 ? 40.156 -5.105 -20.031 1 37.53 296 GLY A O 1
ATOM 2366 N N . ASP A 1 297 ? 39.219 -3.141 -19.531 1 37.09 297 ASP A N 1
ATOM 2367 C CA . ASP A 1 297 ? 39.75 -3 -18.188 1 37.09 297 ASP A CA 1
ATOM 2368 C C . ASP A 1 297 ? 39.594 -4.293 -17.391 1 37.09 297 ASP A C 1
ATOM 2370 O O . ASP A 1 297 ? 38.469 -4.676 -17.047 1 37.09 297 ASP A O 1
ATOM 2374 N N . GLU A 1 298 ? 40.156 -5.43 -17.609 1 44.5 298 GLU A N 1
ATOM 2375 C CA . GLU A 1 298 ? 40.5 -6.59 -16.781 1 44.5 298 GLU A CA 1
ATOM 2376 C C . GLU A 1 298 ? 40.219 -6.312 -15.305 1 44.5 298 GLU A C 1
ATOM 2378 O O . GLU A 1 298 ? 40.031 -7.238 -14.516 1 44.5 298 GLU A O 1
ATOM 2383 N N . ASN A 1 299 ? 40.375 -4.926 -14.938 1 46.31 299 ASN A N 1
ATOM 2384 C CA . ASN A 1 299 ? 40.312 -4.242 -13.648 1 46.31 299 ASN A CA 1
ATOM 2385 C C . ASN A 1 299 ? 38.906 -4.152 -13.117 1 46.31 299 ASN A C 1
ATOM 2387 O O . ASN A 1 299 ? 38.656 -3.641 -12.023 1 46.31 299 ASN A O 1
ATOM 2391 N N . ASP A 1 300 ? 37.844 -4.602 -13.914 1 53.59 300 ASP A N 1
ATOM 2392 C CA . ASP A 1 300 ? 36.5 -4.258 -13.461 1 53.59 300 ASP A CA 1
ATOM 2393 C C . ASP A 1 300 ? 35.781 -5.496 -12.953 1 53.59 300 ASP A C 1
ATOM 2395 O O . ASP A 1 300 ? 34.562 -5.586 -13.07 1 53.59 300 ASP A O 1
ATOM 2399 N N . ARG A 1 301 ? 36.5 -6.574 -12.594 1 61.88 301 ARG A N 1
ATOM 2400 C CA . ARG A 1 301 ? 35.781 -7.746 -12.102 1 61.88 301 ARG A CA 1
ATOM 2401 C C . ARG A 1 301 ? 36.031 -7.941 -10.602 1 61.88 301 ARG A C 1
ATOM 2403 O O . ARG A 1 301 ? 37.094 -7.578 -10.086 1 61.88 301 ARG A O 1
ATOM 2410 N N . VAL A 1 302 ? 34.969 -8.43 -9.961 1 71.12 302 VAL A N 1
ATOM 2411 C CA . VAL A 1 302 ? 35.094 -8.852 -8.57 1 71.12 302 VAL A CA 1
ATOM 2412 C C . VAL A 1 302 ? 36.031 -10.062 -8.492 1 71.12 302 VAL A C 1
ATOM 2414 O O . VAL A 1 302 ? 35.969 -10.945 -9.344 1 71.12 302 VAL A O 1
ATOM 2417 N N . TYR A 1 303 ? 36.938 -10.008 -7.66 1 73.88 303 TYR A N 1
ATOM 2418 C CA . TYR A 1 303 ? 37.875 -11.102 -7.406 1 73.88 303 TYR A CA 1
ATOM 2419 C C . TYR A 1 303 ? 37.125 -12.422 -7.242 1 73.88 303 TYR A C 1
ATOM 2421 O O . TYR A 1 303 ? 36.062 -12.469 -6.637 1 73.88 303 TYR A O 1
ATOM 2429 N N . SER A 1 304 ? 37.625 -13.516 -7.793 1 75.94 304 SER A N 1
ATOM 2430 C CA . SER A 1 304 ? 36.969 -14.812 -7.891 1 75.94 304 SER A CA 1
ATOM 2431 C C . SER A 1 304 ? 36.5 -15.297 -6.52 1 75.94 304 SER A C 1
ATOM 2433 O O . SER A 1 304 ? 35.406 -15.82 -6.387 1 75.94 304 SER A O 1
ATOM 2435 N N . THR A 1 305 ? 37.344 -15.125 -5.547 1 79.94 305 THR A N 1
ATOM 2436 C CA . THR A 1 305 ? 37 -15.555 -4.203 1 79.94 305 THR A CA 1
ATOM 2437 C C . THR A 1 305 ? 35.812 -14.75 -3.672 1 79.94 305 THR A C 1
ATOM 2439 O O . THR A 1 305 ? 34.875 -15.305 -3.076 1 79.94 305 THR A O 1
ATOM 2442 N N . CYS A 1 306 ? 35.844 -13.5 -3.965 1 81.62 306 CYS A N 1
ATOM 2443 C CA . CYS A 1 306 ? 34.75 -12.625 -3.533 1 81.62 306 CYS A CA 1
ATOM 2444 C C . CYS A 1 306 ? 33.438 -12.961 -4.258 1 81.62 306 CYS A C 1
ATOM 2446 O O . CYS A 1 306 ? 32.375 -12.961 -3.65 1 81.62 306 CYS A O 1
ATOM 2448 N N . LEU A 1 307 ? 33.625 -13.328 -5.469 1 82.06 307 LEU A N 1
ATOM 2449 C CA . LEU A 1 307 ? 32.469 -13.703 -6.262 1 82.06 307 LEU A CA 1
ATOM 2450 C C . LEU A 1 307 ? 31.828 -14.977 -5.727 1 82.06 307 LEU A C 1
ATOM 2452 O O . LEU A 1 307 ? 30.594 -15.086 -5.676 1 82.06 307 LEU A O 1
ATOM 2456 N N . GLY A 1 308 ? 32.688 -15.93 -5.402 1 82.69 308 GLY A N 1
ATOM 2457 C CA . GLY A 1 308 ? 32.188 -17.172 -4.824 1 82.69 308 GLY A CA 1
ATOM 2458 C C . GLY A 1 308 ? 31.438 -16.969 -3.52 1 82.69 308 GLY A C 1
ATOM 2459 O O . GLY A 1 308 ? 30.375 -17.547 -3.301 1 82.69 308 GLY A O 1
ATOM 2460 N N . GLU A 1 309 ? 31.953 -16.062 -2.68 1 84.19 309 GLU A N 1
ATOM 2461 C CA . GLU A 1 309 ? 31.312 -15.758 -1.409 1 84.19 309 GLU A CA 1
ATOM 2462 C C . GLU A 1 309 ? 29.984 -15.047 -1.628 1 84.19 309 GLU A C 1
ATOM 2464 O O . GLU A 1 309 ? 29 -15.32 -0.929 1 84.19 309 GLU A O 1
ATOM 2469 N N . TRP A 1 310 ? 30 -14.227 -2.574 1 85.25 310 TRP A N 1
ATOM 2470 C CA . TRP A 1 310 ? 28.797 -13.492 -2.93 1 85.25 310 TRP A CA 1
ATOM 2471 C C . TRP A 1 310 ? 27.703 -14.445 -3.402 1 85.25 310 TRP A C 1
ATOM 2473 O O . TRP A 1 310 ? 26.578 -14.391 -2.916 1 85.25 310 TRP A O 1
ATOM 2483 N N . ARG A 1 311 ? 28.031 -15.336 -4.203 1 86.25 311 ARG A N 1
ATOM 2484 C CA . ARG A 1 311 ? 27.078 -16.297 -4.746 1 86.25 311 ARG A CA 1
ATOM 2485 C C . ARG A 1 311 ? 26.516 -17.203 -3.641 1 86.25 311 ARG A C 1
ATOM 2487 O O . ARG A 1 311 ? 25.312 -17.438 -3.576 1 86.25 311 ARG A O 1
ATOM 2494 N N . ALA A 1 312 ? 27.453 -17.672 -2.877 1 88.75 312 ALA A N 1
ATOM 2495 C CA . ALA A 1 312 ? 27.047 -18.562 -1.8 1 88.75 312 ALA A CA 1
ATOM 2496 C C . ALA A 1 312 ? 26.109 -17.859 -0.825 1 88.75 312 ALA A C 1
ATOM 2498 O O . ALA A 1 312 ? 25.109 -18.438 -0.392 1 88.75 312 ALA A O 1
ATOM 2499 N N . SER A 1 313 ? 26.438 -16.625 -0.529 1 88.06 313 SER A N 1
ATOM 2500 C CA . SER A 1 313 ? 25.625 -15.859 0.399 1 88.06 313 SER A CA 1
ATOM 2501 C C . SER A 1 313 ? 24.234 -15.578 -0.183 1 88.06 313 SER A C 1
ATOM 2503 O O . SER A 1 313 ? 23.234 -15.727 0.506 1 88.06 313 SER A O 1
ATOM 2505 N N . GLU A 1 314 ? 24.188 -15.227 -1.39 1 89.94 314 GLU A N 1
ATOM 2506 C CA . GLU A 1 314 ? 22.922 -14.914 -2.059 1 89.94 314 GLU A CA 1
ATOM 2507 C C . GLU A 1 314 ? 22.031 -16.156 -2.174 1 89.94 314 GLU A C 1
ATOM 2509 O O . GLU A 1 314 ? 20.828 -16.078 -1.912 1 89.94 314 GLU A O 1
ATOM 2514 N N . GLU A 1 315 ? 22.656 -17.234 -2.561 1 91.5 315 GLU A N 1
ATOM 2515 C CA . GLU A 1 315 ? 21.906 -18.469 -2.703 1 91.5 315 GLU A CA 1
ATOM 2516 C C . GLU A 1 315 ? 21.312 -18.922 -1.368 1 91.5 315 GLU A C 1
ATOM 2518 O O . GLU A 1 315 ? 20.156 -19.328 -1.298 1 91.5 315 GLU A O 1
ATOM 2523 N N . SER A 1 316 ? 22.141 -18.828 -0.392 1 94.88 316 SER A N 1
ATOM 2524 C CA . SER A 1 316 ? 21.672 -19.203 0.941 1 94.88 316 SER A CA 1
ATOM 2525 C C . SER A 1 316 ? 20.562 -18.281 1.41 1 94.88 316 SER A C 1
ATOM 2527 O O . SER A 1 316 ? 19.594 -18.719 2.029 1 94.88 316 SER A O 1
ATOM 2529 N N . GLY A 1 317 ? 20.703 -17 1.137 1 94.62 317 GLY A N 1
ATOM 2530 C CA . GLY A 1 317 ? 19.688 -16.031 1.494 1 94.62 317 GLY A CA 1
ATOM 2531 C C . GLY A 1 317 ? 18.359 -16.266 0.783 1 94.62 317 GLY A C 1
ATOM 2532 O O . GLY A 1 317 ? 17.297 -16.234 1.405 1 94.62 317 GLY A O 1
ATOM 2533 N N . TYR A 1 318 ? 18.438 -16.578 -0.499 1 94.75 318 TYR A N 1
ATOM 2534 C CA . TYR A 1 318 ? 17.234 -16.875 -1.273 1 94.75 318 TYR A CA 1
ATOM 2535 C C . TYR A 1 318 ? 16.531 -18.109 -0.747 1 94.75 318 TYR A C 1
ATOM 2537 O O . TYR A 1 318 ? 15.305 -18.141 -0.626 1 94.75 318 TYR A O 1
ATOM 2545 N N . LYS A 1 319 ? 17.328 -19.109 -0.436 1 96.56 319 LYS A N 1
ATOM 2546 C CA . LYS A 1 319 ? 16.766 -20.344 0.099 1 96.56 319 LYS A CA 1
ATOM 2547 C C . LYS A 1 319 ? 16.062 -20.094 1.429 1 96.56 319 LYS A C 1
ATOM 2549 O O . LYS A 1 319 ? 14.961 -20.594 1.652 1 96.56 319 LYS A O 1
ATOM 2554 N N . ARG A 1 320 ? 16.688 -19.328 2.23 1 96.38 320 ARG A N 1
ATOM 2555 C CA . ARG A 1 320 ? 16.094 -19 3.525 1 96.38 320 ARG A CA 1
ATOM 2556 C C . ARG A 1 320 ? 14.797 -18.219 3.355 1 96.38 320 ARG A C 1
ATOM 2558 O O . ARG A 1 320 ? 13.805 -18.484 4.035 1 96.38 320 ARG A O 1
ATOM 2565 N N . MET A 1 321 ? 14.828 -17.234 2.492 1 97.12 321 MET A N 1
ATOM 2566 C CA . MET A 1 321 ? 13.641 -16.438 2.229 1 97.12 321 MET A CA 1
ATOM 2567 C C . MET A 1 321 ? 12.492 -17.312 1.726 1 97.12 321 MET A C 1
ATOM 2569 O O . MET A 1 321 ? 11.352 -17.156 2.17 1 97.12 321 MET A O 1
ATOM 2573 N N . TRP A 1 322 ? 12.797 -18.234 0.833 1 97.56 322 TRP A N 1
ATOM 2574 C CA . TRP A 1 322 ? 11.766 -19.078 0.249 1 97.56 322 TRP A CA 1
ATOM 2575 C C . TRP A 1 322 ? 11.188 -20.031 1.291 1 97.56 322 TRP A C 1
ATOM 2577 O O . TRP A 1 322 ? 9.977 -20.266 1.325 1 97.56 322 TRP A O 1
ATOM 2587 N N . LEU A 1 323 ? 12.094 -20.531 2.088 1 96.81 323 LEU A N 1
ATOM 2588 C CA . LEU A 1 323 ? 11.656 -21.438 3.152 1 96.81 323 LEU A CA 1
ATOM 2589 C C . LEU A 1 323 ? 10.695 -20.719 4.102 1 96.81 323 LEU A C 1
ATOM 2591 O O . LEU A 1 323 ? 9.734 -21.328 4.582 1 96.81 323 LEU A O 1
ATOM 2595 N N . ASN A 1 324 ? 10.891 -19.469 4.32 1 96.56 324 ASN A N 1
ATOM 2596 C CA . ASN A 1 324 ? 10.086 -18.719 5.273 1 96.56 324 ASN A CA 1
ATOM 2597 C C . ASN A 1 324 ? 8.906 -18.031 4.59 1 96.56 324 ASN A C 1
ATOM 2599 O O . ASN A 1 324 ? 8.086 -17.391 5.25 1 96.56 324 ASN A O 1
ATOM 2603 N N . LEU A 1 325 ? 8.758 -18.172 3.326 1 97.31 325 LEU A N 1
ATOM 2604 C CA . LEU A 1 325 ? 7.785 -17.438 2.533 1 97.31 325 LEU A CA 1
ATOM 2605 C C . LEU A 1 325 ? 6.375 -17.641 3.074 1 97.31 325 LEU A C 1
ATOM 2607 O O . LEU A 1 325 ? 5.637 -16.672 3.283 1 97.31 325 LEU A O 1
ATOM 2611 N N . PRO A 1 326 ? 5.914 -18.906 3.379 1 97.38 326 PRO A N 1
ATOM 2612 C CA . PRO A 1 326 ? 4.559 -19.078 3.91 1 97.38 326 PRO A CA 1
ATOM 2613 C C . PRO A 1 326 ? 4.34 -18.297 5.211 1 97.38 326 PRO A C 1
ATOM 2615 O O . PRO A 1 326 ? 3.273 -17.719 5.41 1 97.38 326 PRO A O 1
ATOM 2618 N N . SER A 1 327 ? 5.359 -18.203 6.004 1 96.31 327 SER A N 1
ATOM 2619 C CA . SER A 1 327 ? 5.234 -17.547 7.297 1 96.31 327 SER A CA 1
ATOM 2620 C C . SER A 1 327 ? 5.039 -16.031 7.129 1 96.31 327 SER A C 1
ATOM 2622 O O . SER A 1 327 ? 4.391 -15.391 7.957 1 96.31 327 SER A O 1
ATOM 2624 N N . TYR A 1 328 ? 5.605 -15.492 6.039 1 95.5 328 TYR A N 1
ATOM 2625 C CA . TYR A 1 328 ? 5.406 -14.07 5.773 1 95.5 328 TYR A CA 1
ATOM 2626 C C . TYR A 1 328 ? 3.926 -13.75 5.594 1 95.5 328 TYR A C 1
ATOM 2628 O O . TYR A 1 328 ? 3.486 -12.641 5.883 1 95.5 328 TYR A O 1
ATOM 2636 N N . PHE A 1 329 ? 3.188 -14.719 5.133 1 95.69 329 PHE A N 1
ATOM 2637 C CA . PHE A 1 329 ? 1.774 -14.523 4.832 1 95.69 329 PHE A CA 1
ATOM 2638 C C . PHE A 1 329 ? 0.899 -15.188 5.887 1 95.69 329 PHE A C 1
ATOM 2640 O O . PHE A 1 329 ? -0.265 -15.5 5.629 1 95.69 329 PHE A O 1
ATOM 2647 N N . LYS A 1 330 ? 1.461 -15.523 7.031 1 95 330 LYS A N 1
ATOM 2648 C CA . LYS A 1 330 ? 0.76 -16.109 8.172 1 95 330 LYS A CA 1
ATOM 2649 C C . LYS A 1 330 ? 0.151 -17.469 7.805 1 95 330 LYS A C 1
ATOM 2651 O O . LYS A 1 330 ? -0.982 -17.766 8.188 1 95 330 LYS A O 1
ATOM 2656 N N . LEU A 1 331 ? 0.794 -18.141 6.988 1 96.19 331 LEU A N 1
ATOM 2657 C CA . LEU A 1 331 ? 0.406 -19.5 6.598 1 96.19 331 LEU A CA 1
ATOM 2658 C C . LEU A 1 331 ? 1.279 -20.531 7.297 1 96.19 331 LEU A C 1
ATOM 2660 O O . LEU A 1 331 ? 2.377 -20.219 7.762 1 96.19 331 LEU A O 1
ATOM 2664 N N . PRO A 1 332 ? 0.814 -21.703 7.398 1 94.81 332 PRO A N 1
ATOM 2665 C CA . PRO A 1 332 ? 1.681 -22.781 7.891 1 94.81 332 PRO A CA 1
ATOM 2666 C C . PRO A 1 332 ? 2.881 -23.031 6.98 1 94.81 332 PRO A C 1
ATOM 2668 O O . PRO A 1 332 ? 2.871 -22.625 5.816 1 94.81 332 PRO A O 1
ATOM 2671 N N . GLY A 1 333 ? 3.898 -23.703 7.531 1 94.88 333 GLY A N 1
ATOM 2672 C CA . GLY A 1 333 ? 5.09 -24 6.754 1 94.88 333 GLY A CA 1
ATOM 2673 C C . GLY A 1 333 ? 4.812 -24.859 5.535 1 94.88 333 GLY A C 1
ATOM 2674 O O . GLY A 1 333 ? 3.732 -25.438 5.414 1 94.88 333 GLY A O 1
ATOM 2675 N N . TRP A 1 334 ? 5.754 -24.891 4.621 1 95.56 334 TRP A N 1
ATOM 2676 C CA . TRP A 1 334 ? 5.617 -25.625 3.367 1 95.56 334 TRP A CA 1
ATOM 2677 C C . TRP A 1 334 ? 5.227 -27.078 3.629 1 95.56 334 TRP A C 1
ATOM 2679 O O . TRP A 1 334 ? 4.359 -27.625 2.943 1 95.56 334 TRP A O 1
ATOM 2689 N N . GLU A 1 335 ? 5.801 -27.734 4.609 1 93.44 335 GLU A N 1
ATOM 2690 C CA . GLU A 1 335 ? 5.535 -29.141 4.91 1 93.44 335 GLU A CA 1
ATOM 2691 C C . GLU A 1 335 ? 4.07 -29.359 5.273 1 93.44 335 GLU A C 1
ATOM 2693 O O . GLU A 1 335 ? 3.445 -30.312 4.805 1 93.44 335 GLU A O 1
ATOM 2698 N N . ALA A 1 336 ? 3.582 -28.484 6.016 1 93.06 336 ALA A N 1
ATOM 2699 C CA . ALA A 1 336 ? 2.188 -28.578 6.438 1 93.06 336 ALA A CA 1
ATOM 2700 C C . ALA A 1 336 ? 1.241 -28.344 5.266 1 93.06 336 ALA A C 1
ATOM 2702 O O . ALA A 1 336 ? 0.202 -28.984 5.148 1 93.06 336 ALA A O 1
ATOM 2703 N N . LEU A 1 337 ? 1.604 -27.453 4.344 1 92.88 337 LEU A N 1
ATOM 2704 C CA . LEU A 1 337 ? 0.752 -27.094 3.215 1 92.88 337 LEU A CA 1
ATOM 2705 C C . LEU A 1 337 ? 0.749 -28.188 2.158 1 92.88 337 LEU A C 1
ATOM 2707 O O . LEU A 1 337 ? -0.275 -28.438 1.518 1 92.88 337 LEU A O 1
ATOM 2711 N N . LEU A 1 338 ? 1.823 -28.922 2.027 1 89.44 338 LEU A N 1
ATOM 2712 C CA . LEU A 1 338 ? 1.978 -29.922 0.974 1 89.44 338 LEU A CA 1
ATOM 2713 C C . LEU A 1 338 ? 1.429 -31.266 1.421 1 89.44 338 LEU A C 1
ATOM 2715 O O . LEU A 1 338 ? 1.11 -32.125 0.588 1 89.44 338 LEU A O 1
ATOM 2719 N N . LYS A 1 339 ? 1.385 -31.594 2.711 1 80.44 339 LYS A N 1
ATOM 2720 C CA . LYS A 1 339 ? 0.823 -32.844 3.217 1 80.44 339 LYS A CA 1
ATOM 2721 C C . LYS A 1 339 ? -0.666 -32.938 2.895 1 80.44 339 LYS A C 1
ATOM 2723 O O . LYS A 1 339 ? -1.174 -34.031 2.627 1 80.44 339 LYS A O 1
ATOM 2728 N N . ASN A 1 340 ? -1.313 -31.828 2.914 1 60.62 340 ASN A N 1
ATOM 2729 C CA . ASN A 1 340 ? -2.754 -31.891 2.691 1 60.62 340 ASN A CA 1
ATOM 2730 C C . ASN A 1 340 ? -3.086 -32.156 1.226 1 60.62 340 ASN A C 1
ATOM 2732 O O . ASN A 1 340 ? -4.238 -32.406 0.884 1 60.62 340 ASN A O 1
ATOM 2736 N N . SER A 1 341 ? -2.176 -31.953 0.264 1 57.97 341 SER A N 1
ATOM 2737 C CA . SER A 1 341 ? -2.455 -32.188 -1.15 1 57.97 341 SER A CA 1
ATOM 2738 C C . SER A 1 341 ? -2.264 -33.625 -1.53 1 57.97 341 SER A C 1
ATOM 2740 O O . SER A 1 341 ? -2.557 -34.031 -2.658 1 57.97 341 SER A O 1
ATOM 2742 N N . GLN A 1 342 ? -1.604 -34.5 -0.717 1 46.44 342 GLN A N 1
ATOM 2743 C CA . GLN A 1 342 ? -1.604 -35.938 -0.985 1 46.44 342 GLN A CA 1
ATOM 2744 C C . GLN A 1 342 ? -2.869 -36.594 -0.446 1 46.44 342 GLN A C 1
ATOM 2746 O O . GLN A 1 342 ? -3.373 -36.219 0.613 1 46.44 342 GLN A O 1
ATOM 2751 N N . MET B 1 1 ? -32.625 -15.438 80.125 1 25.03 1 MET B N 1
ATOM 2752 C CA . MET B 1 1 ? -33.875 -15.07 79.562 1 25.03 1 MET B CA 1
ATOM 2753 C C . MET B 1 1 ? -33.688 -14.078 78.375 1 25.03 1 MET B C 1
ATOM 2755 O O . MET B 1 1 ? -33.125 -12.992 78.625 1 25.03 1 MET B O 1
ATOM 2759 N N . SER B 1 2 ? -33.438 -14.617 77.125 1 25.7 2 SER B N 1
ATOM 2760 C CA . 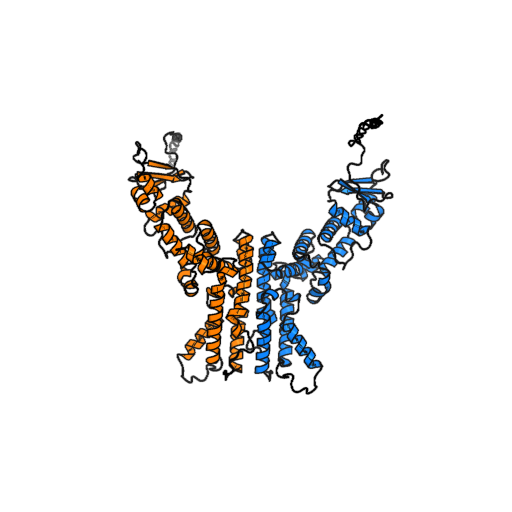SER B 1 2 ? -32.969 -14.234 75.812 1 25.7 2 SER B CA 1
ATOM 2761 C C . SER B 1 2 ? -33.969 -13.328 75.125 1 25.7 2 SER B C 1
ATOM 2763 O O . SER B 1 2 ? -35 -13.805 74.625 1 25.7 2 SER B O 1
ATOM 2765 N N . ALA B 1 3 ? -34.062 -12.102 75.812 1 27.86 3 ALA B N 1
ATOM 2766 C CA . ALA B 1 3 ? -35.156 -11.211 75.438 1 27.86 3 ALA B CA 1
ATOM 2767 C C . ALA B 1 3 ? -35.219 -11.047 73.875 1 27.86 3 ALA B C 1
ATOM 2769 O O . ALA B 1 3 ? -34.219 -10.711 73.25 1 27.86 3 ALA B O 1
ATOM 2770 N N . ALA B 1 4 ? -36.125 -11.805 73.25 1 30.27 4 ALA B N 1
ATOM 2771 C CA . ALA B 1 4 ? -36.375 -11.969 71.875 1 30.27 4 ALA B CA 1
ATOM 2772 C C . ALA B 1 4 ? -36.625 -10.617 71.188 1 30.27 4 ALA B C 1
ATOM 2774 O O . ALA B 1 4 ? -37.438 -9.828 71.625 1 30.27 4 ALA B O 1
ATOM 2775 N N . PRO B 1 5 ? -35.594 -10.039 70.438 1 26.5 5 PRO B N 1
ATOM 2776 C CA . PRO B 1 5 ? -35.594 -8.648 70 1 26.5 5 PRO B CA 1
ATOM 2777 C C . PRO B 1 5 ? -36.875 -8.281 69.25 1 26.5 5 PRO B C 1
ATOM 2779 O O . PRO B 1 5 ? -37.562 -9.156 68.688 1 26.5 5 PRO B O 1
ATOM 2782 N N . ALA B 1 6 ? -37.5 -7.156 69.75 1 31.28 6 ALA B N 1
ATOM 2783 C CA . ALA B 1 6 ? -38.75 -6.555 69.375 1 31.28 6 ALA B CA 1
ATOM 2784 C C . ALA B 1 6 ? -38.906 -6.496 67.812 1 31.28 6 ALA B C 1
ATOM 2786 O O . ALA B 1 6 ? -37.906 -6.395 67.125 1 31.28 6 ALA B O 1
ATOM 2787 N N . GLU B 1 7 ? -40 -7.059 67.312 1 29.84 7 GLU B N 1
ATOM 2788 C CA . GLU B 1 7 ? -40.594 -7.207 66 1 29.84 7 GLU B CA 1
ATOM 2789 C C . GLU B 1 7 ? -40.625 -5.871 65.25 1 29.84 7 GLU B C 1
ATOM 2791 O O . GLU B 1 7 ? -41.25 -4.914 65.75 1 29.84 7 GLU B O 1
ATOM 2796 N N . SER B 1 8 ? -39.438 -5.438 64.688 1 30.33 8 SER B N 1
ATOM 2797 C CA . SER B 1 8 ? -39.25 -4.125 64.062 1 30.33 8 SER B CA 1
ATOM 2798 C C . SER B 1 8 ? -40.406 -3.783 63.188 1 30.33 8 SER B C 1
ATOM 2800 O O . SER B 1 8 ? -41.031 -4.676 62.594 1 30.33 8 SER B O 1
ATOM 2802 N N . ASP B 1 9 ? -41.031 -2.607 63.5 1 34.38 9 ASP B N 1
ATOM 2803 C CA . ASP B 1 9 ? -42.188 -1.93 62.906 1 34.38 9 ASP B CA 1
ATOM 2804 C C . ASP B 1 9 ? -42.156 -1.984 61.375 1 34.38 9 ASP B C 1
ATOM 2806 O O . ASP B 1 9 ? -41.094 -1.99 60.781 1 34.38 9 ASP B O 1
ATOM 2810 N N . PRO B 1 10 ? -43.281 -2.57 60.812 1 35.66 10 PRO B N 1
ATOM 2811 C CA . PRO B 1 10 ? -43.344 -2.82 59.375 1 35.66 10 PRO B CA 1
ATOM 2812 C C . PRO B 1 10 ? -42.938 -1.603 58.531 1 35.66 10 PRO B C 1
ATOM 2814 O O . PRO B 1 10 ? -43.062 -0.467 59 1 35.66 10 PRO B O 1
ATOM 2817 N N . ALA B 1 11 ? -41.969 -1.783 57.625 1 34.81 11 ALA B N 1
ATOM 2818 C CA . ALA B 1 11 ? -41.344 -0.837 56.688 1 34.81 11 ALA B CA 1
ATOM 2819 C C . ALA B 1 11 ? -42.438 -0.023 55.969 1 34.81 11 ALA B C 1
ATOM 2821 O O . ALA B 1 11 ? -43.438 -0.571 55.531 1 34.81 11 ALA B O 1
ATOM 2822 N N . PRO B 1 12 ? -42.531 1.354 56.406 1 32.19 12 PRO B N 1
ATOM 2823 C CA . PRO B 1 12 ? -43.562 2.186 55.781 1 32.19 12 PRO B CA 1
ATOM 2824 C C . PRO B 1 12 ? -43.656 2.029 54.281 1 32.19 12 PRO B C 1
ATOM 2826 O O . PRO B 1 12 ? -42.656 1.66 53.625 1 32.19 12 PRO B O 1
ATOM 2829 N N . ARG B 1 13 ? -44.938 1.843 53.688 1 36.03 13 ARG B N 1
ATOM 2830 C CA . ARG B 1 13 ? -45.188 1.668 52.281 1 36.03 13 ARG B CA 1
ATOM 2831 C C . ARG B 1 13 ? -44.531 2.773 51.469 1 36.03 13 ARG B C 1
ATOM 2833 O O . ARG B 1 13 ? -44.531 3.936 51.875 1 36.03 13 ARG B O 1
ATOM 2840 N N . PRO B 1 14 ? -43.594 2.312 50.469 1 32.12 14 PRO B N 1
ATOM 2841 C CA . PRO B 1 14 ? -42.844 3.318 49.688 1 32.12 14 PRO B CA 1
ATOM 2842 C C . PRO B 1 14 ? -43.781 4.359 49.062 1 32.12 14 PRO B C 1
ATOM 2844 O O . PRO B 1 14 ? -44.906 4.051 48.719 1 32.12 14 PRO B O 1
ATOM 2847 N N . ALA B 1 15 ? -43.688 5.633 49.438 1 33.56 15 ALA B N 1
ATOM 2848 C CA . ALA B 1 15 ? -44.406 6.77 48.875 1 33.56 15 ALA B CA 1
ATOM 2849 C C . ALA B 1 15 ? -44.469 6.699 47.344 1 33.56 15 ALA B C 1
ATOM 2851 O O . ALA B 1 15 ? -43.469 6.293 46.719 1 33.56 15 ALA B O 1
ATOM 2852 N N . LYS B 1 16 ? -45.656 6.746 46.812 1 31.59 16 LYS B N 1
ATOM 2853 C CA . LYS B 1 16 ? -45.906 6.777 45.375 1 31.59 16 LYS B CA 1
ATOM 2854 C C . LYS B 1 16 ? -45.031 7.816 44.688 1 31.59 16 LYS B C 1
ATOM 2856 O O . LYS B 1 16 ? -44.875 8.938 45.188 1 31.59 16 LYS B O 1
ATOM 2861 N N . ARG B 1 17 ? -44.125 7.379 43.906 1 30.09 17 ARG B N 1
ATOM 2862 C CA . ARG B 1 17 ? -43.281 8.234 43.094 1 30.09 17 ARG B CA 1
ATOM 2863 C C . ARG B 1 17 ? -44.094 9.281 42.375 1 30.09 17 ARG B C 1
ATOM 2865 O O . ARG B 1 17 ? -45.094 8.953 41.688 1 30.09 17 ARG B O 1
ATOM 2872 N N . GLN B 1 18 ? -44.219 10.461 42.969 1 27.39 18 GLN B N 1
ATOM 2873 C CA . GLN B 1 18 ? -44.812 11.578 42.25 1 27.39 18 GLN B CA 1
ATOM 2874 C C . GLN B 1 18 ? -44.375 11.586 40.812 1 27.39 18 GLN B C 1
ATOM 2876 O O . GLN B 1 18 ? -43.188 11.562 40.5 1 27.39 18 GLN B O 1
ATOM 2881 N N . ARG B 1 19 ? -45.219 11.133 39.906 1 33.84 19 ARG B N 1
ATOM 2882 C CA . ARG B 1 19 ? -45.031 11.32 38.469 1 33.84 19 ARG B CA 1
ATOM 2883 C C . ARG B 1 19 ? -44.594 12.758 38.156 1 33.84 19 ARG B C 1
ATOM 2885 O O . ARG B 1 19 ? -45.344 13.703 38.438 1 33.84 19 ARG B O 1
ATOM 2892 N N . THR B 1 20 ? -43.344 13.094 38.438 1 32.94 20 THR B N 1
ATOM 2893 C CA . THR B 1 20 ? -42.844 14.352 37.906 1 32.94 20 THR B CA 1
ATOM 2894 C C . THR B 1 20 ? -43.406 14.617 36.5 1 32.94 20 THR B C 1
ATOM 2896 O O . THR B 1 20 ? -43.375 13.742 35.656 1 32.94 20 THR B O 1
ATOM 2899 N N . SER B 1 21 ? -44.344 15.508 36.469 1 36.91 21 SER B N 1
ATOM 2900 C CA . SER B 1 21 ? -44.969 16.031 35.25 1 36.91 21 SER B CA 1
ATOM 2901 C C . SER B 1 21 ? -43.938 16.328 34.156 1 36.91 21 SER B C 1
ATOM 2903 O O . SER B 1 21 ? -43.125 17.234 34.312 1 36.91 21 SER B O 1
ATOM 2905 N N . GLU B 1 22 ? -43.406 15.438 33.594 1 41.31 22 GLU B N 1
ATOM 2906 C CA . GLU B 1 22 ? -42.531 15.5 32.438 1 41.31 22 GLU B CA 1
ATOM 2907 C C . GLU B 1 22 ? -43.031 16.516 31.422 1 41.31 22 GLU B C 1
ATOM 2909 O O . GLU B 1 22 ? -42.25 16.969 30.578 1 41.31 22 GLU B O 1
ATOM 2914 N N . ASN B 1 23 ? -44.406 16.594 31.234 1 40.94 23 ASN B N 1
ATOM 2915 C CA . ASN B 1 23 ? -44.906 17.297 30.062 1 40.94 23 ASN B CA 1
ATOM 2916 C C . ASN B 1 23 ? -45 18.812 30.328 1 40.94 23 ASN B C 1
ATOM 2918 O O . ASN B 1 23 ? -46.094 19.375 30.375 1 40.94 23 ASN B O 1
ATOM 2922 N N . ASP B 1 24 ? -44.312 19.375 31.219 1 41.31 24 ASP B N 1
ATOM 2923 C CA . ASP B 1 24 ? -44.562 20.812 31.219 1 41.31 24 ASP B CA 1
ATOM 2924 C C . ASP B 1 24 ? -44.406 21.391 29.812 1 41.31 24 ASP B C 1
ATOM 2926 O O . ASP B 1 24 ? -43.312 21.266 29.203 1 41.31 24 ASP B O 1
ATOM 2930 N N . PRO B 1 25 ? -45.375 21.562 29.047 1 47.69 25 PRO B N 1
ATOM 2931 C CA . PRO B 1 25 ? -45.312 22.141 27.688 1 47.69 25 PRO B CA 1
ATOM 2932 C C . PRO B 1 25 ? -44.344 23.297 27.578 1 47.69 25 PRO B C 1
ATOM 2934 O O . PRO B 1 25 ? -43.938 23.672 26.484 1 47.69 25 PRO B O 1
ATOM 2937 N N . ASP B 1 26 ? -44.25 24.141 28.625 1 45.16 26 ASP B N 1
ATOM 2938 C CA . ASP B 1 26 ? -43.406 25.344 28.5 1 45.16 26 ASP B CA 1
ATOM 2939 C C . ASP B 1 26 ? -41.938 25.016 28.734 1 45.16 26 ASP B C 1
ATOM 2941 O O . ASP B 1 26 ? -41.125 25.906 28.922 1 45.16 26 ASP B O 1
ATOM 2945 N N . ALA B 1 27 ? -41.594 23.797 29.125 1 52.38 27 ALA B N 1
ATOM 2946 C CA . ALA B 1 27 ? -40.188 23.453 29.406 1 52.38 27 ALA B CA 1
ATOM 2947 C C . ALA B 1 27 ? -39.312 23.703 28.172 1 52.38 27 ALA B C 1
ATOM 2949 O O . ALA B 1 27 ? -39.719 23.391 27.047 1 52.38 27 ALA B O 1
ATOM 2950 N N . PRO B 1 28 ? -38.312 24.562 28.484 1 62.97 28 PRO B N 1
ATOM 2951 C CA . PRO B 1 28 ? -37.469 24.859 27.312 1 62.97 28 PRO B CA 1
ATOM 2952 C C . PRO B 1 28 ? -37.031 23.594 26.578 1 62.97 28 PRO B C 1
ATOM 2954 O O . PRO B 1 28 ? -36.781 22.562 27.219 1 62.97 28 PRO B O 1
ATOM 2957 N N . SER B 1 29 ? -37.25 23.359 25.266 1 79.06 29 SER B N 1
ATOM 2958 C CA . SER B 1 29 ? -37.062 22.266 24.328 1 79.06 29 SER B CA 1
ATOM 2959 C C . SER B 1 29 ? -35.594 21.969 24.125 1 79.06 29 SER B C 1
ATOM 2961 O O . SER B 1 29 ? -35.188 21.375 23.109 1 79.06 29 SER B O 1
ATOM 2963 N N . TYR B 1 30 ? -34.656 22.531 25.109 1 90.5 30 TYR B N 1
ATOM 2964 C CA . TYR B 1 30 ? -33.25 22.234 24.938 1 90.5 30 TYR B CA 1
ATOM 2965 C C . TYR B 1 30 ? -32.594 21.891 26.266 1 90.5 30 TYR B C 1
ATOM 2967 O O . TYR B 1 30 ? -33.094 22.234 27.328 1 90.5 30 TYR B O 1
ATOM 2975 N N . GLU B 1 31 ? -31.594 21.031 26.281 1 95.81 31 GLU B N 1
ATOM 2976 C CA . GLU B 1 31 ? -30.766 20.719 27.453 1 95.81 31 GLU B CA 1
ATOM 2977 C C . GLU B 1 31 ? -29.672 21.766 27.625 1 95.81 31 GLU B C 1
ATOM 2979 O O . GLU B 1 31 ? -28.953 22.109 26.672 1 95.81 31 GLU B O 1
ATOM 2984 N N . MET B 1 32 ? -29.547 22.297 28.828 1 95.19 32 MET B N 1
ATOM 2985 C CA . MET B 1 32 ? -28.562 23.328 29.094 1 95.19 32 MET B CA 1
ATOM 2986 C C . MET B 1 32 ? -27.141 22.75 29.141 1 95.19 32 MET B C 1
ATOM 2988 O O . MET B 1 32 ? -26.922 21.703 29.75 1 95.19 32 MET B O 1
ATOM 2992 N N . ASP B 1 33 ? -26.234 23.406 28.453 1 95.62 33 ASP B N 1
ATOM 2993 C CA . ASP B 1 33 ? -24.828 23.031 28.594 1 95.62 33 ASP B CA 1
ATOM 2994 C C . ASP B 1 33 ? -24.266 23.484 29.938 1 95.62 33 ASP B C 1
ATOM 2996 O O . ASP B 1 33 ? -24.375 24.656 30.297 1 95.62 33 ASP B O 1
ATOM 3000 N N . THR B 1 34 ? -23.656 22.609 30.609 1 93.19 34 THR B N 1
ATOM 3001 C CA . THR B 1 34 ? -23.203 22.891 31.969 1 93.19 34 THR B CA 1
ATOM 3002 C C . THR B 1 34 ? -21.984 23.812 31.969 1 93.19 34 THR B C 1
ATOM 3004 O O . THR B 1 34 ? -21.781 24.578 32.906 1 93.19 34 THR B O 1
ATOM 3007 N N . SER B 1 35 ? -21.172 23.812 30.984 1 94.94 35 SER B N 1
ATOM 3008 C CA . SER B 1 35 ? -19.938 24.562 30.953 1 94.94 35 SER B CA 1
ATOM 3009 C C . SER B 1 35 ? -20.156 25.969 30.406 1 94.94 35 SER B C 1
ATOM 3011 O O . SER B 1 35 ? -19.453 26.906 30.812 1 94.94 35 SER B O 1
ATOM 3013 N N . LEU B 1 36 ? -21.109 26.109 29.469 1 97.12 36 LEU B N 1
ATOM 3014 C CA . LEU B 1 36 ? -21.312 27.391 28.812 1 97.12 36 LEU B CA 1
ATOM 3015 C C . LEU B 1 36 ? -22.766 27.844 28.969 1 97.12 36 LEU B C 1
ATOM 3017 O O . LEU B 1 36 ? -23.5 27.938 27.984 1 97.12 36 LEU B O 1
ATOM 3021 N N . TRP B 1 37 ? -23.141 28.031 30.266 1 97 37 TRP B N 1
ATOM 3022 C CA . TRP B 1 37 ? -24.438 28.594 30.641 1 97 37 TRP B CA 1
ATOM 3023 C C . TRP B 1 37 ? -24.266 29.75 31.609 1 97 37 TRP B C 1
ATOM 3025 O O . TRP B 1 37 ? -24.156 29.547 32.812 1 97 37 TRP B O 1
ATOM 3035 N N . PHE B 1 38 ? -24.359 30.938 31.062 1 96.19 38 PHE B N 1
ATOM 3036 C CA . PHE B 1 38 ? -24.172 32.125 31.875 1 96.19 38 PHE B CA 1
ATOM 3037 C C . PHE B 1 38 ? -25.5 32.781 32.188 1 96.19 38 PHE B C 1
ATOM 3039 O O . PHE B 1 38 ? -26.234 33.188 31.266 1 96.19 38 PHE B O 1
ATOM 3046 N N . GLU B 1 39 ? -25.781 33.031 33.406 1 93.25 39 GLU B N 1
ATOM 3047 C CA . GLU B 1 39 ? -27.047 33.594 33.812 1 93.25 39 GLU B CA 1
ATOM 3048 C C . GLU B 1 39 ? -27.234 35 33.25 1 93.25 39 GLU B C 1
ATOM 3050 O O . GLU B 1 39 ? -28.375 35.406 33 1 93.25 39 GLU B O 1
ATOM 3055 N N . ASP B 1 40 ? -26.156 35.656 33.094 1 94.06 40 ASP B N 1
ATOM 3056 C CA . ASP B 1 40 ? -26.234 37 32.562 1 94.06 40 ASP B CA 1
ATOM 3057 C C . ASP B 1 40 ? -26.141 37.031 31.047 1 94.06 40 ASP B C 1
ATOM 3059 O O . ASP B 1 40 ? -26.094 38.094 30.422 1 94.06 40 ASP B O 1
ATOM 3063 N N . GLY B 1 41 ? -26.141 35.875 30.375 1 95.12 41 GLY B N 1
ATOM 3064 C CA . GLY B 1 41 ? -26.172 35.812 28.922 1 95.12 41 GLY B CA 1
ATOM 3065 C C . GLY B 1 41 ? -27.469 36.312 28.328 1 95.12 41 GLY B C 1
ATOM 3066 O O . GLY B 1 41 ? -28.547 36.094 28.906 1 95.12 41 GLY B O 1
ATOM 3067 N N . ASN B 1 42 ? -27.328 36.906 27.125 1 92.62 42 ASN B N 1
ATOM 3068 C CA . ASN B 1 42 ? -28.531 37.5 26.547 1 92.62 42 ASN B CA 1
ATOM 3069 C C . ASN B 1 42 ? -28.906 36.781 25.25 1 92.62 42 ASN B C 1
ATOM 3071 O O . ASN B 1 42 ? -29.844 37.219 24.547 1 92.62 42 ASN B O 1
ATOM 3075 N N . ILE B 1 43 ? -28.219 35.75 24.953 1 93.75 43 ILE B N 1
ATOM 3076 C CA . ILE B 1 43 ? -28.594 34.938 23.812 1 93.75 43 ILE B CA 1
ATOM 3077 C C . ILE B 1 43 ? -28.359 33.438 24.125 1 93.75 43 ILE B C 1
ATOM 3079 O O . ILE B 1 43 ? -27.375 33.094 24.797 1 93.75 43 ILE B O 1
ATOM 3083 N N . VAL B 1 44 ? -29.188 32.625 23.719 1 95.5 44 VAL B N 1
ATOM 3084 C CA . VAL B 1 44 ? -29.062 31.172 23.859 1 95.5 44 VAL B CA 1
ATOM 3085 C C . VAL B 1 44 ? -29.016 30.531 22.469 1 95.5 44 VAL B C 1
ATOM 3087 O O . VAL B 1 44 ? -29.953 30.656 21.688 1 95.5 44 VAL B O 1
ATOM 3090 N N . LEU B 1 45 ? -27.891 29.906 22.141 1 96.25 45 LEU B N 1
ATOM 3091 C CA . LEU B 1 45 ? -27.766 29.125 20.922 1 96.25 45 LEU B CA 1
ATOM 3092 C C . LEU B 1 45 ? -28.141 27.672 21.156 1 96.25 45 LEU B C 1
ATOM 3094 O O . LEU B 1 45 ? -27.578 27 22.031 1 96.25 45 LEU B O 1
ATOM 3098 N N . VAL B 1 46 ? -29.078 27.203 20.438 1 97.06 46 VAL B N 1
ATOM 3099 C CA . VAL B 1 46 ? -29.516 25.812 20.594 1 97.06 46 VAL B CA 1
ATOM 3100 C C . VAL B 1 46 ? -29.031 24.984 19.406 1 97.06 46 VAL B C 1
ATOM 3102 O O . VAL B 1 46 ? -29.359 25.266 18.25 1 97.06 46 VAL B O 1
ATOM 3105 N N . SER B 1 47 ? -28.219 24.031 19.688 1 98 47 SER B N 1
ATOM 3106 C CA . SER B 1 47 ? -27.609 23.172 18.672 1 98 47 SER B CA 1
ATOM 3107 C C . SER B 1 47 ? -28.656 22.266 18.016 1 98 47 SER B C 1
ATOM 3109 O O . SER B 1 47 ? -29.797 22.203 18.469 1 98 47 SER B O 1
ATOM 3111 N N . ALA B 1 48 ? -28.25 21.594 16.984 1 97.25 48 ALA B N 1
ATOM 3112 C CA . ALA B 1 48 ? -29.109 20.656 16.266 1 97.25 48 ALA B CA 1
ATOM 3113 C C . ALA B 1 48 ? -29.562 19.516 17.172 1 97.25 48 ALA B C 1
ATOM 3115 O O . ALA B 1 48 ? -30.672 18.984 17.016 1 97.25 48 ALA B O 1
ATOM 3116 N N . GLN B 1 49 ? -28.766 19.172 18.203 1 97.19 49 GLN B N 1
ATOM 3117 C CA . GLN B 1 49 ? -29.078 18.062 19.094 1 97.19 49 GLN B CA 1
ATOM 3118 C C . GLN B 1 49 ? -29.875 18.547 20.312 1 97.19 49 GLN B C 1
ATOM 3120 O O . GLN B 1 49 ? -30.172 17.766 21.203 1 97.19 49 GLN B O 1
ATOM 3125 N N . GLY B 1 50 ? -30.141 19.812 20.406 1 96.12 50 GLY B N 1
ATOM 3126 C CA . GLY B 1 50 ? -30.984 20.344 21.469 1 96.12 50 GLY B CA 1
ATOM 3127 C C . GLY B 1 50 ? -30.219 20.781 22.688 1 96.12 50 GLY B C 1
ATOM 3128 O O . GLY B 1 50 ? -30.766 20.828 23.797 1 96.12 50 GLY B O 1
ATOM 3129 N N . THR B 1 51 ? -29 21.031 22.469 1 97.69 51 THR B N 1
ATOM 3130 C CA . THR B 1 51 ? -28.219 21.578 23.562 1 97.69 51 THR B CA 1
ATOM 3131 C C . THR B 1 51 ? -28.188 23.109 23.5 1 97.69 51 THR B C 1
ATOM 3133 O O . THR B 1 51 ? -27.875 23.672 22.453 1 97.69 51 THR B O 1
ATOM 3136 N N . GLY B 1 52 ? -28.5 23.703 24.641 1 97.31 52 GLY B N 1
ATOM 3137 C CA . GLY B 1 52 ? -28.5 25.156 24.688 1 97.31 52 GLY B CA 1
ATOM 3138 C C . GLY B 1 52 ? -27.266 25.734 25.344 1 97.31 52 GLY B C 1
ATOM 3139 O O . GLY B 1 52 ? -26.781 25.203 26.359 1 97.31 52 GLY B O 1
ATOM 3140 N N . PHE B 1 53 ? -26.719 26.75 24.719 1 98.06 53 PHE B N 1
ATOM 3141 C CA . PHE B 1 53 ? -25.609 27.531 25.25 1 98.06 53 PHE B CA 1
ATOM 3142 C C . PHE B 1 53 ? -26.031 28.969 25.5 1 98.06 53 PHE B C 1
ATOM 3144 O O . PHE B 1 53 ? -26.312 29.719 24.562 1 98.06 53 PHE B O 1
ATOM 3151 N N . ARG B 1 54 ? -26.125 29.328 26.734 1 96.81 54 ARG B N 1
ATOM 3152 C CA . ARG B 1 54 ? -26.484 30.703 27.062 1 96.81 54 ARG B CA 1
ATOM 3153 C C . ARG B 1 54 ? -25.234 31.578 27.203 1 96.81 54 ARG B C 1
ATOM 3155 O O . ARG B 1 54 ? -24.484 31.438 28.188 1 96.81 54 ARG B O 1
ATOM 3162 N N . VAL B 1 55 ? -25.062 32.469 26.234 1 97.12 55 VAL B N 1
ATOM 3163 C CA . VAL B 1 55 ? -23.828 33.25 26.156 1 97.12 55 VAL B CA 1
ATOM 3164 C C . VAL B 1 55 ? -24.172 34.719 25.875 1 97.12 55 VAL B C 1
ATOM 3166 O O . VAL B 1 55 ? -25.312 35.156 26.109 1 97.12 55 VAL B O 1
ATOM 3169 N N . HIS B 1 56 ? -23.125 35.531 25.609 1 95.44 56 HIS B N 1
ATOM 3170 C CA . HIS B 1 56 ? -23.312 36.969 25.438 1 95.44 56 HIS B CA 1
ATOM 3171 C C . HIS B 1 56 ? -23.203 37.375 23.969 1 95.44 56 HIS B C 1
ATOM 3173 O O . HIS B 1 56 ? -22.172 37.156 23.328 1 95.44 56 HIS B O 1
ATOM 3179 N N . LEU B 1 57 ? -24.125 38 23.453 1 93.62 57 LEU B N 1
ATOM 3180 C CA . LEU B 1 57 ? -24.125 38.438 22.062 1 93.62 57 LEU B CA 1
ATOM 3181 C C . LEU B 1 57 ? -23 39.406 21.797 1 93.62 57 LEU B C 1
ATOM 3183 O O . LEU B 1 57 ? -22.422 39.438 20.703 1 93.62 57 LEU B O 1
ATOM 3187 N N . GLY B 1 58 ? -22.672 40.219 22.797 1 93.31 58 GLY B N 1
ATOM 3188 C CA . GLY B 1 58 ? -21.578 41.188 22.672 1 93.31 58 GLY B CA 1
ATOM 3189 C C . GLY B 1 58 ? -20.25 40.5 22.375 1 93.31 58 GLY B C 1
ATOM 3190 O O . GLY B 1 58 ? -19.484 40.969 21.531 1 93.31 58 GLY B O 1
ATOM 3191 N N . ILE B 1 59 ? -19.969 39.438 23.062 1 95.38 59 ILE B N 1
ATOM 3192 C CA . ILE B 1 59 ? -18.734 38.688 22.891 1 95.38 59 ILE B CA 1
ATOM 3193 C C . ILE B 1 59 ? -18.719 38 21.516 1 95.38 59 ILE B C 1
ATOM 3195 O O . ILE B 1 59 ? -17.703 38.031 20.812 1 95.38 59 ILE B O 1
ATOM 3199 N N . LEU B 1 60 ? -19.828 37.406 21.109 1 96.31 60 LEU B N 1
ATOM 3200 C CA . LEU B 1 60 ? -19.938 36.781 19.797 1 96.31 60 LEU B CA 1
ATOM 3201 C C . LEU B 1 60 ? -19.766 37.812 18.672 1 96.31 60 LEU B C 1
ATOM 3203 O O . LEU B 1 60 ? -19.078 37.562 17.688 1 96.31 60 LEU B O 1
ATOM 3207 N N . SER B 1 61 ? -20.359 39 18.891 1 94.94 61 SER B N 1
ATOM 3208 C CA . SER B 1 61 ? -20.312 40.062 17.891 1 94.94 61 SER B CA 1
ATOM 3209 C C . SER B 1 61 ? -18.906 40.594 17.734 1 94.94 61 SER B C 1
ATOM 3211 O O . SER B 1 61 ? -18.5 41 16.656 1 94.94 61 SER B O 1
ATOM 3213 N N . LEU B 1 62 ? -18.156 40.594 18.797 1 95.75 62 LEU B N 1
ATOM 3214 C CA . LEU B 1 62 ? -16.766 41.062 18.766 1 95.75 62 LEU B CA 1
ATOM 3215 C C . LEU B 1 62 ? -15.906 40.125 17.938 1 95.75 62 LEU B C 1
ATOM 3217 O O . LEU B 1 62 ? -14.922 40.562 17.328 1 95.75 62 LEU B O 1
ATOM 3221 N N . ASN B 1 63 ? -16.312 38.844 17.859 1 96.75 63 ASN B N 1
ATOM 3222 C CA . ASN B 1 63 ? -15.398 37.844 17.312 1 96.75 63 ASN B CA 1
ATOM 3223 C C . ASN B 1 63 ? -15.906 37.281 16 1 96.75 63 ASN B C 1
ATOM 3225 O O . ASN B 1 63 ? -15.133 36.719 15.227 1 96.75 63 ASN B O 1
ATOM 3229 N N . ALA B 1 64 ? -17.203 37.438 15.711 1 96.44 64 ALA B N 1
ATOM 3230 C CA . ALA B 1 64 ? -17.812 36.844 14.523 1 96.44 64 ALA B CA 1
ATOM 3231 C C . ALA B 1 64 ? -18.75 37.812 13.828 1 96.44 64 ALA B C 1
ATOM 3233 O O . ALA B 1 64 ? -19.656 38.375 14.461 1 96.44 64 ALA B O 1
ATOM 3234 N N . GLU B 1 65 ? -18.531 38 12.617 1 95.69 65 GLU B N 1
ATOM 3235 C CA . GLU B 1 65 ? -19.281 39 11.852 1 95.69 65 GLU B CA 1
ATOM 3236 C C . GLU B 1 65 ? -20.766 38.656 11.773 1 95.69 65 GLU B C 1
ATOM 3238 O O . GLU B 1 65 ? -21.609 39.531 11.766 1 95.69 65 GLU B O 1
ATOM 3243 N N . PHE B 1 66 ? -21.031 37.406 11.703 1 94.5 66 PHE B N 1
ATOM 3244 C CA . PHE B 1 66 ? -22.422 36.969 11.641 1 94.5 66 PHE B CA 1
ATOM 3245 C C . PHE B 1 66 ? -23.234 37.531 12.805 1 94.5 66 PHE B C 1
ATOM 3247 O O . PHE B 1 66 ? -24.328 38.062 12.609 1 94.5 66 PHE B O 1
ATOM 3254 N N . PHE B 1 67 ? -22.703 37.469 13.945 1 93.5 67 PHE B N 1
ATOM 3255 C CA . PHE B 1 67 ? -23.406 37.906 15.141 1 93.5 67 PHE B CA 1
ATOM 3256 C C . PHE B 1 67 ? -23.375 39.406 15.266 1 93.5 67 PHE B C 1
ATOM 3258 O O . PHE B 1 67 ? -24.281 40.031 15.844 1 93.5 67 PHE B O 1
ATOM 3265 N N . ARG B 1 68 ? -22.328 39.969 14.75 1 91.5 68 ARG B N 1
ATOM 3266 C CA . ARG B 1 68 ? -22.281 41.438 14.68 1 91.5 68 ARG B CA 1
ATOM 3267 C C . ARG B 1 68 ? -23.438 41.969 13.836 1 91.5 68 ARG B C 1
ATOM 3269 O O . ARG B 1 68 ? -24.094 42.938 14.211 1 91.5 68 ARG B O 1
ATOM 3276 N N . ASP B 1 69 ? -23.672 41.312 12.672 1 90.12 69 ASP B N 1
ATOM 3277 C CA . ASP B 1 69 ? -24.75 41.719 11.773 1 90.12 69 ASP B CA 1
ATOM 3278 C C . ASP B 1 69 ? -26.109 41.438 12.414 1 90.12 69 ASP B C 1
ATOM 3280 O O . ASP B 1 69 ? -27.047 42.219 12.258 1 90.12 69 ASP B O 1
ATOM 3284 N N . MET B 1 70 ? -26.188 40.375 13.117 1 85 70 MET B N 1
ATOM 3285 C CA . MET B 1 70 ? -27.438 40.031 13.805 1 85 70 MET B CA 1
ATOM 3286 C C . MET B 1 70 ? -27.781 41.062 14.867 1 85 70 MET B C 1
ATOM 3288 O O . MET B 1 70 ? -28.953 41.406 15.047 1 85 70 MET B O 1
ATOM 3292 N N . SER B 1 71 ? -26.781 41.406 15.586 1 80.5 71 SER B N 1
ATOM 3293 C CA . SER B 1 71 ? -26.969 42.375 16.641 1 80.5 71 SER B CA 1
ATOM 3294 C C . SER B 1 71 ? -27.422 43.719 16.078 1 80.5 71 SER B C 1
ATOM 3296 O O . SER B 1 71 ? -28.109 44.5 16.75 1 80.5 71 SER B O 1
ATOM 3298 N N . GLY B 1 72 ? -26.828 44 15.008 1 76.06 72 GLY B N 1
ATOM 3299 C CA . GLY B 1 72 ? -27.234 45.219 14.359 1 76.06 72 GLY B CA 1
ATOM 3300 C C . GLY B 1 72 ? -28.672 45.188 13.875 1 76.06 72 GLY B C 1
ATOM 3301 O O . GLY B 1 72 ? -29.328 46.25 13.781 1 76.06 72 GLY B O 1
ATOM 3302 N N . LEU B 1 73 ? -28.953 43.938 13.656 1 71.31 73 LEU B N 1
ATOM 3303 C CA . LEU B 1 73 ? -30.359 43.781 13.289 1 71.31 73 LEU B CA 1
ATOM 3304 C C . LEU B 1 73 ? -31.234 43.688 14.531 1 71.31 73 LEU B C 1
ATOM 3306 O O . LEU B 1 73 ? -30.781 43.25 15.586 1 71.31 73 LEU B O 1
ATOM 3310 N N . ALA B 1 74 ? -32.188 44.469 14.766 1 58.69 74 ALA B N 1
ATOM 3311 C CA . ALA B 1 74 ? -33.062 44.5 15.93 1 58.69 74 ALA B CA 1
ATOM 3312 C C . ALA B 1 74 ? -33.25 43.094 16.484 1 58.69 74 ALA B C 1
ATOM 3314 O O . ALA B 1 74 ? -33.812 42.219 15.812 1 58.69 74 ALA B O 1
ATOM 3315 N N . LEU B 1 75 ? -32.344 42.562 17.453 1 61.59 75 LEU B N 1
ATOM 3316 C CA . LEU B 1 75 ? -32.531 41.25 18.078 1 61.59 75 LEU B CA 1
ATOM 3317 C C . LEU B 1 75 ? -34 41.062 18.484 1 61.59 75 LEU B C 1
ATOM 3319 O O . LEU B 1 75 ? -34.656 42 18.953 1 61.59 75 LEU B O 1
ATOM 3323 N N . PRO B 1 76 ? -34.531 39.969 18 1 58.84 76 PRO B N 1
ATOM 3324 C CA . PRO B 1 76 ? -35.906 39.75 18.453 1 58.84 76 PRO B CA 1
ATOM 3325 C C . PRO B 1 76 ? -36.062 40 19.953 1 58.84 76 PRO B C 1
ATOM 3327 O O . PRO B 1 76 ? -35.094 40 20.703 1 58.84 76 PRO B O 1
ATOM 3330 N N . ASP B 1 77 ? -37.219 40.312 20.375 1 60 77 ASP B N 1
ATOM 3331 C CA . ASP B 1 77 ? -37.719 40.594 21.703 1 60 77 ASP B CA 1
ATOM 3332 C C . ASP B 1 77 ? -37.25 39.562 22.719 1 60 77 ASP B C 1
ATOM 3334 O O . ASP B 1 77 ? -37.312 38.344 22.469 1 60 77 ASP B O 1
ATOM 3338 N N . ARG B 1 78 ? -36.156 39.906 23.656 1 67.81 78 ARG B N 1
ATOM 3339 C CA . ARG B 1 78 ? -35.594 39.094 24.734 1 67.81 78 ARG B CA 1
ATOM 3340 C C . ARG B 1 78 ? -36.719 38.438 25.531 1 67.81 78 ARG B C 1
ATOM 3342 O O . ARG B 1 78 ? -36.469 37.562 26.375 1 67.81 78 ARG B O 1
ATOM 3349 N N . GLY B 1 79 ? -37.875 38.406 24.875 1 61.25 79 GLY B N 1
ATOM 3350 C CA . GLY B 1 79 ? -39.031 37.875 25.562 1 61.25 79 GLY B CA 1
ATOM 3351 C C . GLY B 1 79 ? -38.969 38.031 27.062 1 61.25 79 GLY B C 1
ATOM 3352 O O . GLY B 1 79 ? -38.125 38.781 27.578 1 61.25 79 GLY B O 1
ATOM 3353 N N . GLU B 1 80 ? -39.75 37.344 27.781 1 67.94 80 GLU B N 1
ATOM 3354 C CA . GLU B 1 80 ? -39.875 37.375 29.234 1 67.94 80 GLU B CA 1
ATOM 3355 C C . GLU B 1 80 ? -38.688 36.719 29.906 1 67.94 80 GLU B C 1
ATOM 3357 O O . GLU B 1 80 ? -38.344 37.062 31.031 1 67.94 80 GLU B O 1
ATOM 3362 N N . ALA B 1 81 ? -37.906 35.906 29.125 1 73.75 81 ALA B N 1
ATOM 3363 C CA . ALA B 1 81 ? -36.812 35.156 29.719 1 73.75 81 ALA B CA 1
ATOM 3364 C C . ALA B 1 81 ? -35.531 35.969 29.75 1 73.75 81 ALA B C 1
ATOM 3366 O O . ALA B 1 81 ? -34.562 35.625 30.438 1 73.75 81 ALA B O 1
ATOM 3367 N N . GLY B 1 82 ? -35.531 37.125 29.125 1 81 82 GLY B N 1
ATOM 3368 C CA . GLY B 1 82 ? -34.406 38.031 29.203 1 81 82 GLY B CA 1
ATOM 3369 C C . GLY B 1 82 ? -33.281 37.688 28.219 1 81 82 GLY B C 1
ATOM 3370 O O . GLY B 1 82 ? -32.156 38.188 28.344 1 81 82 GLY B O 1
ATOM 3371 N N . PHE B 1 83 ? -33.531 36.688 27.391 1 86.94 83 PHE B N 1
ATOM 3372 C CA . PHE B 1 83 ? -32.531 36.312 26.375 1 86.94 83 PHE B CA 1
ATOM 3373 C C . PHE B 1 83 ? -33.219 35.969 25.062 1 86.94 83 PHE B C 1
ATOM 3375 O O . PHE B 1 83 ? -34.406 35.688 25.016 1 86.94 83 PHE B O 1
ATOM 3382 N N . THR B 1 84 ? -32.5 36.156 23.984 1 88.88 84 THR B N 1
ATOM 3383 C CA . THR B 1 84 ? -32.938 35.719 22.641 1 88.88 84 THR B CA 1
ATOM 3384 C C . THR B 1 84 ? -32.562 34.25 22.406 1 88.88 84 THR B C 1
ATOM 3386 O O . THR B 1 84 ? -31.484 33.812 22.766 1 88.88 84 THR B O 1
ATOM 3389 N N . LEU B 1 85 ? -33.469 33.531 21.922 1 91.12 85 LEU B N 1
ATOM 3390 C CA . LEU B 1 85 ? -33.281 32.125 21.578 1 91.12 85 LEU B CA 1
ATOM 3391 C C . LEU B 1 85 ? -33 31.969 20.094 1 91.12 85 LEU B C 1
ATOM 3393 O O . LEU B 1 85 ? -33.75 32.438 19.266 1 91.12 85 LEU B O 1
ATOM 3397 N N . LEU B 1 86 ? -31.859 31.406 19.719 1 92.56 86 LEU B N 1
ATOM 3398 C CA . LEU B 1 86 ? -31.5 31.172 18.328 1 92.56 86 LEU B CA 1
ATOM 3399 C C . LEU B 1 86 ? -31.219 29.688 18.094 1 92.56 86 LEU B C 1
ATOM 3401 O O . LEU B 1 86 ? -30.25 29.141 18.609 1 92.56 86 LEU B O 1
ATOM 3405 N N . HIS B 1 87 ? -32.031 29.047 17.297 1 94.38 87 HIS B N 1
ATOM 3406 C CA . HIS B 1 87 ? -31.812 27.656 16.875 1 94.38 87 HIS B CA 1
ATOM 3407 C C . HIS B 1 87 ? -30.891 27.594 15.664 1 94.38 87 HIS B C 1
ATOM 3409 O O . HIS B 1 87 ? -31.141 28.234 14.648 1 94.38 87 HIS B O 1
ATOM 3415 N N . VAL B 1 88 ? -29.797 26.891 15.867 1 95.56 88 VAL B N 1
ATOM 3416 C CA . VAL B 1 88 ? -28.859 26.75 14.758 1 95.56 88 VAL B CA 1
ATOM 3417 C C . VAL B 1 88 ? -28.766 25.297 14.336 1 95.56 88 VAL B C 1
ATOM 3419 O O . VAL B 1 88 ? -29.25 24.406 15.039 1 95.56 88 VAL B O 1
ATOM 3422 N N . THR B 1 89 ? -28.188 25.031 13.18 1 96.88 89 THR B N 1
ATOM 3423 C CA . THR B 1 89 ? -28.125 23.688 12.609 1 96.88 89 THR B CA 1
ATOM 3424 C C . THR B 1 89 ? -26.828 22.984 12.992 1 96.88 89 THR B C 1
ATOM 3426 O O . THR B 1 89 ? -26.641 21.812 12.695 1 96.88 89 THR B O 1
ATOM 3429 N N . ASP B 1 90 ? -25.984 23.641 13.688 1 97.81 90 ASP B N 1
ATOM 3430 C CA . ASP B 1 90 ? -24.656 23.125 14.008 1 97.81 90 ASP B CA 1
ATOM 3431 C C . ASP B 1 90 ? -24.734 22.094 15.133 1 97.81 90 ASP B C 1
ATOM 3433 O O . ASP B 1 90 ? -25.641 22.141 15.969 1 97.81 90 ASP B O 1
ATOM 3437 N N . SER B 1 91 ? -23.828 21.156 15.156 1 98.19 91 SER B N 1
ATOM 3438 C CA . SER B 1 91 ? -23.797 20.141 16.203 1 98.19 91 SER B CA 1
ATOM 3439 C C . SER B 1 91 ? -23.375 20.734 17.547 1 98.19 91 SER B C 1
ATOM 3441 O O . SER B 1 91 ? -22.734 21.797 17.578 1 98.19 91 SER B O 1
ATOM 3443 N N . THR B 1 92 ? -23.719 19.984 18.578 1 98.12 92 THR B N 1
ATOM 3444 C CA . THR B 1 92 ? -23.328 20.391 19.922 1 98.12 92 THR B CA 1
ATOM 3445 C C . THR B 1 92 ? -21.797 20.469 20.047 1 98.12 92 THR B C 1
ATOM 3447 O O . THR B 1 92 ? -21.266 21.406 20.625 1 98.12 92 THR B O 1
ATOM 3450 N N . ARG B 1 93 ? -21.141 19.578 19.453 1 97.81 93 ARG B N 1
ATOM 3451 C CA . ARG B 1 93 ? -19.688 19.5 19.516 1 97.81 93 ARG B CA 1
ATOM 3452 C C . ARG B 1 93 ? -19.047 20.703 18.812 1 97.81 93 ARG B C 1
ATOM 3454 O O . ARG B 1 93 ? -18.156 21.344 19.375 1 97.81 93 ARG B O 1
ATOM 3461 N N . ASP B 1 94 ? -19.531 21.016 17.672 1 98.19 94 ASP B N 1
ATOM 3462 C CA . ASP B 1 94 ? -18.984 22.109 16.891 1 98.19 94 ASP B CA 1
ATOM 3463 C C . ASP B 1 94 ? -19.188 23.453 17.609 1 98.19 94 ASP B C 1
ATOM 3465 O O . ASP B 1 94 ? -18.25 24.234 17.734 1 98.19 94 ASP B O 1
ATOM 3469 N N . LEU B 1 95 ? -20.391 23.625 18.109 1 98 95 LEU B N 1
ATOM 3470 C CA . LEU B 1 95 ? -20.703 24.859 18.812 1 98 95 LEU B CA 1
ATOM 3471 C C . LEU B 1 95 ? -19.875 24.969 20.094 1 98 95 LEU B C 1
ATOM 3473 O O . LEU B 1 95 ? -19.422 26.062 20.438 1 98 95 LEU B O 1
ATOM 3477 N N . SER B 1 96 ? -19.75 23.828 20.734 1 98.25 96 SER B N 1
ATOM 3478 C CA . SER B 1 96 ? -18.984 23.797 21.969 1 98.25 96 SER B CA 1
ATOM 3479 C C . SER B 1 96 ? -17.547 24.25 21.75 1 98.25 96 SER B C 1
ATOM 3481 O O . SER B 1 96 ? -17.062 25.172 22.422 1 98.25 96 SER B O 1
ATOM 3483 N N . HIS B 1 97 ? -16.891 23.703 20.797 1 98.38 97 HIS B N 1
ATOM 3484 C CA . HIS B 1 97 ? -15.516 24.078 20.5 1 98.38 97 HIS B CA 1
ATOM 3485 C C . HIS B 1 97 ? -15.414 25.531 20.062 1 98.38 97 HIS B C 1
ATOM 3487 O O . HIS B 1 97 ? -14.484 26.234 20.469 1 98.38 97 HIS B O 1
ATOM 3493 N N . PHE B 1 98 ? -16.359 25.938 19.297 1 98.25 98 PHE B N 1
ATOM 3494 C CA . PHE B 1 98 ? -16.391 27.297 18.781 1 98.25 98 PHE B CA 1
ATOM 3495 C C . PHE B 1 98 ? -16.516 28.297 19.922 1 98.25 98 PHE B C 1
ATOM 3497 O O . PHE B 1 98 ? -15.742 29.266 20 1 98.25 98 PHE B O 1
ATOM 3504 N N . LEU B 1 99 ? -17.453 28.016 20.797 1 98.5 99 LEU B N 1
ATOM 3505 C CA . LEU B 1 99 ? -17.719 28.922 21.906 1 98.5 99 LEU B CA 1
ATOM 3506 C C . LEU B 1 99 ? -16.594 28.891 22.922 1 98.5 99 LEU B C 1
ATOM 3508 O O . LEU B 1 99 ? -16.188 29.938 23.453 1 98.5 99 LEU B O 1
ATOM 3512 N N . HIS B 1 100 ? -16.062 27.766 23.203 1 98.12 100 HIS B N 1
ATOM 3513 C CA . HIS B 1 100 ? -14.953 27.672 24.141 1 98.12 100 HIS B CA 1
ATOM 3514 C C . HIS B 1 100 ? -13.75 28.453 23.641 1 98.12 100 HIS B C 1
ATOM 3516 O O . HIS B 1 100 ? -12.977 28.984 24.438 1 98.12 100 HIS B O 1
ATOM 3522 N N . ALA B 1 101 ? -13.578 28.531 22.359 1 97.94 101 ALA B N 1
ATOM 3523 C CA . ALA B 1 101 ? -12.469 29.297 21.781 1 97.94 101 ALA B CA 1
ATOM 3524 C C . ALA B 1 101 ? -12.523 30.75 22.219 1 97.94 101 ALA B C 1
ATOM 3526 O O . ALA B 1 101 ? -11.5 31.438 22.281 1 97.94 101 ALA B O 1
ATOM 3527 N N . PHE B 1 102 ? -13.711 31.25 22.594 1 97.12 102 PHE B N 1
ATOM 3528 C CA . PHE B 1 102 ? -13.875 32.656 22.938 1 97.12 102 PHE B CA 1
ATOM 3529 C C . PHE B 1 102 ? -14.023 32.812 24.453 1 97.12 102 PHE B C 1
ATOM 3531 O O . PHE B 1 102 ? -13.711 33.875 25 1 97.12 102 PHE B O 1
ATOM 3538 N N . TYR B 1 103 ? -14.508 31.828 25.094 1 97.12 103 TYR B N 1
ATOM 3539 C CA . TYR B 1 103 ? -14.914 32 26.484 1 97.12 103 TYR B CA 1
ATOM 3540 C C . TYR B 1 103 ? -13.922 31.359 27.438 1 97.12 103 TYR B C 1
ATOM 3542 O O . TYR B 1 103 ? -13.789 31.781 28.594 1 97.12 103 TYR B O 1
ATOM 3550 N N . THR B 1 104 ? -13.312 30.344 27.016 1 95.56 104 THR B N 1
ATOM 3551 C CA . THR B 1 104 ? -12.391 29.625 27.875 1 95.56 104 THR B CA 1
ATOM 3552 C C . THR B 1 104 ? -10.953 30.078 27.641 1 95.56 104 THR B C 1
ATOM 3554 O O . THR B 1 104 ? -10.453 30 26.516 1 95.56 104 THR B O 1
ATOM 3557 N N . ARG B 1 105 ? -10.312 30.453 28.641 1 91.69 105 ARG B N 1
ATOM 3558 C CA . ARG B 1 105 ? -8.938 30.922 28.531 1 91.69 105 ARG B CA 1
ATOM 3559 C C . ARG B 1 105 ? -8.023 29.828 27.984 1 91.69 105 ARG B C 1
ATOM 3561 O O . ARG B 1 105 ? -8.07 28.688 28.453 1 91.69 105 ARG B O 1
ATOM 3568 N N . ALA B 1 106 ? -7.301 30.156 27.031 1 93.25 106 ALA B N 1
ATOM 3569 C CA . ALA B 1 106 ? -6.266 29.297 26.453 1 93.25 106 ALA B CA 1
ATOM 3570 C C . ALA B 1 106 ? -6.863 28.016 25.891 1 93.25 106 ALA B C 1
ATOM 3572 O O . ALA B 1 106 ? -6.223 26.969 25.906 1 93.25 106 ALA B O 1
ATOM 3573 N N . TYR B 1 107 ? -8.086 28.078 25.516 1 95.81 107 TYR B N 1
ATOM 3574 C CA . TYR B 1 107 ? -8.68 26.922 24.875 1 95.81 107 TYR B CA 1
ATOM 3575 C C . TYR B 1 107 ? -7.945 26.578 23.578 1 95.81 107 TYR B C 1
ATOM 3577 O O . TYR B 1 107 ? -7.652 25.406 23.328 1 95.81 107 TYR B O 1
ATOM 3585 N N . PHE B 1 108 ? -7.68 27.609 22.828 1 95.94 108 PHE B N 1
ATOM 3586 C CA . PHE B 1 108 ? -6.887 27.469 21.609 1 95.94 108 PHE B CA 1
ATOM 3587 C C . PHE B 1 108 ? -6 28.688 21.391 1 95.94 108 PHE B C 1
ATOM 3589 O O . PHE B 1 108 ? -6.434 29.828 21.609 1 95.94 108 PHE B O 1
ATOM 3596 N N . TYR B 1 109 ? -4.828 28.516 21 1 95.69 109 TYR B N 1
ATOM 3597 C CA . TYR B 1 109 ? -3.938 29.5 20.406 1 95.69 109 TYR B CA 1
ATOM 3598 C C . TYR B 1 109 ? -2.922 28.828 19.484 1 95.69 109 TYR B C 1
ATOM 3600 O O . TYR B 1 109 ? -2.662 27.625 19.609 1 95.69 109 TYR B O 1
ATOM 3608 N N . THR B 1 110 ? -2.43 29.578 18.609 1 95.62 110 THR B N 1
ATOM 3609 C CA . THR B 1 110 ? -1.462 29.047 17.641 1 95.62 110 THR B CA 1
ATOM 3610 C C . THR B 1 110 ? -0.258 28.453 18.375 1 95.62 110 THR B C 1
ATOM 3612 O O . THR B 1 110 ? 0.33 29.094 19.25 1 95.62 110 THR B O 1
ATOM 3615 N N . GLY B 1 111 ? 0.037 27.219 18.094 1 94.75 111 GLY B N 1
ATOM 3616 C CA . GLY B 1 111 ? 1.188 26.578 18.703 1 94.75 111 GLY B CA 1
ATOM 3617 C C . GLY B 1 111 ? 0.824 25.703 19.891 1 94.75 111 GLY B C 1
ATOM 3618 O O . GLY B 1 111 ? 1.688 25.047 20.469 1 94.75 111 GLY B O 1
ATOM 3619 N N . LYS B 1 112 ? -0.347 25.641 20.219 1 93.75 112 LYS B N 1
ATOM 3620 C CA . LYS B 1 112 ? -0.791 24.75 21.281 1 93.75 112 LYS B CA 1
ATOM 3621 C C . LYS B 1 112 ? -1.22 23.391 20.719 1 93.75 112 LYS B C 1
ATOM 3623 O O . LYS B 1 112 ? -2.055 23.328 19.812 1 93.75 112 LYS B O 1
ATOM 3628 N N . PRO B 1 113 ? -0.675 22.359 21.297 1 92.56 113 PRO B N 1
ATOM 3629 C CA . PRO B 1 113 ? -1.177 21.062 20.859 1 92.56 113 PRO B CA 1
ATOM 3630 C C . PRO B 1 113 ? -2.689 20.922 21.031 1 92.56 113 PRO B C 1
ATOM 3632 O O . PRO B 1 113 ? -3.225 21.203 22.109 1 92.56 113 PRO B O 1
ATOM 3635 N N . THR B 1 114 ? -3.4 20.688 19.969 1 92.69 114 THR B N 1
ATOM 3636 C CA . THR B 1 114 ? -4.855 20.641 19.922 1 92.69 114 THR B CA 1
ATOM 3637 C C . THR B 1 114 ? -5.336 19.438 19.109 1 92.69 114 THR B C 1
ATOM 3639 O O . THR B 1 114 ? -4.77 19.125 18.062 1 92.69 114 THR B O 1
ATOM 3642 N N . HIS B 1 115 ? -6.305 18.781 19.688 1 92.44 115 HIS B N 1
ATOM 3643 C CA . HIS B 1 115 ? -6.863 17.641 18.984 1 92.44 115 HIS B CA 1
ATOM 3644 C C . HIS B 1 115 ? -7.473 18.062 17.641 1 92.44 115 HIS B C 1
ATOM 3646 O O . HIS B 1 115 ? -8.125 19.094 17.547 1 92.44 115 HIS B O 1
ATOM 3652 N N . TYR B 1 116 ? -7.41 17.219 16.656 1 93.56 116 TYR B N 1
ATOM 3653 C CA . TYR B 1 116 ? -7.801 17.578 15.305 1 93.56 116 TYR B CA 1
ATOM 3654 C C . TYR B 1 116 ? -9.312 17.703 15.188 1 93.56 116 TYR B C 1
ATOM 3656 O O . TYR B 1 116 ? -9.82 18.484 14.367 1 93.56 116 TYR B O 1
ATOM 3664 N N . ASP B 1 117 ? -10.023 17.031 16.078 1 92.69 117 ASP B N 1
ATOM 3665 C CA . ASP B 1 117 ? -11.477 17.203 16.094 1 92.69 117 ASP B CA 1
ATOM 3666 C C . ASP B 1 117 ? -11.859 18.625 16.469 1 92.69 117 ASP B C 1
ATOM 3668 O O . ASP B 1 117 ? -12.789 19.203 15.906 1 92.69 117 ASP B O 1
ATOM 3672 N N . ALA B 1 118 ? -11.195 19.031 17.453 1 95.56 118 ALA B N 1
ATOM 3673 C CA . ALA B 1 118 ? -11.445 20.406 17.891 1 95.56 118 ALA B CA 1
ATOM 3674 C C . ALA B 1 118 ? -11.055 21.406 16.797 1 95.56 118 ALA B C 1
ATOM 3676 O O . ALA B 1 118 ? -11.781 22.375 16.547 1 95.56 118 ALA B O 1
ATOM 3677 N N . LEU B 1 119 ? -9.906 21.172 16.188 1 96.25 119 LEU B N 1
ATOM 3678 C CA . LEU B 1 119 ? -9.453 22.031 15.102 1 96.25 119 LEU B CA 1
ATOM 3679 C C . LEU B 1 119 ? -10.484 22.078 13.977 1 96.25 119 LEU B C 1
ATOM 3681 O O . LEU B 1 119 ? -10.844 23.156 13.5 1 96.25 119 LEU B O 1
ATOM 3685 N N . ASP B 1 120 ? -10.953 20.969 13.617 1 97 120 ASP B N 1
ATOM 3686 C CA . ASP B 1 120 ? -11.922 20.844 12.539 1 97 120 ASP B CA 1
ATOM 3687 C C . ASP B 1 120 ? -13.211 21.594 12.883 1 97 120 ASP B C 1
ATOM 3689 O O . ASP B 1 120 ? -13.773 22.297 12.039 1 97 120 ASP B O 1
ATOM 3693 N N . SER B 1 121 ? -13.688 21.359 14.062 1 98 121 SER B N 1
ATOM 3694 C CA . SER B 1 121 ? -14.891 22.031 14.531 1 98 121 SER B CA 1
ATOM 3695 C C . SER B 1 121 ? -14.734 23.547 14.5 1 98 121 SER B C 1
ATOM 3697 O O . SER B 1 121 ? -15.609 24.266 13.992 1 98 121 SER B O 1
ATOM 3699 N N . MET B 1 122 ? -13.672 24 15.023 1 98.38 122 MET B N 1
ATOM 3700 C CA . MET B 1 122 ? -13.438 25.438 15.094 1 98.38 122 MET B CA 1
ATOM 3701 C C . MET B 1 122 ? -13.281 26.031 13.695 1 98.38 122 MET B C 1
ATOM 3703 O O . MET B 1 122 ? -13.734 27.141 13.43 1 98.38 122 MET B O 1
ATOM 3707 N N . LEU B 1 123 ? -12.633 25.281 12.805 1 98.12 123 LEU B N 1
ATOM 3708 C CA . LEU B 1 123 ? -12.5 25.75 11.422 1 98.12 123 LEU B CA 1
ATOM 3709 C C . LEU B 1 123 ? -13.867 25.844 10.75 1 98.12 123 LEU B C 1
ATOM 3711 O O . LEU B 1 123 ? -14.156 26.844 10.078 1 98.12 123 LEU B O 1
ATOM 3715 N N . ARG B 1 124 ? -14.641 24.844 10.938 1 98.19 124 ARG B N 1
ATOM 3716 C CA . ARG B 1 124 ? -15.969 24.828 10.352 1 98.19 124 ARG B CA 1
ATOM 3717 C C . ARG B 1 124 ? -16.812 26 10.844 1 98.19 124 ARG B C 1
ATOM 3719 O O . ARG B 1 124 ? -17.406 26.734 10.047 1 98.19 124 ARG B O 1
ATOM 3726 N N . MET B 1 125 ? -16.812 26.203 12.117 1 98.31 125 MET B N 1
ATOM 3727 C CA . MET B 1 125 ? -17.641 27.234 12.742 1 98.31 125 MET B CA 1
ATOM 3728 C C . MET B 1 125 ? -17.109 28.625 12.414 1 98.31 125 MET B C 1
ATOM 3730 O O . MET B 1 125 ? -17.875 29.562 12.18 1 98.31 125 MET B O 1
ATOM 3734 N N . SER B 1 126 ? -15.805 28.75 12.477 1 98.12 126 SER B N 1
ATOM 3735 C CA . SER B 1 126 ? -15.219 30.047 12.195 1 98.12 126 SER B CA 1
ATOM 3736 C C . SER B 1 126 ? -15.477 30.469 10.75 1 98.12 126 SER B C 1
ATOM 3738 O O . SER B 1 126 ? -15.617 31.656 10.461 1 98.12 126 SER B O 1
ATOM 3740 N N . THR B 1 127 ? -15.5 29.5 9.844 1 96.94 127 THR B N 1
ATOM 3741 C CA . THR B 1 127 ? -15.836 29.766 8.453 1 96.94 127 THR B CA 1
ATOM 3742 C C . THR B 1 127 ? -17.297 30.156 8.312 1 96.94 127 THR B C 1
ATOM 3744 O O . THR B 1 127 ? -17.625 31.156 7.668 1 96.94 127 THR B O 1
ATOM 3747 N N . LYS B 1 128 ? -18.141 29.438 8.922 1 97.19 128 LYS B N 1
ATOM 3748 C CA . LYS B 1 128 ? -19.594 29.641 8.805 1 97.19 128 LYS B CA 1
ATOM 3749 C C . LYS B 1 128 ? -20 30.984 9.375 1 97.19 128 LYS B C 1
ATOM 3751 O O . LYS B 1 128 ? -20.797 31.703 8.766 1 97.19 128 LYS B O 1
ATOM 3756 N N . TYR B 1 129 ? -19.484 31.312 10.57 1 97.56 129 TYR B N 1
ATOM 3757 C CA . TYR B 1 129 ? -19.938 32.5 11.289 1 97.56 129 TYR B CA 1
ATOM 3758 C C . TYR B 1 129 ? -18.984 33.688 11.055 1 97.56 129 TYR B C 1
ATOM 3760 O O . TYR B 1 129 ? -19.078 34.719 11.727 1 97.56 129 TYR B O 1
ATOM 3768 N N . LEU B 1 130 ? -18.031 33.469 10.188 1 97.19 130 LEU B N 1
ATOM 3769 C CA . LEU B 1 130 ? -17.125 34.5 9.742 1 97.19 130 LEU B CA 1
ATOM 3770 C C . LEU B 1 130 ? -16.328 35.094 10.914 1 97.19 130 LEU B C 1
ATOM 3772 O O . LEU B 1 130 ? -16.297 36.312 11.109 1 97.19 130 LEU B O 1
ATOM 3776 N N . ALA B 1 131 ? -15.828 34.219 11.703 1 97.94 131 ALA B N 1
ATOM 3777 C CA . ALA B 1 131 ? -14.859 34.562 12.734 1 97.94 131 ALA B CA 1
ATOM 3778 C C . ALA B 1 131 ? -13.438 34.594 12.18 1 97.94 131 ALA B C 1
ATOM 3780 O O . ALA B 1 131 ? -12.672 33.656 12.375 1 97.94 131 ALA B O 1
ATOM 3781 N N . GLN B 1 132 ? -13.016 35.625 11.68 1 96.75 132 GLN B N 1
ATOM 3782 C CA . GLN B 1 132 ? -11.844 35.75 10.812 1 96.75 132 GLN B CA 1
ATOM 3783 C C . GLN B 1 132 ? -10.562 35.531 11.602 1 96.75 132 GLN B C 1
ATOM 3785 O O . GLN B 1 132 ? -9.664 34.812 11.148 1 96.75 132 GLN B O 1
ATOM 3790 N N . LYS B 1 133 ? -10.484 36.188 12.711 1 97.38 133 LYS B N 1
ATOM 3791 C CA . LYS B 1 133 ? -9.266 36.062 13.5 1 97.38 133 LYS B CA 1
ATOM 3792 C C . LYS B 1 133 ? -9.055 34.625 13.953 1 97.38 133 LYS B C 1
ATOM 3794 O O . LYS B 1 133 ? -7.938 34.094 13.883 1 97.38 133 LYS B O 1
ATOM 3799 N N . LEU B 1 134 ? -10.047 33.969 14.414 1 98 134 LEU B N 1
ATOM 3800 C CA . LEU B 1 134 ? -9.953 32.562 14.828 1 98 134 LEU B CA 1
ATOM 3801 C C . LEU B 1 134 ? -9.562 31.688 13.656 1 98 134 LEU B C 1
ATOM 3803 O O . LEU B 1 134 ? -8.695 30.828 13.781 1 98 134 LEU B O 1
ATOM 3807 N N . ARG B 1 135 ? -10.195 31.859 12.539 1 97.75 135 ARG B N 1
ATOM 3808 C CA . ARG B 1 135 ? -9.891 31.078 11.344 1 97.75 135 ARG B CA 1
ATOM 3809 C C . ARG B 1 135 ? -8.43 31.234 10.938 1 97.75 135 ARG B C 1
ATOM 3811 O O . ARG B 1 135 ? -7.746 30.266 10.648 1 97.75 135 ARG B O 1
ATOM 3818 N N . SER B 1 136 ? -8.016 32.5 10.977 1 97.19 136 SER B N 1
ATOM 3819 C CA . SER B 1 136 ? -6.637 32.781 10.602 1 97.19 136 SER B CA 1
ATOM 3820 C C . SER B 1 136 ? -5.648 32.125 11.547 1 97.19 136 SER B C 1
ATOM 3822 O O . SER B 1 136 ? -4.637 31.562 11.102 1 97.19 136 SER B O 1
ATOM 3824 N N . ASP B 1 137 ? -5.926 32.188 12.789 1 97.75 137 ASP B N 1
ATOM 3825 C CA . ASP B 1 137 ? -5.055 31.562 13.781 1 97.75 137 ASP B CA 1
ATOM 3826 C C . ASP B 1 137 ? -5.02 30.047 13.602 1 97.75 137 ASP B C 1
ATOM 3828 O O . ASP B 1 137 ? -3.977 29.406 13.781 1 97.75 137 ASP B O 1
ATOM 3832 N N . LEU B 1 138 ? -6.16 29.484 13.32 1 97.94 138 LEU B N 1
ATOM 3833 C CA . LEU B 1 138 ? -6.258 28.047 13.086 1 97.94 138 LEU B CA 1
ATOM 3834 C C . LEU B 1 138 ? -5.438 27.625 11.867 1 97.94 138 LEU B C 1
ATOM 3836 O O . LEU B 1 138 ? -4.719 26.625 11.914 1 97.94 138 LEU B O 1
ATOM 3840 N N . ILE B 1 139 ? -5.508 28.375 10.812 1 97.19 139 ILE B N 1
ATOM 3841 C CA . ILE B 1 139 ? -4.77 28.094 9.578 1 97.19 139 ILE B CA 1
ATOM 3842 C C . ILE B 1 139 ? -3.27 28.219 9.836 1 97.19 139 ILE B C 1
ATOM 3844 O O . ILE B 1 139 ? -2.488 27.359 9.422 1 97.19 139 ILE B O 1
ATOM 3848 N N . LYS B 1 140 ? -2.918 29.266 10.562 1 97.31 140 LYS B N 1
ATOM 3849 C CA . LYS B 1 140 ? -1.518 29.453 10.938 1 97.31 140 LYS B CA 1
ATOM 3850 C C . LYS B 1 140 ? -1.007 28.25 11.734 1 97.31 140 LYS B C 1
ATOM 3852 O O . LYS B 1 140 ? 0.131 27.812 11.555 1 97.31 140 LYS B O 1
ATOM 3857 N N . HIS B 1 141 ? -1.793 27.797 12.586 1 97.06 141 HIS B N 1
ATOM 3858 C CA . HIS B 1 141 ? -1.448 26.625 13.398 1 97.06 141 HIS B CA 1
ATOM 3859 C C . HIS B 1 141 ? -1.195 25.406 12.523 1 97.06 141 HIS B C 1
ATOM 3861 O O . HIS B 1 141 ? -0.214 24.688 12.727 1 97.06 141 HIS B O 1
ATOM 3867 N N . LEU B 1 142 ? -2.045 25.188 11.594 1 96.94 142 LEU B N 1
ATOM 3868 C CA . LEU B 1 142 ? -1.9 24.062 10.695 1 96.94 142 LEU B CA 1
ATOM 3869 C C . LEU B 1 142 ? -0.648 24.203 9.836 1 96.94 142 LEU B C 1
ATOM 3871 O O . LEU B 1 142 ? 0.068 23.219 9.602 1 96.94 142 LEU B O 1
ATOM 3875 N N . ILE B 1 143 ? -0.37 25.391 9.406 1 97 143 ILE B N 1
ATOM 3876 C CA . ILE B 1 143 ? 0.806 25.641 8.586 1 97 143 ILE B CA 1
ATOM 3877 C C . ILE B 1 143 ? 2.072 25.391 9.398 1 97 143 ILE B C 1
ATOM 3879 O O . ILE B 1 143 ? 3.078 24.922 8.859 1 97 143 ILE B O 1
ATOM 3883 N N . MET B 1 144 ? 2.012 25.672 10.656 1 96.94 144 MET B N 1
ATOM 3884 C CA . MET B 1 144 ? 3.143 25.391 11.531 1 96.94 144 MET B CA 1
ATOM 3885 C C . MET B 1 144 ? 3.447 23.891 11.547 1 96.94 144 MET B C 1
ATOM 3887 O O . MET B 1 144 ? 4.613 23.5 11.508 1 96.94 144 MET B O 1
ATOM 3891 N N . ILE B 1 145 ? 2.465 23.094 11.602 1 96.44 145 ILE B N 1
ATOM 3892 C CA . ILE B 1 145 ? 2.615 21.641 11.68 1 96.44 145 ILE B CA 1
ATOM 3893 C C . ILE B 1 145 ? 2.998 21.094 10.312 1 96.44 145 ILE B C 1
ATOM 3895 O O . ILE B 1 145 ? 3.855 20.219 10.203 1 96.44 145 ILE B O 1
ATOM 3899 N N . TYR B 1 146 ? 2.326 21.625 9.266 1 97.44 146 TYR B N 1
ATOM 3900 C CA . TYR B 1 146 ? 2.553 21.203 7.891 1 97.44 146 TYR B CA 1
ATOM 3901 C C . TYR B 1 146 ? 3.078 22.359 7.043 1 97.44 146 TYR B C 1
ATOM 3903 O O . TYR B 1 146 ? 2.385 22.844 6.148 1 97.44 146 TYR B O 1
ATOM 3911 N N . PRO B 1 147 ? 4.297 22.734 7.238 1 97.44 147 PRO B N 1
ATOM 3912 C CA . PRO B 1 147 ? 4.844 23.922 6.59 1 97.44 147 PRO B CA 1
ATOM 3913 C C . PRO B 1 147 ? 5.203 23.688 5.121 1 97.44 147 PRO B C 1
ATOM 3915 O O . PRO B 1 147 ? 5.547 22.562 4.742 1 97.44 147 PRO B O 1
ATOM 3918 N N . PRO B 1 148 ? 5.051 24.703 4.309 1 96.62 148 PRO B N 1
ATOM 3919 C CA . PRO B 1 148 ? 5.52 24.594 2.924 1 96.62 148 PRO B CA 1
ATOM 3920 C C . PRO B 1 148 ? 7.043 24.641 2.811 1 96.62 148 PRO B C 1
ATOM 3922 O O . PRO B 1 148 ? 7.598 24.297 1.769 1 96.62 148 PRO B O 1
ATOM 3925 N N . GLU B 1 149 ? 7.746 25.094 3.84 1 96.19 149 GLU B N 1
ATOM 3926 C CA . GLU B 1 149 ? 9.203 25.188 3.832 1 96.19 149 GLU B CA 1
ATOM 3927 C C . GLU B 1 149 ? 9.844 23.922 4.375 1 96.19 149 GLU B C 1
ATOM 3929 O O . GLU B 1 149 ? 9.531 23.484 5.48 1 96.19 149 GLU B O 1
ATOM 3934 N N . MET B 1 150 ? 10.766 23.453 3.674 1 96.25 150 MET B N 1
ATOM 3935 C CA . MET B 1 150 ? 11.469 22.219 4.035 1 96.25 150 MET B CA 1
ATOM 3936 C C . MET B 1 150 ? 12.148 22.375 5.391 1 96.25 150 MET B C 1
ATOM 3938 O O . MET B 1 150 ? 12.117 21.453 6.211 1 96.25 150 MET B O 1
ATOM 3942 N N . ALA B 1 151 ? 12.695 23.516 5.68 1 95.12 151 ALA B N 1
ATOM 3943 C CA . ALA B 1 151 ? 13.5 23.75 6.871 1 95.12 151 ALA B CA 1
ATOM 3944 C C . ALA B 1 151 ? 12.641 23.719 8.133 1 95.12 151 ALA B C 1
ATOM 3946 O O . ALA B 1 151 ? 13.148 23.516 9.234 1 95.12 151 ALA B O 1
ATOM 3947 N N . LYS B 1 152 ? 11.352 23.812 8.008 1 96.69 152 LYS B N 1
ATOM 3948 C CA . LYS B 1 152 ? 10.477 23.969 9.164 1 96.69 152 LYS B CA 1
ATOM 3949 C C . LYS B 1 152 ? 9.703 22.688 9.445 1 96.69 152 LYS B C 1
ATOM 3951 O O . LYS B 1 152 ? 8.961 22.594 10.43 1 96.69 152 LYS B O 1
ATOM 3956 N N . VAL B 1 153 ? 9.883 21.719 8.602 1 96.06 153 VAL B N 1
ATOM 3957 C CA . VAL B 1 153 ? 9.023 20.547 8.633 1 96.06 153 VAL B CA 1
ATOM 3958 C C . VAL B 1 153 ? 9.219 19.797 9.945 1 96.06 153 VAL B C 1
ATOM 3960 O O . VAL B 1 153 ? 8.289 19.172 10.453 1 96.06 153 VAL B O 1
ATOM 3963 N N . ARG B 1 154 ? 10.344 19.938 10.625 1 94.5 154 ARG B N 1
ATOM 3964 C CA . ARG B 1 154 ? 10.641 19.172 11.828 1 94.5 154 ARG B CA 1
ATOM 3965 C C . ARG B 1 154 ? 10.43 20 13.086 1 94.5 154 ARG B C 1
ATOM 3967 O O . ARG B 1 154 ? 10.43 19.484 14.195 1 94.5 154 ARG B O 1
ATOM 3974 N N . ILE B 1 155 ? 10.234 21.234 12.977 1 95.44 155 ILE B N 1
ATOM 3975 C CA . ILE B 1 155 ? 10.297 22.188 14.086 1 95.44 155 ILE B CA 1
ATOM 3976 C C . ILE B 1 155 ? 9.109 21.953 15.023 1 95.44 155 ILE B C 1
ATOM 3978 O O . ILE B 1 155 ? 9.273 21.938 16.25 1 95.44 155 ILE B O 1
ATOM 3982 N N . HIS B 1 156 ? 7.938 21.734 14.484 1 94.5 156 HIS B N 1
ATOM 3983 C CA . HIS B 1 156 ? 6.742 21.734 15.32 1 94.5 156 HIS B CA 1
ATOM 3984 C C . HIS B 1 156 ? 6.082 20.359 15.352 1 94.5 156 HIS B C 1
ATOM 3986 O O . HIS B 1 156 ? 4.859 20.266 15.461 1 94.5 156 HIS B O 1
ATOM 3992 N N . GLN B 1 157 ? 6.844 19.375 15.211 1 90.44 157 GLN B N 1
ATOM 3993 C CA . GLN B 1 157 ? 6.309 18.016 15.25 1 90.44 157 GLN B CA 1
ATOM 3994 C C . GLN B 1 157 ? 5.723 17.703 16.625 1 90.44 157 GLN B C 1
ATOM 3996 O O . GLN B 1 157 ? 4.852 16.828 16.75 1 90.44 157 GLN B O 1
ATOM 4001 N N . HIS B 1 158 ? 6.16 18.375 17.641 1 90.88 158 HIS B N 1
ATOM 4002 C CA . HIS B 1 158 ? 5.695 18.141 19.016 1 90.88 158 HIS B CA 1
ATOM 4003 C C . HIS B 1 158 ? 4.234 18.562 19.172 1 90.88 158 HIS B C 1
ATOM 4005 O O . HIS B 1 158 ? 3.588 18.188 20.156 1 90.88 158 HIS B O 1
ATOM 4011 N N . LEU B 1 159 ? 3.705 19.328 18.219 1 92.44 159 LEU B N 1
ATOM 4012 C CA . LEU B 1 159 ? 2.314 19.766 18.266 1 92.44 159 LEU B CA 1
ATOM 4013 C C . LEU B 1 159 ? 1.379 18.656 17.828 1 92.44 159 LEU B C 1
ATOM 4015 O O . LEU B 1 159 ? 0.165 18.734 18.031 1 92.44 159 LEU B O 1
ATOM 4019 N N . ILE B 1 160 ? 1.998 17.609 17.219 1 89.5 160 ILE B N 1
ATOM 4020 C CA . ILE B 1 160 ? 1.215 16.469 16.766 1 89.5 160 ILE B CA 1
ATOM 4021 C C . ILE B 1 160 ? 0.967 15.508 17.922 1 89.5 160 ILE B C 1
ATOM 4023 O O . ILE B 1 160 ? 1.902 15.117 18.625 1 89.5 160 ILE B O 1
ATOM 4027 N N . ASP B 1 161 ? -0.264 15.281 18.094 1 76.81 161 ASP B N 1
ATOM 4028 C CA . ASP B 1 161 ? -0.583 14.281 19.109 1 76.81 161 ASP B CA 1
ATOM 4029 C C . ASP B 1 161 ? 0.003 12.922 18.734 1 76.81 161 ASP B C 1
ATOM 4031 O O . ASP B 1 161 ? -0.303 12.375 17.672 1 76.81 161 ASP B O 1
ATOM 4035 N N . PRO B 1 162 ? 0.792 12.359 19.531 1 72.56 162 PRO B N 1
ATOM 4036 C CA . PRO B 1 162 ? 1.447 11.086 19.219 1 72.56 162 PRO B CA 1
ATOM 4037 C C . PRO B 1 162 ? 0.456 9.938 19.047 1 72.56 162 PRO B C 1
ATOM 4039 O O . PRO B 1 162 ? 0.761 8.945 18.391 1 72.56 162 PRO B O 1
ATOM 4042 N N . ASP B 1 163 ? -0.644 10.125 19.672 1 69.06 163 ASP B N 1
ATOM 4043 C CA . ASP B 1 163 ? -1.626 9.047 19.625 1 69.06 163 ASP B CA 1
ATOM 4044 C C . ASP B 1 163 ? -2.494 9.141 18.375 1 69.06 163 ASP B C 1
ATOM 4046 O O . ASP B 1 163 ? -3.318 8.266 18.109 1 69.06 163 ASP B O 1
ATOM 4050 N N . GLN B 1 164 ? -2.195 10.219 17.641 1 74.44 164 GLN B N 1
ATOM 4051 C CA . GLN B 1 164 ? -3 10.352 16.438 1 74.44 164 GLN B CA 1
ATOM 4052 C C . GLN B 1 164 ? -2.213 9.914 15.203 1 74.44 164 GLN B C 1
ATOM 4054 O O . GLN B 1 164 ? -1.688 10.75 14.469 1 74.44 164 GLN B O 1
ATOM 4059 N N . LYS B 1 165 ? -2.277 8.664 14.891 1 72.12 165 LYS B N 1
ATOM 4060 C CA . LYS B 1 165 ? -1.555 8.086 13.766 1 72.12 165 LYS B CA 1
ATOM 4061 C C . LYS B 1 165 ? -2.131 8.562 12.43 1 72.12 165 LYS B C 1
ATOM 4063 O O . LYS B 1 165 ? -1.435 8.57 11.414 1 72.12 165 LYS B O 1
ATOM 4068 N N . CYS B 1 166 ? -3.287 9.164 12.578 1 87.38 166 CYS B N 1
ATOM 4069 C CA . CYS B 1 166 ? -3.953 9.547 11.336 1 87.38 166 CYS B CA 1
ATOM 4070 C C . CYS B 1 166 ? -4.004 11.062 11.195 1 87.38 166 CYS B C 1
ATOM 4072 O O . CYS B 1 166 ? -4.855 11.602 10.477 1 87.38 166 CYS B O 1
ATOM 4074 N N . HIS B 1 167 ? -3.025 11.742 11.906 1 93.19 167 HIS B N 1
ATOM 4075 C CA . HIS B 1 167 ? -3.08 13.195 11.938 1 93.19 167 HIS B CA 1
ATOM 4076 C C . HIS B 1 167 ? -3.016 13.781 10.531 1 93.19 167 HIS B C 1
ATOM 4078 O O . HIS B 1 167 ? -3.729 14.742 10.219 1 93.19 167 HIS B O 1
ATOM 4084 N N . SER B 1 168 ? -2.137 13.227 9.711 1 95.56 168 SER B N 1
ATOM 4085 C CA . SER B 1 168 ? -1.953 13.758 8.359 1 95.56 168 SER B CA 1
ATOM 4086 C C . SER B 1 168 ? -3.205 13.562 7.516 1 95.56 168 SER B C 1
ATOM 4088 O O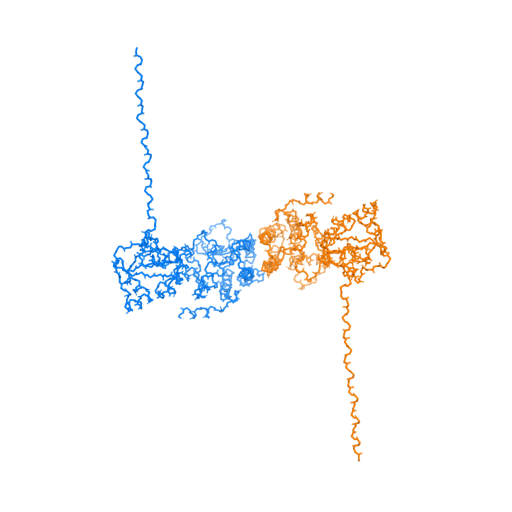 . SER B 1 168 ? -3.551 14.422 6.703 1 95.56 168 SER B O 1
ATOM 4090 N N . LEU B 1 169 ? -3.875 12.5 7.715 1 95.69 169 LEU B N 1
ATOM 4091 C CA . LEU B 1 169 ? -5.105 12.25 6.973 1 95.69 169 LEU B CA 1
ATOM 4092 C C . LEU B 1 169 ? -6.199 13.227 7.383 1 95.69 169 LEU B C 1
ATOM 4094 O O . LEU B 1 169 ? -6.949 13.719 6.535 1 95.69 169 LEU B O 1
ATOM 4098 N N . TYR B 1 170 ? -6.258 13.531 8.68 1 94.62 170 TYR B N 1
ATOM 4099 C CA . TYR B 1 170 ? -7.184 14.555 9.156 1 94.62 170 TYR B CA 1
ATOM 4100 C C . TYR B 1 170 ? -6.859 15.906 8.539 1 94.62 170 TYR B C 1
ATOM 4102 O O . TYR B 1 170 ? -7.762 16.641 8.141 1 94.62 170 TYR B O 1
ATOM 4110 N N . ALA B 1 171 ? -5.602 16.188 8.508 1 96.69 171 ALA B N 1
ATOM 4111 C CA . ALA B 1 171 ? -5.16 17.469 7.949 1 96.69 171 ALA B CA 1
ATOM 4112 C C . ALA B 1 171 ? -5.547 17.578 6.48 1 96.69 171 ALA B C 1
ATOM 4114 O O . ALA B 1 171 ? -5.973 18.656 6.027 1 96.69 171 ALA B O 1
ATOM 4115 N N . ILE B 1 172 ? -5.398 16.5 5.734 1 97.19 172 ILE B N 1
ATOM 4116 C CA . ILE B 1 172 ? -5.762 16.484 4.32 1 97.19 172 ILE B CA 1
ATOM 4117 C C . ILE B 1 172 ? -7.258 16.75 4.168 1 97.19 172 ILE B C 1
ATOM 4119 O O . ILE B 1 172 ? -7.668 17.578 3.361 1 97.19 172 ILE B O 1
ATOM 4123 N N . ALA B 1 173 ? -8.008 16.062 4.961 1 96 173 ALA B N 1
ATOM 4124 C CA . ALA B 1 173 ? -9.461 16.234 4.91 1 96 173 ALA B CA 1
ATOM 4125 C C . ALA B 1 173 ? -9.844 17.672 5.258 1 96 173 ALA B C 1
ATOM 4127 O O . ALA B 1 173 ? -10.68 18.281 4.578 1 96 173 ALA B O 1
ATOM 4128 N N . MET B 1 174 ? -9.242 18.219 6.289 1 96.38 174 MET B N 1
ATOM 4129 C CA . MET B 1 174 ? -9.531 19.578 6.715 1 96.38 174 MET B CA 1
ATOM 4130 C C . MET B 1 174 ? -9.133 20.578 5.637 1 96.38 174 MET B C 1
ATOM 4132 O O . MET B 1 174 ? -9.859 21.547 5.375 1 96.38 174 MET B O 1
ATOM 4136 N N . ALA B 1 175 ? -8 20.359 5.07 1 96.81 175 ALA B N 1
ATOM 4137 C CA . ALA B 1 175 ? -7.508 21.266 4.035 1 96.81 175 ALA B CA 1
ATOM 4138 C C . ALA B 1 175 ? -8.461 21.312 2.848 1 96.81 175 ALA B C 1
ATOM 4140 O O . ALA B 1 175 ? -8.711 22.375 2.285 1 96.81 175 ALA B O 1
ATOM 4141 N N . ARG B 1 176 ? -8.977 20.172 2.461 1 95.69 176 ARG B N 1
ATOM 4142 C CA . ARG B 1 176 ? -9.914 20.094 1.345 1 95.69 176 ARG B CA 1
ATOM 4143 C C . ARG B 1 176 ? -11.25 20.734 1.709 1 95.69 176 ARG B C 1
ATOM 4145 O O . ARG B 1 176 ? -11.805 21.516 0.924 1 95.69 176 ARG B O 1
ATOM 4152 N N . GLU B 1 177 ? -11.703 20.406 2.879 1 95.88 177 GLU B N 1
ATOM 4153 C CA . GLU B 1 177 ? -13.008 20.891 3.322 1 95.88 177 GLU B CA 1
ATOM 4154 C C . GLU B 1 177 ? -13.008 22.406 3.502 1 95.88 177 GLU B C 1
ATOM 4156 O O . GLU B 1 177 ? -13.992 23.078 3.172 1 95.88 177 GLU B O 1
ATOM 4161 N N . HIS B 1 178 ? -11.969 22.953 4.031 1 95.81 178 HIS B N 1
ATOM 4162 C CA . HIS B 1 178 ? -11.945 24.359 4.418 1 95.81 178 HIS B CA 1
ATOM 4163 C C . HIS B 1 178 ? -11.07 25.188 3.473 1 95.81 178 HIS B C 1
ATOM 4165 O O . HIS B 1 178 ? -10.758 26.344 3.76 1 95.81 178 HIS B O 1
ATOM 4171 N N . ASP B 1 179 ? -10.602 24.578 2.402 1 93.75 179 ASP B N 1
ATOM 4172 C CA . ASP B 1 179 ? -9.859 25.234 1.33 1 93.75 179 ASP B CA 1
ATOM 4173 C C . ASP B 1 179 ? -8.555 25.844 1.852 1 93.75 179 ASP B C 1
ATOM 4175 O O . ASP B 1 179 ? -8.32 27.031 1.702 1 93.75 179 ASP B O 1
ATOM 4179 N N . ILE B 1 180 ? -7.777 25.047 2.412 1 95.56 180 ILE B N 1
ATOM 4180 C CA . ILE B 1 180 ? -6.445 25.406 2.883 1 95.56 180 ILE B CA 1
ATOM 4181 C C . ILE B 1 180 ? -5.395 24.625 2.092 1 95.56 180 ILE B C 1
ATOM 4183 O O . ILE B 1 180 ? -4.688 23.781 2.646 1 95.56 180 ILE B O 1
ATOM 4187 N N . PRO B 1 181 ? -5.16 24.938 0.889 1 95.38 181 PRO B N 1
ATOM 4188 C CA . PRO B 1 181 ? -4.293 24.141 0.014 1 95.38 181 PRO B CA 1
ATOM 4189 C C . PRO B 1 181 ? -2.82 24.234 0.4 1 95.38 181 PRO B C 1
ATOM 4191 O O . PRO B 1 181 ? -2.023 23.375 0.018 1 95.38 181 PRO B O 1
ATOM 4194 N N . ASP B 1 182 ? -2.4 25.203 1.217 1 93.94 182 ASP B N 1
ATOM 4195 C CA . ASP B 1 182 ? -1.018 25.484 1.6 1 93.94 182 ASP B CA 1
ATOM 4196 C C . ASP B 1 182 ? -0.398 24.281 2.305 1 93.94 182 ASP B C 1
ATOM 4198 O O . ASP B 1 182 ? 0.807 24.031 2.197 1 93.94 182 ASP B O 1
ATOM 4202 N N . ILE B 1 183 ? -1.231 23.562 2.967 1 97.44 183 ILE B N 1
ATOM 4203 C CA . ILE B 1 183 ? -0.656 22.547 3.84 1 97.44 183 ILE B CA 1
ATOM 4204 C C . ILE B 1 183 ? -0.71 21.172 3.152 1 97.44 183 ILE B C 1
ATOM 4206 O O . ILE B 1 183 ? -0.103 20.219 3.623 1 97.44 183 ILE B O 1
ATOM 4210 N N . LEU B 1 184 ? -1.327 21.062 1.983 1 97.56 184 LEU B N 1
ATOM 4211 C CA . LEU B 1 184 ? -1.675 19.781 1.373 1 97.56 184 LEU B CA 1
ATOM 4212 C C . LEU B 1 184 ? -0.42 18.984 1.021 1 97.56 184 LEU B C 1
ATOM 4214 O O . LEU B 1 184 ? -0.311 17.812 1.361 1 97.56 184 LEU B O 1
ATOM 4218 N N . PRO B 1 185 ? 0.585 19.562 0.363 1 97.94 185 PRO B N 1
ATOM 4219 C CA . PRO B 1 185 ? 1.749 18.75 -0.008 1 97.94 185 PRO B CA 1
ATOM 4220 C C . PRO B 1 185 ? 2.453 18.141 1.202 1 97.94 185 PRO B C 1
ATOM 4222 O O . PRO B 1 185 ? 2.779 16.953 1.196 1 97.94 185 PRO B O 1
ATOM 4225 N N . THR B 1 186 ? 2.615 18.938 2.238 1 98 186 THR B N 1
ATOM 4226 C CA . THR B 1 186 ? 3.314 18.453 3.422 1 98 186 THR B CA 1
ATOM 4227 C C . THR B 1 186 ? 2.459 17.438 4.18 1 98 186 THR B C 1
ATOM 4229 O O . THR B 1 186 ? 2.975 16.453 4.711 1 98 186 THR B O 1
ATOM 4232 N N . ALA B 1 187 ? 1.179 17.703 4.27 1 97.75 187 ALA B N 1
ATOM 4233 C CA . ALA B 1 187 ? 0.281 16.734 4.898 1 97.75 187 ALA B CA 1
ATOM 4234 C C . ALA B 1 187 ? 0.3 15.398 4.156 1 97.75 187 ALA B C 1
ATOM 4236 O O . ALA B 1 187 ? 0.372 14.336 4.781 1 97.75 187 ALA B O 1
ATOM 4237 N N . PHE B 1 188 ? 0.263 15.5 2.836 1 97.88 188 PHE B N 1
ATOM 4238 C CA . PHE B 1 188 ? 0.344 14.297 2.02 1 97.88 188 PHE B CA 1
ATOM 4239 C C . PHE B 1 188 ? 1.684 13.594 2.219 1 97.88 188 PHE B C 1
ATOM 4241 O O . PHE B 1 188 ? 1.747 12.359 2.252 1 97.88 188 PHE B O 1
ATOM 4248 N N . TYR B 1 189 ? 2.715 14.367 2.324 1 98.06 189 TYR B N 1
ATOM 4249 C CA . TYR B 1 189 ? 4.02 13.766 2.59 1 98.06 189 TYR B CA 1
ATOM 4250 C C . TYR B 1 189 ? 4.004 12.992 3.902 1 98.06 189 TYR B C 1
ATOM 4252 O O . TYR B 1 189 ? 4.445 11.836 3.953 1 98.06 189 TYR B O 1
ATOM 4260 N N . PHE B 1 190 ? 3.494 13.633 4.926 1 96.62 190 PHE B N 1
ATOM 4261 C CA . PHE B 1 190 ? 3.383 12.938 6.203 1 96.62 190 PHE B CA 1
ATOM 4262 C C . PHE B 1 190 ? 2.613 11.633 6.047 1 96.62 190 PHE B C 1
ATOM 4264 O O . PHE B 1 190 ? 2.998 10.609 6.613 1 96.62 190 PHE B O 1
ATOM 4271 N N . ALA B 1 191 ? 1.54 11.648 5.309 1 96.75 191 ALA B N 1
ATOM 4272 C CA . ALA B 1 191 ? 0.724 10.453 5.094 1 96.75 191 ALA B CA 1
ATOM 4273 C C . ALA B 1 191 ? 1.521 9.367 4.383 1 96.75 191 ALA B C 1
ATOM 4275 O O . ALA B 1 191 ? 1.335 8.18 4.652 1 96.75 191 ALA B O 1
ATOM 4276 N N . SER B 1 192 ? 2.416 9.773 3.488 1 96.5 192 SER B N 1
ATOM 4277 C CA . SER B 1 192 ? 3.203 8.836 2.699 1 96.5 192 SER B CA 1
ATOM 4278 C C . SER B 1 192 ? 4.23 8.109 3.564 1 96.5 192 SER B C 1
ATOM 4280 O O . SER B 1 192 ? 4.832 7.125 3.133 1 96.5 192 SER B O 1
ATOM 4282 N N . THR B 1 193 ? 4.465 8.609 4.766 1 95.12 193 THR B N 1
ATOM 4283 C CA . THR B 1 193 ? 5.414 7.953 5.66 1 95.12 193 THR B CA 1
ATOM 4284 C C . THR B 1 193 ? 4.754 6.777 6.375 1 95.12 193 THR B C 1
ATOM 4286 O O . THR B 1 193 ? 5.438 5.934 6.957 1 95.12 193 THR B O 1
ATOM 4289 N N . ILE B 1 194 ? 3.471 6.723 6.367 1 94.19 194 ILE B N 1
ATOM 4290 C CA . ILE B 1 194 ? 2.73 5.602 6.945 1 94.19 194 ILE B CA 1
ATOM 4291 C C . ILE B 1 194 ? 2.852 4.383 6.035 1 94.19 194 ILE B C 1
ATOM 4293 O O . ILE B 1 194 ? 2.75 4.5 4.812 1 94.19 194 ILE B O 1
ATOM 4297 N N . SER B 1 195 ? 3.104 3.236 6.641 1 94.19 195 SER B N 1
ATOM 4298 C CA . SER B 1 195 ? 3.195 2.023 5.832 1 94.19 195 SER B CA 1
ATOM 4299 C C . SER B 1 195 ? 1.891 1.753 5.09 1 94.19 195 SER B C 1
ATOM 4301 O O . SER B 1 195 ? 0.807 2.02 5.613 1 94.19 195 SER B O 1
ATOM 4303 N N . PRO B 1 196 ? 1.993 1.225 3.877 1 95.12 196 PRO B N 1
ATOM 4304 C CA . PRO B 1 196 ? 0.774 0.937 3.117 1 95.12 196 PRO B CA 1
ATOM 4305 C C . PRO B 1 196 ? -0.2 0.043 3.881 1 95.12 196 PRO B C 1
ATOM 4307 O O . PRO B 1 196 ? -1.408 0.293 3.873 1 95.12 196 PRO B O 1
ATOM 4310 N N . ALA B 1 197 ? 0.252 -0.956 4.547 1 94.81 197 ALA B N 1
ATOM 4311 C CA . ALA B 1 197 ? -0.608 -1.854 5.312 1 94.81 197 ALA B CA 1
ATOM 4312 C C . ALA B 1 197 ? -1.388 -1.092 6.379 1 94.81 197 ALA B C 1
ATOM 4314 O O . ALA B 1 197 ? -2.602 -1.261 6.512 1 94.81 197 ALA B O 1
ATOM 4315 N N . THR B 1 198 ? -0.695 -0.237 7.078 1 94.25 198 THR B N 1
ATOM 4316 C CA . THR B 1 198 ? -1.338 0.562 8.117 1 94.25 198 THR B CA 1
ATOM 4317 C C . THR B 1 198 ? -2.312 1.563 7.504 1 94.25 198 THR B C 1
ATOM 4319 O O . THR B 1 198 ? -3.416 1.758 8.016 1 94.25 198 THR B O 1
ATOM 4322 N N . LEU B 1 199 ? -1.907 2.17 6.465 1 94.88 199 LEU B N 1
ATOM 4323 C CA . LEU B 1 199 ? -2.736 3.158 5.785 1 94.88 199 LEU B CA 1
ATOM 4324 C C . LEU B 1 199 ? -4.062 2.543 5.344 1 94.88 199 LEU B C 1
ATOM 4326 O O . LEU B 1 199 ? -5.121 3.146 5.523 1 94.88 199 LEU B O 1
ATOM 4330 N N . ILE B 1 200 ? -3.975 1.363 4.812 1 95 200 ILE B N 1
ATOM 4331 C CA . ILE B 1 200 ? -5.16 0.662 4.328 1 95 200 ILE B CA 1
ATOM 4332 C C . ILE B 1 200 ? -6.086 0.351 5.5 1 95 200 ILE B C 1
ATOM 4334 O O . ILE B 1 200 ? -7.312 0.384 5.359 1 95 200 ILE B O 1
ATOM 4338 N N . GLN B 1 201 ? -5.609 0.143 6.629 1 92.81 201 GLN B N 1
ATOM 4339 C CA . GLN B 1 201 ? -6.383 -0.197 7.82 1 92.81 201 GLN B CA 1
ATOM 4340 C C . GLN B 1 201 ? -7.109 1.027 8.367 1 92.81 201 GLN B C 1
ATOM 4342 O O . GLN B 1 201 ? -8.219 0.915 8.891 1 92.81 201 GLN B O 1
ATOM 4347 N N . ILE B 1 202 ? -6.488 2.189 8.203 1 91.5 202 ILE B N 1
ATOM 4348 C CA . ILE B 1 202 ? -6.988 3.324 8.969 1 91.5 202 ILE B CA 1
ATOM 4349 C C . ILE B 1 202 ? -7.723 4.293 8.039 1 91.5 202 ILE B C 1
ATOM 4351 O O . ILE B 1 202 ? -8.383 5.227 8.508 1 91.5 202 ILE B O 1
ATOM 4355 N N . HIS B 1 203 ? -7.555 4.109 6.781 1 90.69 203 HIS B N 1
ATOM 4356 C CA . HIS B 1 203 ? -8.148 5.043 5.832 1 90.69 203 HIS B CA 1
ATOM 4357 C C . HIS B 1 203 ? -8.969 4.309 4.777 1 90.69 203 HIS B C 1
ATOM 4359 O O . HIS B 1 203 ? -8.539 3.281 4.25 1 90.69 203 HIS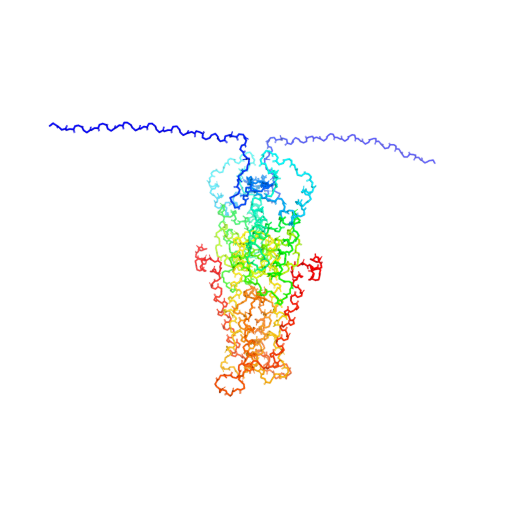 B O 1
ATOM 4365 N N . SER B 1 204 ? -10.148 4.867 4.441 1 88.25 204 SER B N 1
ATOM 4366 C CA . SER B 1 204 ? -11.078 4.125 3.594 1 88.25 204 SER B CA 1
ATOM 4367 C C . SER B 1 204 ? -11.141 4.719 2.189 1 88.25 204 SER B C 1
ATOM 4369 O O . SER B 1 204 ? -11.57 4.051 1.247 1 88.25 204 SER B O 1
ATOM 4371 N N . ASP B 1 205 ? -10.719 5.965 2.051 1 91.69 205 ASP B N 1
ATOM 4372 C CA . ASP B 1 205 ? -10.82 6.594 0.737 1 91.69 205 ASP B CA 1
ATOM 4373 C C . ASP B 1 205 ? -9.812 5.984 -0.239 1 91.69 205 ASP B C 1
ATOM 4375 O O . ASP B 1 205 ? -8.602 6.195 -0.107 1 91.69 205 ASP B O 1
ATOM 4379 N N . ALA B 1 206 ? -10.305 5.316 -1.262 1 91.56 206 ALA B N 1
ATOM 4380 C CA . ALA B 1 206 ? -9.469 4.574 -2.197 1 91.56 206 ALA B CA 1
ATOM 4381 C C . ALA B 1 206 ? -8.602 5.52 -3.029 1 91.56 206 ALA B C 1
ATOM 4383 O O . ALA B 1 206 ? -7.449 5.207 -3.334 1 91.56 206 ALA B O 1
ATOM 4384 N N . SER B 1 207 ? -9.148 6.602 -3.393 1 94.19 207 SER B N 1
ATOM 4385 C CA . SER B 1 207 ? -8.398 7.555 -4.203 1 94.19 207 SER B CA 1
ATOM 4386 C C . SER B 1 207 ? -7.188 8.094 -3.453 1 94.19 207 SER B C 1
ATOM 4388 O O . SER B 1 207 ? -6.09 8.172 -4.008 1 94.19 207 SER B O 1
ATOM 4390 N N . ASP B 1 208 ? -7.367 8.422 -2.219 1 95.12 208 ASP B N 1
ATOM 4391 C CA . ASP B 1 208 ? -6.262 8.891 -1.386 1 95.12 208 ASP B CA 1
ATOM 4392 C C . ASP B 1 208 ? -5.227 7.785 -1.182 1 95.12 208 ASP B C 1
ATOM 4394 O O . ASP B 1 208 ? -4.02 8.039 -1.222 1 95.12 208 ASP B O 1
ATOM 4398 N N . LEU B 1 209 ? -5.801 6.613 -0.955 1 96.19 209 LEU B N 1
ATOM 4399 C CA . LEU B 1 209 ? -4.891 5.496 -0.725 1 96.19 209 LEU B CA 1
ATOM 4400 C C . LEU B 1 209 ? -3.986 5.273 -1.932 1 96.19 209 LEU B C 1
ATOM 4402 O O . LEU B 1 209 ? -2.773 5.109 -1.781 1 96.19 209 LEU B O 1
ATOM 4406 N N . VAL B 1 210 ? -4.59 5.277 -3.115 1 96.69 210 VAL B N 1
ATOM 4407 C CA . VAL B 1 210 ? -3.836 5.078 -4.348 1 96.69 210 VAL B CA 1
ATOM 4408 C C . VAL B 1 210 ? -2.822 6.207 -4.523 1 96.69 210 VAL B C 1
ATOM 4410 O O . VAL B 1 210 ? -1.651 5.961 -4.82 1 96.69 210 VAL B O 1
ATOM 4413 N N . LEU B 1 211 ? -3.238 7.375 -4.285 1 97.31 211 LEU B N 1
ATOM 4414 C CA . LEU B 1 211 ? -2.375 8.539 -4.457 1 97.31 211 LEU B CA 1
ATOM 4415 C C . LEU B 1 211 ? -1.211 8.5 -3.471 1 97.31 211 LEU B C 1
ATOM 4417 O O . LEU B 1 211 ? -0.054 8.664 -3.863 1 97.31 211 LEU B O 1
ATOM 4421 N N . ILE B 1 212 ? -1.479 8.258 -2.232 1 97.75 212 ILE B N 1
ATOM 4422 C CA . ILE B 1 212 ? -0.474 8.297 -1.176 1 97.75 212 ILE B CA 1
ATOM 4423 C C . ILE B 1 212 ? 0.531 7.164 -1.371 1 97.75 212 ILE B C 1
ATOM 4425 O O . ILE B 1 212 ? 1.742 7.379 -1.273 1 97.75 212 ILE B O 1
ATOM 4429 N N . THR B 1 213 ? 0.05 5.984 -1.666 1 96.88 213 THR B N 1
ATOM 4430 C CA . THR B 1 213 ? 0.948 4.848 -1.823 1 96.88 213 THR B CA 1
ATOM 4431 C C . THR B 1 213 ? 1.789 4.992 -3.088 1 96.88 213 THR B C 1
ATOM 4433 O O . THR B 1 213 ? 2.967 4.629 -3.102 1 96.88 213 THR B O 1
ATOM 4436 N N . SER B 1 214 ? 1.193 5.465 -4.129 1 96.56 214 SER B N 1
ATOM 4437 C CA . SER B 1 214 ? 1.954 5.711 -5.348 1 96.56 214 SER B CA 1
ATOM 4438 C C . SER B 1 214 ? 3.037 6.762 -5.125 1 96.56 214 SER B C 1
ATOM 4440 O O . SER B 1 214 ? 4.164 6.613 -5.605 1 96.56 214 SER B O 1
ATOM 4442 N N . THR B 1 215 ? 2.738 7.762 -4.477 1 96.75 215 THR B N 1
ATOM 4443 C CA . THR B 1 215 ? 3.688 8.836 -4.219 1 96.75 215 THR B CA 1
ATOM 4444 C C . THR B 1 215 ? 4.781 8.375 -3.256 1 96.75 215 THR B C 1
ATOM 4446 O O . THR B 1 215 ? 5.938 8.789 -3.379 1 96.75 215 THR B O 1
ATOM 4449 N N . ARG B 1 216 ? 4.383 7.574 -2.295 1 96.69 216 ARG B N 1
ATOM 4450 C CA . ARG B 1 216 ? 5.391 6.98 -1.421 1 96.69 216 ARG B CA 1
ATOM 4451 C C . ARG B 1 216 ? 6.504 6.328 -2.232 1 96.69 216 ARG B C 1
ATOM 4453 O O . ARG B 1 216 ? 7.688 6.539 -1.956 1 96.69 216 ARG B O 1
ATOM 4460 N N . GLU B 1 217 ? 6.125 5.59 -3.207 1 94.19 217 GLU B N 1
ATOM 4461 C CA . GLU B 1 217 ? 7.102 4.938 -4.074 1 94.19 217 GLU B CA 1
ATOM 4462 C C . GLU B 1 217 ? 7.918 5.961 -4.855 1 94.19 217 GLU B C 1
ATOM 4464 O O . GLU B 1 217 ? 9.125 5.797 -5.031 1 94.19 217 GLU B O 1
ATOM 4469 N N . LYS B 1 218 ? 7.266 6.98 -5.289 1 94.75 218 LYS B N 1
ATOM 4470 C CA . LYS B 1 218 ? 7.965 8.031 -6.02 1 94.75 218 LYS B CA 1
ATOM 4471 C C . LYS B 1 218 ? 9 8.719 -5.133 1 94.75 218 LYS B C 1
ATOM 4473 O O . LYS B 1 218 ? 10.102 9.031 -5.586 1 94.75 218 LYS B O 1
ATOM 4478 N N . ILE B 1 219 ? 8.625 8.953 -3.92 1 96.19 219 ILE B N 1
ATOM 4479 C CA . ILE B 1 219 ? 9.523 9.594 -2.971 1 96.19 219 ILE B CA 1
ATOM 4480 C C . ILE B 1 219 ? 10.742 8.711 -2.727 1 96.19 219 ILE B C 1
ATOM 4482 O O . ILE B 1 219 ? 11.875 9.195 -2.717 1 96.19 219 ILE B O 1
ATOM 4486 N N . ILE B 1 220 ? 10.531 7.449 -2.576 1 94.56 220 ILE B N 1
ATOM 4487 C CA . ILE B 1 220 ? 11.617 6.504 -2.369 1 94.56 220 ILE B CA 1
ATOM 4488 C C . ILE B 1 220 ? 12.547 6.512 -3.582 1 94.56 220 ILE B C 1
ATOM 4490 O O . ILE B 1 220 ? 13.766 6.633 -3.438 1 94.56 220 ILE B O 1
ATOM 4494 N N . ASN B 1 221 ? 11.977 6.441 -4.723 1 92.94 221 ASN B N 1
ATOM 4495 C CA . ASN B 1 221 ? 12.766 6.465 -5.949 1 92.94 221 ASN B CA 1
ATOM 4496 C C . ASN B 1 221 ? 13.578 7.758 -6.07 1 92.94 221 ASN B C 1
ATOM 4498 O O . ASN B 1 221 ? 14.758 7.723 -6.43 1 92.94 221 ASN B O 1
ATOM 4502 N N . ALA B 1 222 ? 12.945 8.844 -5.77 1 94.38 222 ALA B N 1
ATOM 4503 C CA . ALA B 1 222 ? 13.609 10.141 -5.852 1 94.38 222 ALA B CA 1
ATOM 4504 C C . ALA B 1 222 ? 14.75 10.234 -4.844 1 94.38 222 ALA B C 1
ATOM 4506 O O . ALA B 1 222 ? 15.781 10.844 -5.125 1 94.38 222 ALA B O 1
ATOM 4507 N N . ALA B 1 223 ? 14.555 9.695 -3.652 1 93.44 223 ALA B N 1
ATOM 4508 C CA . ALA B 1 223 ? 15.609 9.703 -2.645 1 93.44 223 ALA B CA 1
ATOM 4509 C C . ALA B 1 223 ? 16.875 9.023 -3.168 1 93.44 223 ALA B C 1
ATOM 4511 O O . ALA B 1 223 ? 17.969 9.602 -3.104 1 93.44 223 ALA B O 1
ATOM 4512 N N . TYR B 1 224 ? 16.734 7.895 -3.764 1 90.31 224 TYR B N 1
ATOM 4513 C CA . TYR B 1 224 ? 17.875 7.125 -4.25 1 90.31 224 TYR B CA 1
ATOM 4514 C C . TYR B 1 224 ? 18.484 7.777 -5.484 1 90.31 224 TYR B C 1
ATOM 4516 O O . TYR B 1 224 ? 19.703 7.766 -5.66 1 90.31 224 TYR B O 1
ATOM 4524 N N . ARG B 1 225 ? 17.672 8.328 -6.258 1 87.75 225 ARG B N 1
ATOM 4525 C CA . ARG B 1 225 ? 18.141 8.852 -7.535 1 87.75 225 ARG B CA 1
ATOM 4526 C C . ARG B 1 225 ? 18.672 10.273 -7.383 1 87.75 225 ARG B C 1
ATOM 4528 O O . ARG B 1 225 ? 19.75 10.602 -7.891 1 87.75 225 ARG B O 1
ATOM 4535 N N . ASP B 1 226 ? 17.891 11.07 -6.703 1 87.38 226 ASP B N 1
ATOM 4536 C CA . ASP B 1 226 ? 18.172 12.508 -6.691 1 87.38 226 ASP B CA 1
ATOM 4537 C C . ASP B 1 226 ? 19 12.898 -5.469 1 87.38 226 ASP B C 1
ATOM 4539 O O . ASP B 1 226 ? 19.938 13.68 -5.578 1 87.38 226 ASP B O 1
ATOM 4543 N N . ALA B 1 227 ? 18.672 12.406 -4.32 1 89.31 227 ALA B N 1
ATOM 4544 C CA . ALA B 1 227 ? 19.297 12.875 -3.088 1 89.31 227 ALA B CA 1
ATOM 4545 C C . ALA B 1 227 ? 20.547 12.039 -2.758 1 89.31 227 ALA B C 1
ATOM 4547 O O . ALA B 1 227 ? 21.531 12.562 -2.248 1 89.31 227 ALA B O 1
ATOM 4548 N N . TRP B 1 228 ? 20.5 10.789 -3.104 1 88.88 228 TRP B N 1
ATOM 4549 C CA . TRP B 1 228 ? 21.578 9.914 -2.666 1 88.88 228 TRP B CA 1
ATOM 4550 C C . TRP B 1 228 ? 22.359 9.375 -3.861 1 88.88 228 TRP B C 1
ATOM 4552 O O . TRP B 1 228 ? 23.062 8.367 -3.752 1 88.88 228 TRP B O 1
ATOM 4562 N N . GLY B 1 229 ? 22.234 10.055 -4.938 1 83.25 229 GLY B N 1
ATOM 4563 C CA . GLY B 1 229 ? 22.938 9.633 -6.141 1 83.25 229 GLY B CA 1
ATOM 4564 C C . GLY B 1 229 ? 24.438 9.516 -5.953 1 83.25 229 GLY B C 1
ATOM 4565 O O . GLY B 1 229 ? 25.047 8.555 -6.422 1 83.25 229 GLY B O 1
ATOM 4566 N N . TRP B 1 230 ? 24.984 10.453 -5.242 1 83.38 230 TRP B N 1
ATOM 4567 C CA . TRP B 1 230 ? 26.422 10.461 -5 1 83.38 230 TRP B CA 1
ATOM 4568 C C . TRP B 1 230 ? 26.859 9.227 -4.211 1 83.38 230 TRP B C 1
ATOM 4570 O O . TRP B 1 230 ? 27.906 8.641 -4.488 1 83.38 230 TRP B O 1
ATOM 4580 N N . LEU B 1 231 ? 26.109 8.836 -3.207 1 82.75 231 LEU B N 1
ATOM 4581 C CA . LEU B 1 231 ? 26.406 7.684 -2.369 1 82.75 231 LEU B CA 1
ATOM 4582 C C . LEU B 1 231 ? 26.406 6.398 -3.189 1 82.75 231 LEU B C 1
ATOM 4584 O O . LEU B 1 231 ? 27.25 5.527 -2.998 1 82.75 231 LEU B O 1
ATOM 4588 N N . PHE B 1 232 ? 25.5 6.391 -4.141 1 80.31 232 PHE B N 1
ATOM 4589 C CA . PHE B 1 232 ? 25.25 5.117 -4.809 1 80.31 232 PHE B CA 1
ATOM 4590 C C . PHE B 1 232 ? 25.922 5.078 -6.176 1 80.31 232 PHE B C 1
ATOM 4592 O O . PHE B 1 232 ? 26.047 4.016 -6.785 1 80.31 232 PHE B O 1
ATOM 4599 N N . GLN B 1 233 ? 26.391 6.238 -6.598 1 74.81 233 GLN B N 1
ATOM 4600 C CA . GLN B 1 233 ? 27.047 6.25 -7.898 1 74.81 233 GLN B CA 1
ATOM 4601 C C . GLN B 1 233 ? 28.5 5.777 -7.777 1 74.81 233 GLN B C 1
ATOM 4603 O O . GLN B 1 233 ? 29.219 6.207 -6.879 1 74.81 233 GLN B O 1
ATOM 4608 N N . GLY B 1 234 ? 29.016 4.676 -8.227 1 59.66 234 GLY B N 1
ATOM 4609 C CA . GLY B 1 234 ? 30.328 4.07 -8.18 1 59.66 234 GLY B CA 1
ATOM 4610 C C . GLY B 1 234 ? 31.438 5.031 -8.555 1 59.66 234 GLY B C 1
ATOM 4611 O O . GLY B 1 234 ? 32.5 5.066 -7.902 1 59.66 234 GLY B O 1
ATOM 4612 N N . LYS B 1 235 ? 31.219 5.82 -9.633 1 59.66 235 LYS B N 1
ATOM 4613 C CA . LYS B 1 235 ? 32.312 6.582 -10.211 1 59.66 235 LYS B CA 1
ATOM 4614 C C . LYS B 1 235 ? 32.5 7.91 -9.484 1 59.66 235 LYS B C 1
ATOM 4616 O O . LYS B 1 235 ? 33.469 8.641 -9.75 1 59.66 235 LYS B O 1
ATOM 4621 N N . SER B 1 236 ? 31.672 8.172 -8.445 1 56.94 236 SER B N 1
ATOM 4622 C CA . SER B 1 236 ? 31.562 9.578 -8.062 1 56.94 236 SER B CA 1
ATOM 4623 C C . SER B 1 236 ? 32.656 9.984 -7.082 1 56.94 236 SER B C 1
ATOM 4625 O O . SER B 1 236 ? 32.594 11.07 -6.512 1 56.94 236 SER B O 1
ATOM 4627 N N . MET B 1 237 ? 33.625 9.172 -6.973 1 65.06 237 MET B N 1
ATOM 4628 C CA . MET B 1 237 ? 34.625 9.672 -6.027 1 65.06 237 MET B CA 1
ATOM 4629 C C . MET B 1 237 ? 35.469 10.781 -6.652 1 65.06 237 MET B C 1
ATOM 4631 O O . MET B 1 237 ? 35.719 10.773 -7.855 1 65.06 237 MET B O 1
ATOM 4635 N N . SER B 1 238 ? 35.562 11.82 -5.945 1 66.38 238 SER B N 1
ATOM 4636 C CA . SER B 1 238 ? 36.344 12.984 -6.352 1 66.38 238 SER B CA 1
ATOM 4637 C C . SER B 1 238 ? 37.688 12.57 -6.938 1 66.38 238 SER B C 1
ATOM 4639 O O . SER B 1 238 ? 38.312 11.633 -6.445 1 66.38 238 SER B O 1
ATOM 4641 N N . ILE B 1 239 ? 37.938 13.047 -8.102 1 71.06 239 ILE B N 1
ATOM 4642 C CA . ILE B 1 239 ? 39.25 12.844 -8.688 1 71.06 239 ILE B CA 1
ATOM 4643 C C . ILE B 1 239 ? 40.344 13.25 -7.68 1 71.06 239 ILE B C 1
ATOM 4645 O O . ILE B 1 239 ? 41.438 12.711 -7.703 1 71.06 239 ILE B O 1
ATOM 4649 N N . MET B 1 240 ? 39.906 14.039 -6.746 1 73.5 240 MET B N 1
ATOM 4650 C CA . MET B 1 240 ? 40.844 14.586 -5.781 1 73.5 240 MET B CA 1
ATOM 4651 C C . MET B 1 240 ? 40.906 13.734 -4.52 1 73.5 240 MET B C 1
ATOM 4653 O O . MET B 1 240 ? 41.562 14.086 -3.553 1 73.5 240 MET B O 1
ATOM 4657 N N . CYS B 1 241 ? 40.094 12.648 -4.566 1 78.56 241 CYS B N 1
ATOM 4658 C CA . CYS B 1 241 ? 40.125 11.812 -3.371 1 78.56 241 CYS B CA 1
ATOM 4659 C C . CYS B 1 241 ? 41.406 11.016 -3.266 1 78.56 241 CYS B C 1
ATOM 4661 O O . CYS B 1 241 ? 41.656 10.117 -4.074 1 78.56 241 CYS B O 1
ATOM 4663 N N . PHE B 1 242 ? 42.312 11.32 -2.289 1 73.69 242 PHE B N 1
ATOM 4664 C CA . PHE B 1 242 ? 43.594 10.656 -2.092 1 73.69 242 PHE B CA 1
ATOM 4665 C C . PHE B 1 242 ? 43.438 9.383 -1.281 1 73.69 242 PHE B C 1
ATOM 4667 O O . PHE B 1 242 ? 44.406 8.641 -1.074 1 73.69 242 PHE B O 1
ATOM 4674 N N . ARG B 1 243 ? 42.281 9.086 -0.826 1 77.5 243 ARG B N 1
ATOM 4675 C CA . ARG B 1 243 ? 42 7.895 -0.027 1 77.5 243 ARG B CA 1
ATOM 4676 C C . ARG B 1 243 ? 40.781 7.141 -0.578 1 77.5 243 ARG B C 1
ATOM 4678 O O . ARG B 1 243 ? 39.875 6.797 0.168 1 77.5 243 ARG B O 1
ATOM 4685 N N . LYS B 1 244 ? 40.875 6.848 -1.854 1 74.94 244 LYS B N 1
ATOM 4686 C CA . LYS B 1 244 ? 39.75 6.305 -2.602 1 74.94 244 LYS B CA 1
ATOM 4687 C C . LYS B 1 244 ? 39.25 5.02 -1.961 1 74.94 244 LYS B C 1
ATOM 4689 O O . LYS B 1 244 ? 38.031 4.836 -1.812 1 74.94 244 LYS B O 1
ATOM 4694 N N . ARG B 1 245 ? 40.219 4.191 -1.486 1 73 245 ARG B N 1
ATOM 4695 C CA . ARG B 1 245 ? 39.812 2.912 -0.909 1 73 245 ARG B CA 1
ATOM 4696 C C . ARG B 1 245 ? 39.031 3.115 0.393 1 73 245 ARG B C 1
ATOM 4698 O O . ARG B 1 245 ? 38 2.5 0.605 1 73 245 ARG B O 1
ATOM 4705 N N . LEU B 1 246 ? 39.531 3.938 1.205 1 74.62 246 LEU B N 1
ATOM 4706 C CA . LEU B 1 246 ? 38.906 4.191 2.498 1 74.62 246 LEU B CA 1
ATOM 4707 C C . LEU B 1 246 ? 37.562 4.875 2.324 1 74.62 246 LEU B C 1
ATOM 4709 O O . LEU B 1 246 ? 36.594 4.535 3.012 1 74.62 246 LEU B O 1
ATOM 4713 N N . CYS B 1 247 ? 37.531 5.809 1.378 1 78.06 247 CYS B N 1
ATOM 4714 C CA . CYS B 1 247 ? 36.281 6.523 1.112 1 78.06 247 CYS B CA 1
ATOM 4715 C C . CYS B 1 247 ? 35.219 5.578 0.585 1 78.06 247 CYS B C 1
ATOM 4717 O O . CYS B 1 247 ? 34.062 5.68 0.968 1 78.06 247 CYS B O 1
ATOM 4719 N N . GLN B 1 248 ? 35.656 4.625 -0.229 1 78.69 248 GLN B N 1
ATOM 4720 C CA . GLN B 1 248 ? 34.719 3.645 -0.759 1 78.69 248 GLN B CA 1
ATOM 4721 C C . GLN B 1 248 ? 34.188 2.734 0.346 1 78.69 248 GLN B C 1
ATOM 4723 O O . GLN B 1 248 ? 33 2.389 0.362 1 78.69 248 GLN B O 1
ATOM 4728 N N . GLY B 1 249 ? 35.094 2.355 1.19 1 76.81 249 GLY B N 1
ATOM 4729 C CA . GLY B 1 249 ? 34.656 1.532 2.314 1 76.81 249 GLY B CA 1
ATOM 4730 C C . GLY B 1 249 ? 33.656 2.213 3.205 1 76.81 249 GLY B C 1
ATOM 4731 O O . GLY B 1 249 ? 32.656 1.591 3.625 1 76.81 249 GLY B O 1
ATOM 4732 N N . ARG B 1 250 ? 33.812 3.463 3.379 1 78.12 250 ARG B N 1
ATOM 4733 C CA . ARG B 1 250 ? 32.906 4.223 4.219 1 78.12 250 ARG B CA 1
ATOM 4734 C C . ARG B 1 250 ? 31.562 4.41 3.525 1 78.12 250 ARG B C 1
ATOM 4736 O O . ARG B 1 250 ? 30.516 4.352 4.168 1 78.12 250 ARG B O 1
ATOM 4743 N N . ARG B 1 251 ? 31.656 4.695 2.275 1 80.81 251 ARG B N 1
ATOM 4744 C CA . ARG B 1 251 ? 30.438 4.812 1.484 1 80.81 251 ARG B CA 1
ATOM 4745 C C . ARG B 1 251 ? 29.594 3.545 1.583 1 80.81 251 ARG B C 1
ATOM 4747 O O . ARG B 1 251 ? 28.375 3.613 1.784 1 80.81 251 ARG B O 1
ATOM 4754 N N . LEU B 1 252 ? 30.281 2.414 1.531 1 80.94 252 LEU B N 1
ATOM 4755 C CA . LEU B 1 252 ? 29.594 1.129 1.601 1 80.94 252 LEU B CA 1
ATOM 4756 C C . LEU B 1 252 ? 28.953 0.929 2.969 1 80.94 252 LEU B C 1
ATOM 4758 O O . LEU B 1 252 ? 27.859 0.376 3.066 1 80.94 252 LEU B O 1
ATOM 4762 N N . ASN B 1 253 ? 29.609 1.44 3.957 1 80.06 253 ASN B N 1
ATOM 4763 C CA . ASN B 1 253 ? 29.047 1.339 5.301 1 80.06 253 ASN B CA 1
ATOM 4764 C C . ASN B 1 253 ? 27.766 2.15 5.434 1 80.06 253 ASN B C 1
ATOM 4766 O O . ASN B 1 253 ? 26.797 1.697 6.055 1 80.06 253 ASN B O 1
ATOM 4770 N N . VAL B 1 254 ? 27.797 3.328 4.836 1 82.19 254 VAL B N 1
ATOM 4771 C CA . VAL B 1 254 ? 26.625 4.191 4.883 1 82.19 254 VAL B CA 1
ATOM 4772 C C . VAL B 1 254 ? 25.484 3.547 4.102 1 82.19 254 VAL B C 1
ATOM 4774 O O . VAL B 1 254 ? 24.344 3.514 4.574 1 82.19 254 VAL B O 1
ATOM 4777 N N . ILE B 1 255 ? 25.828 3.02 2.969 1 86 255 ILE B N 1
ATOM 4778 C CA . ILE B 1 255 ? 24.828 2.367 2.121 1 86 255 ILE B CA 1
ATOM 4779 C C . ILE B 1 255 ? 24.234 1.173 2.857 1 86 255 ILE B C 1
ATOM 4781 O O . ILE B 1 255 ? 23.016 0.945 2.797 1 86 255 ILE B O 1
ATOM 4785 N N . HIS B 1 256 ? 25.078 0.49 3.594 1 83.62 256 HIS B N 1
ATOM 4786 C CA . HIS B 1 256 ? 24.625 -0.661 4.367 1 83.62 256 HIS B CA 1
ATOM 4787 C C . HIS B 1 256 ? 23.578 -0.254 5.41 1 83.62 256 HIS B C 1
ATOM 4789 O O . HIS B 1 256 ? 22.562 -0.92 5.559 1 83.62 256 HIS B O 1
ATOM 4795 N N . ARG B 1 257 ? 23.812 0.799 6.035 1 83.44 257 ARG B N 1
ATOM 4796 C CA . ARG B 1 257 ? 22.906 1.255 7.078 1 83.44 257 ARG B CA 1
ATOM 4797 C C . ARG B 1 257 ? 21.547 1.655 6.492 1 83.44 257 ARG B C 1
ATOM 4799 O O . ARG B 1 257 ? 20.516 1.417 7.105 1 83.44 257 ARG B O 1
ATOM 4806 N N . ILE B 1 258 ? 21.578 2.252 5.332 1 85.69 258 ILE B N 1
ATOM 4807 C CA . ILE B 1 258 ? 20.344 2.631 4.656 1 85.69 258 ILE B CA 1
ATOM 4808 C C . ILE B 1 258 ? 19.594 1.378 4.227 1 85.69 258 ILE B C 1
ATOM 4810 O O . ILE B 1 258 ? 18.359 1.304 4.379 1 85.69 258 ILE B O 1
ATOM 4814 N N . ALA B 1 259 ? 20.312 0.372 3.807 1 85.56 259 ALA B N 1
ATOM 4815 C CA . ALA B 1 259 ? 19.734 -0.852 3.271 1 85.56 259 ALA B CA 1
ATOM 4816 C C . ALA B 1 259 ? 19.094 -1.69 4.379 1 85.56 259 ALA B C 1
ATOM 4818 O O . ALA B 1 259 ? 18.203 -2.504 4.125 1 85.56 259 ALA B O 1
ATOM 4819 N N . LEU B 1 260 ? 19.531 -1.431 5.629 1 84.31 260 LEU B N 1
ATOM 4820 C CA . LEU B 1 260 ? 19.016 -2.199 6.758 1 84.31 260 LEU B CA 1
ATOM 4821 C C . LEU B 1 260 ? 17.625 -1.726 7.148 1 84.31 260 LEU B C 1
ATOM 4823 O O . LEU B 1 260 ? 16.875 -2.459 7.793 1 84.31 260 LEU B O 1
ATOM 4827 N N . HIS B 1 261 ? 17.297 -0.502 6.688 1 86.19 261 HIS B N 1
ATOM 4828 C CA . HIS B 1 261 ? 16 0.046 7.086 1 86.19 261 HIS B CA 1
ATOM 4829 C C . HIS B 1 261 ? 15.32 0.751 5.918 1 86.19 261 HIS B C 1
ATOM 4831 O O . HIS B 1 261 ? 15.031 1.946 5.996 1 86.19 261 HIS B O 1
ATOM 4837 N N . PRO B 1 262 ? 15.023 -0.081 4.949 1 87.75 262 PRO B N 1
ATOM 4838 C CA . PRO B 1 262 ? 14.398 0.54 3.777 1 87.75 262 PRO B CA 1
ATOM 4839 C C . PRO B 1 262 ? 13.062 1.201 4.102 1 87.75 262 PRO B C 1
ATOM 4841 O O . PRO B 1 262 ? 12.656 2.148 3.422 1 87.75 262 PRO B O 1
ATOM 4844 N N . GLU B 1 263 ? 12.391 0.764 5.156 1 88.38 263 GLU B N 1
ATOM 4845 C CA . GLU B 1 263 ? 11.07 1.278 5.523 1 88.38 263 GLU B CA 1
ATOM 4846 C C . GLU B 1 263 ? 11.164 2.713 6.035 1 88.38 263 GLU B C 1
ATOM 4848 O O . GLU B 1 263 ? 10.148 3.412 6.121 1 88.38 263 GLU B O 1
ATOM 4853 N N . GLN B 1 264 ? 12.352 3.211 6.324 1 90.88 264 GLN B N 1
ATOM 4854 C CA . GLN B 1 264 ? 12.523 4.551 6.879 1 90.88 264 GLN B CA 1
ATOM 4855 C C . GLN B 1 264 ? 12.75 5.578 5.777 1 90.88 264 GLN B C 1
ATOM 4857 O O . GLN B 1 264 ? 12.672 6.785 6.02 1 90.88 264 GLN B O 1
ATOM 4862 N N . VAL B 1 265 ? 12.961 5.156 4.613 1 92.69 265 VAL B N 1
ATOM 4863 C CA . VAL B 1 265 ? 13.367 6.023 3.514 1 92.69 265 VAL B CA 1
ATOM 4864 C C . VAL B 1 265 ? 12.297 7.074 3.254 1 92.69 265 VAL B C 1
ATOM 4866 O O . VAL B 1 265 ? 12.602 8.25 3.047 1 92.69 265 VAL B O 1
ATOM 4869 N N . PRO B 1 266 ? 11.008 6.68 3.387 1 94.12 266 PRO B N 1
ATOM 4870 C CA . PRO B 1 266 ? 9.992 7.703 3.143 1 94.12 266 PRO B CA 1
ATOM 4871 C C . PRO B 1 266 ? 10.023 8.828 4.176 1 94.12 266 PRO B C 1
ATOM 4873 O O . PRO B 1 266 ? 9.5 9.914 3.928 1 94.12 266 PRO B O 1
ATOM 4876 N N . SER B 1 267 ? 10.648 8.648 5.316 1 94.56 267 SER B N 1
ATOM 4877 C CA . SER B 1 267 ? 10.664 9.625 6.398 1 94.56 267 SER B CA 1
ATOM 4878 C C . SER B 1 267 ? 11.922 10.484 6.348 1 94.56 267 SER B C 1
ATOM 4880 O O . SER B 1 267 ? 12.32 11.07 7.359 1 94.56 267 SER B O 1
ATOM 4882 N N . LEU B 1 268 ? 12.492 10.594 5.211 1 93.88 268 LEU B N 1
ATOM 4883 C CA . LEU B 1 268 ? 13.812 11.195 5.066 1 93.88 268 LEU B CA 1
ATOM 4884 C C . LEU B 1 268 ? 13.781 12.672 5.453 1 93.88 268 LEU B C 1
ATOM 4886 O O . LEU B 1 268 ? 14.805 13.234 5.844 1 93.88 268 LEU B O 1
ATOM 4890 N N . PHE B 1 269 ? 12.602 13.367 5.375 1 95 269 PHE B N 1
ATOM 4891 C CA . PHE B 1 269 ? 12.523 14.773 5.742 1 95 269 PHE B CA 1
ATOM 4892 C C . PHE B 1 269 ? 12.172 14.93 7.219 1 95 269 PHE B C 1
ATOM 4894 O O . PHE B 1 269 ? 12.234 16.031 7.766 1 95 269 PHE B O 1
ATOM 4901 N N . LEU B 1 270 ? 11.789 13.867 7.891 1 93.44 270 LEU B N 1
ATOM 4902 C CA . LEU B 1 270 ? 11.234 13.969 9.234 1 93.44 270 LEU B CA 1
ATOM 4903 C C . LEU B 1 270 ? 12.25 13.508 10.273 1 93.44 270 LEU B C 1
ATOM 4905 O O . LEU B 1 270 ? 12.078 13.766 11.469 1 93.44 270 LEU B O 1
ATOM 4909 N N . GLN B 1 271 ? 13.281 12.82 9.844 1 87.81 271 GLN B N 1
ATOM 4910 C CA . GLN B 1 271 ? 14.305 12.312 10.758 1 87.81 271 GLN B CA 1
ATOM 4911 C C . GLN B 1 271 ? 15.664 12.219 10.07 1 87.81 271 GLN B C 1
ATOM 4913 O O . GLN B 1 271 ? 15.742 12.266 8.844 1 87.81 271 GLN B O 1
ATOM 4918 N N . ASP B 1 272 ? 16.609 12.078 10.953 1 84.94 272 ASP B N 1
ATOM 4919 C CA . ASP B 1 272 ? 17.938 11.875 10.406 1 84.94 272 ASP B CA 1
ATOM 4920 C C . ASP B 1 272 ? 18.125 10.445 9.891 1 84.94 272 ASP B C 1
ATOM 4922 O O . ASP B 1 272 ? 17.812 9.484 10.602 1 84.94 272 ASP B O 1
ATOM 4926 N N . MET B 1 273 ? 18.562 10.445 8.75 1 83.31 273 MET B N 1
ATOM 4927 C CA . MET B 1 273 ? 18.906 9.148 8.18 1 83.31 273 MET B CA 1
ATOM 4928 C C . MET B 1 273 ? 20.266 8.68 8.664 1 83.31 273 MET B C 1
ATOM 4930 O O . MET B 1 273 ? 21.094 9.492 9.078 1 83.31 273 MET B O 1
ATOM 4934 N N . PRO B 1 274 ? 20.438 7.391 8.727 1 72.5 274 PRO B N 1
ATOM 4935 C CA . PRO B 1 274 ? 21.703 6.875 9.242 1 72.5 274 PRO B CA 1
ATOM 4936 C C . PRO B 1 274 ? 22.906 7.535 8.586 1 72.5 274 PRO B C 1
ATOM 4938 O O . PRO B 1 274 ? 23.922 7.789 9.25 1 72.5 274 PRO B O 1
ATOM 4941 N N . HIS B 1 275 ? 22.812 7.926 7.406 1 69.69 275 HIS B N 1
ATOM 4942 C CA . HIS B 1 275 ? 23.953 8.508 6.715 1 69.69 275 HIS B CA 1
ATOM 4943 C C . HIS B 1 275 ? 24.219 9.938 7.176 1 69.69 275 HIS B C 1
ATOM 4945 O O . HIS B 1 275 ? 25.359 10.406 7.168 1 69.69 275 HIS B O 1
ATOM 4951 N N . GLN B 1 276 ? 23.156 10.523 7.559 1 70.5 276 GLN B N 1
ATOM 4952 C CA . GLN B 1 276 ? 23.312 11.898 8.023 1 70.5 276 GLN B CA 1
ATOM 4953 C C . GLN B 1 276 ? 23.984 11.945 9.398 1 70.5 276 GLN B C 1
ATOM 4955 O O . GLN B 1 276 ? 24.812 12.805 9.656 1 70.5 276 GLN B O 1
ATOM 4960 N N . ALA B 1 277 ? 23.625 10.898 10.109 1 66.25 277 ALA B N 1
ATOM 4961 C CA . ALA B 1 277 ? 24.266 10.781 11.422 1 66.25 277 ALA B CA 1
ATOM 4962 C C . ALA B 1 277 ? 25.766 10.516 11.281 1 66.25 277 ALA B C 1
ATOM 4964 O O . ALA B 1 277 ? 26.562 11.078 12.023 1 66.25 277 ALA B O 1
ATOM 4965 N N . GLU B 1 278 ? 26.078 9.789 10.297 1 69.94 278 GLU B N 1
ATOM 4966 C CA . GLU B 1 278 ? 27.484 9.469 10.031 1 69.94 278 GLU B CA 1
ATOM 4967 C C . GLU B 1 278 ? 28.234 10.695 9.531 1 69.94 278 GLU B C 1
ATOM 4969 O O . GLU B 1 278 ? 29.375 10.945 9.945 1 69.94 278 GLU B O 1
ATOM 4974 N N . ARG B 1 279 ? 27.547 11.43 8.766 1 69.38 279 ARG B N 1
ATOM 4975 C CA . ARG B 1 279 ? 28.156 12.648 8.242 1 69.38 279 ARG B CA 1
ATOM 4976 C C . ARG B 1 279 ? 28.391 13.672 9.352 1 69.38 279 ARG B C 1
ATOM 4978 O O . ARG B 1 279 ? 29.453 14.305 9.398 1 69.38 279 ARG B O 1
ATOM 4985 N N . ALA B 1 280 ? 27.422 13.734 10.172 1 67.56 280 ALA B N 1
ATOM 4986 C CA . ALA B 1 280 ? 27.531 14.672 11.289 1 67.56 280 ALA B CA 1
ATOM 4987 C C . ALA B 1 280 ? 28.672 14.281 12.219 1 67.56 280 ALA B C 1
ATOM 4989 O O . ALA B 1 280 ? 29.391 15.148 12.727 1 67.56 280 ALA B O 1
ATOM 4990 N N . ARG B 1 281 ? 28.891 13.031 12.391 1 68.06 281 ARG B N 1
ATOM 4991 C CA . ARG B 1 281 ? 30 12.531 13.211 1 68.06 281 ARG B CA 1
ATOM 4992 C C . ARG B 1 281 ? 31.344 12.844 12.578 1 68.06 281 ARG B C 1
ATOM 4994 O O . ARG B 1 281 ? 32.281 13.211 13.266 1 68.06 281 ARG B O 1
ATOM 5001 N N . GLN B 1 282 ? 31.312 12.773 11.305 1 67.06 282 GLN B N 1
ATOM 5002 C CA . GLN B 1 282 ? 32.562 13.039 10.578 1 67.06 282 GLN B CA 1
ATOM 5003 C C . GLN B 1 282 ? 32.906 14.523 10.594 1 67.06 282 GLN B C 1
ATOM 5005 O O . GLN B 1 282 ? 34.062 14.898 10.688 1 67.06 282 GLN B O 1
ATOM 5010 N N . ASP B 1 283 ? 31.891 15.328 10.523 1 64.81 283 ASP B N 1
ATOM 5011 C CA . ASP B 1 283 ? 32.062 16.781 10.555 1 64.81 283 ASP B CA 1
ATOM 5012 C C . ASP B 1 283 ? 32.562 17.234 11.93 1 64.81 283 ASP B C 1
ATOM 5014 O O . ASP B 1 283 ? 33.406 18.141 12.016 1 64.81 283 ASP B O 1
ATOM 5018 N N . SER B 1 284 ? 31.984 16.641 12.984 1 60.69 284 SER B N 1
ATOM 5019 C CA . SER B 1 284 ? 32.375 17.016 14.336 1 60.69 284 SER B CA 1
ATOM 5020 C C . SER B 1 284 ? 33.812 16.562 14.641 1 60.69 284 SER B C 1
ATOM 5022 O O . SER B 1 284 ? 34.531 17.219 15.391 1 60.69 284 SER B O 1
ATOM 5024 N N . SER B 1 285 ? 34.094 15.383 14.156 1 54.75 285 SER B N 1
ATOM 5025 C CA . SER B 1 285 ? 35.438 14.898 14.406 1 54.75 285 SER B CA 1
ATOM 5026 C C . SER B 1 285 ? 36.5 15.734 13.664 1 54.75 285 SER B C 1
ATOM 5028 O O . SER B 1 285 ? 37.625 15.867 14.117 1 54.75 285 SER B O 1
ATOM 5030 N N . ASP B 1 286 ? 36.125 16.281 12.539 1 50.22 286 ASP B N 1
ATOM 5031 C CA . ASP B 1 286 ? 37.094 17.172 11.883 1 50.22 286 ASP B CA 1
ATOM 5032 C C . ASP B 1 286 ? 37.312 18.422 12.719 1 50.22 286 ASP B C 1
ATOM 5034 O O . ASP B 1 286 ? 38.375 19.047 12.609 1 50.22 286 ASP B O 1
ATOM 5038 N N . SER B 1 287 ? 36.25 18.984 13.445 1 44.16 287 SER B N 1
ATOM 5039 C CA . SER B 1 287 ? 36.531 20.172 14.242 1 44.16 287 SER B CA 1
ATOM 5040 C C . SER B 1 287 ? 37.469 19.844 15.398 1 44.16 287 SER B C 1
ATOM 5042 O O . SER B 1 287 ? 38.219 20.703 15.883 1 44.16 287 SER B O 1
ATOM 5044 N N . GLU B 1 288 ? 37.156 18.875 16.266 1 39.97 288 GLU B N 1
ATOM 5045 C CA . GLU B 1 288 ? 38.062 18.734 17.406 1 39.97 288 GLU B CA 1
ATOM 5046 C C . GLU B 1 288 ? 39.438 18.266 16.953 1 39.97 288 GLU B C 1
ATOM 5048 O O . GLU B 1 288 ? 40.469 18.875 17.312 1 39.97 288 GLU B O 1
ATOM 5053 N N . SER B 1 289 ? 39.812 16.906 17.25 1 38.19 289 SER B N 1
ATOM 5054 C CA . SER B 1 289 ? 41.156 16.391 17.5 1 38.19 289 SER B CA 1
ATOM 5055 C C . SER B 1 289 ? 41.969 16.375 16.219 1 38.19 289 SER B C 1
ATOM 5057 O O . SER B 1 289 ? 41.656 15.664 15.266 1 38.19 289 SER B O 1
ATOM 5059 N N . GLU B 1 290 ? 42.688 17.406 15.75 1 35.31 290 GLU B N 1
ATOM 5060 C CA . GLU B 1 290 ? 44.094 17.328 15.336 1 35.31 290 GLU B CA 1
ATOM 5061 C C . GLU B 1 290 ? 44.844 16.281 16.156 1 35.31 290 GLU B C 1
ATOM 5063 O O . GLU B 1 290 ? 46.062 16.141 16 1 35.31 290 GLU B O 1
ATOM 5068 N N . SER B 1 291 ? 44.531 16.141 17.484 1 32.59 291 SER B N 1
ATOM 5069 C CA . SER B 1 291 ? 45.438 15.289 18.234 1 32.59 291 SER B CA 1
ATOM 5070 C C . SER B 1 291 ? 45.5 13.883 17.656 1 32.59 291 SER B C 1
ATOM 5072 O O . SER B 1 291 ? 44.5 13.367 17.156 1 32.59 291 SER B O 1
ATOM 5074 N N . GLU B 1 292 ? 46.812 13.297 17.438 1 34.19 292 GLU B N 1
ATOM 5075 C CA . GLU B 1 292 ? 47.469 12.047 17.062 1 34.19 292 GLU B CA 1
ATOM 5076 C C . GLU B 1 292 ? 46.781 10.852 17.703 1 34.19 292 GLU B C 1
ATOM 5078 O O . GLU B 1 292 ? 47.375 9.797 17.875 1 34.19 292 GLU B O 1
ATOM 5083 N N . ASP B 1 293 ? 45.781 11 18.562 1 33 293 ASP B N 1
ATOM 5084 C CA . ASP B 1 293 ? 45.594 9.711 19.219 1 33 293 ASP B CA 1
ATOM 5085 C C . ASP B 1 293 ? 45.5 8.578 18.203 1 33 293 ASP B C 1
ATOM 5087 O O . ASP B 1 293 ? 44.781 8.688 17.203 1 33 293 ASP B O 1
ATOM 5091 N N . GLU B 1 294 ? 46.5 7.664 18.312 1 32.66 294 GLU B N 1
ATOM 5092 C CA . GLU B 1 294 ? 47.031 6.5 17.625 1 32.66 294 GLU B CA 1
ATOM 5093 C C . GLU B 1 294 ? 45.938 5.598 17.109 1 32.66 294 GLU B C 1
ATOM 5095 O O . GLU B 1 294 ? 46.031 5.039 16.016 1 32.66 294 GLU B O 1
ATOM 5100 N N . TYR B 1 295 ? 45.156 4.957 18.094 1 32.28 295 TYR B N 1
ATOM 5101 C CA . TYR B 1 295 ? 44.438 3.707 17.891 1 32.28 295 TYR B CA 1
ATOM 5102 C C . TYR B 1 295 ? 43.062 3.963 17.297 1 32.28 295 TYR B C 1
ATOM 5104 O O . TYR B 1 295 ? 42.281 3.029 17.109 1 32.28 295 TYR B O 1
ATOM 5112 N N . GLY B 1 296 ? 42.406 5.062 17.516 1 37.28 296 GLY B N 1
ATOM 5113 C CA . GLY B 1 296 ? 41.094 5.148 16.922 1 37.28 296 GLY B CA 1
ATOM 5114 C C . GLY B 1 296 ? 41.125 5.305 15.414 1 37.28 296 GLY B C 1
ATOM 5115 O O . GLY B 1 296 ? 41.844 6.156 14.891 1 37.28 296 GLY B O 1
ATOM 5116 N N . ASP B 1 297 ? 40.938 4.145 14.492 1 36.62 297 ASP B N 1
ATOM 5117 C CA . ASP B 1 297 ? 41.312 4.039 13.086 1 36.62 297 ASP B CA 1
ATOM 5118 C C . ASP B 1 297 ? 40.969 5.336 12.344 1 36.62 297 ASP B C 1
ATOM 5120 O O . ASP B 1 297 ? 39.812 5.68 12.164 1 36.62 297 ASP B O 1
ATOM 5124 N N . GLU B 1 298 ? 41.531 6.512 12.492 1 44 298 GLU B N 1
ATOM 5125 C CA . GLU B 1 298 ? 41.688 7.691 11.648 1 44 298 GLU B CA 1
ATOM 5126 C C . GLU B 1 298 ? 41.25 7.422 10.219 1 44 298 GLU B C 1
ATOM 5128 O O . GLU B 1 298 ? 40.938 8.352 9.477 1 44 298 GLU B O 1
ATOM 5133 N N . ASN B 1 299 ? 41.375 6.059 9.82 1 45.25 299 ASN B N 1
ATOM 5134 C CA . ASN B 1 299 ? 41.188 5.363 8.555 1 45.25 299 ASN B CA 1
ATOM 5135 C C . ASN B 1 299 ? 39.688 5.25 8.203 1 45.25 299 ASN B C 1
ATOM 5137 O O . ASN B 1 299 ? 39.344 4.746 7.133 1 45.25 299 ASN B O 1
ATOM 5141 N N . ASP B 1 300 ? 38.75 5.656 9.109 1 52.69 300 ASP B N 1
ATOM 5142 C CA . ASP B 1 300 ? 37.375 5.305 8.812 1 52.69 300 ASP B CA 1
ATOM 5143 C C . ASP B 1 300 ? 36.562 6.535 8.391 1 52.69 300 ASP B C 1
ATOM 5145 O O . ASP B 1 300 ? 35.375 6.609 8.633 1 52.69 300 ASP B O 1
ATOM 5149 N N . ARG B 1 301 ? 37.25 7.637 7.969 1 60.78 301 ARG B N 1
ATOM 5150 C CA . ARG B 1 301 ? 36.469 8.805 7.562 1 60.78 301 ARG B CA 1
ATOM 5151 C C . ARG B 1 301 ? 36.531 9.016 6.055 1 60.78 301 ARG B C 1
ATOM 5153 O O . ARG B 1 301 ? 37.562 8.695 5.426 1 60.78 301 ARG B O 1
ATOM 5160 N N . VAL B 1 302 ? 35.406 9.469 5.539 1 70.38 302 VAL B N 1
ATOM 5161 C CA . VAL B 1 302 ? 35.375 9.898 4.148 1 70.38 302 VAL B CA 1
ATOM 5162 C C . VAL B 1 302 ? 36.25 11.141 3.977 1 70.38 302 VAL B C 1
ATOM 5164 O O . VAL B 1 302 ? 36.281 12.016 4.844 1 70.38 302 VAL B O 1
ATOM 5167 N N . TYR B 1 303 ? 37.094 11.156 3.059 1 73.31 303 TYR B N 1
ATOM 5168 C CA . TYR B 1 303 ? 37.969 12.281 2.727 1 73.31 303 TYR B CA 1
ATOM 5169 C C . TYR B 1 303 ? 37.156 13.578 2.646 1 73.31 303 TYR B C 1
ATOM 5171 O O . TYR B 1 303 ? 36.031 13.578 2.166 1 73.31 303 TYR B O 1
ATOM 5179 N N . SER B 1 304 ? 37.688 14.664 3.133 1 75.75 304 SER B N 1
ATOM 5180 C CA . SER B 1 304 ? 37 15.938 3.309 1 75.75 304 SER B CA 1
ATOM 5181 C C . SER B 1 304 ? 36.344 16.406 2.004 1 75.75 304 SER B C 1
ATOM 5183 O O . SER B 1 304 ? 35.219 16.891 1.995 1 75.75 304 SER B O 1
ATOM 5185 N N . THR B 1 305 ? 37.094 16.25 0.948 1 79.69 305 THR B N 1
ATOM 5186 C CA . THR B 1 305 ? 36.562 16.672 -0.345 1 79.69 305 THR B CA 1
ATOM 5187 C C . THR B 1 305 ? 35.344 15.828 -0.737 1 79.69 305 THR B C 1
ATOM 5189 O O . THR B 1 305 ? 34.344 16.359 -1.218 1 79.69 305 THR B O 1
ATOM 5192 N N . CYS B 1 306 ? 35.469 14.578 -0.449 1 81.56 306 CYS B N 1
ATOM 5193 C CA . CYS B 1 306 ? 34.375 13.664 -0.759 1 81.56 306 CYS B CA 1
ATOM 5194 C C . CYS B 1 306 ? 33.156 13.953 0.114 1 81.56 306 CYS B C 1
ATOM 5196 O O . CYS B 1 306 ? 32.031 13.906 -0.362 1 81.56 306 CYS B O 1
ATOM 5198 N N . LEU B 1 307 ? 33.469 14.32 1.283 1 82.06 307 LEU B N 1
ATOM 5199 C CA . LEU B 1 307 ? 32.375 14.648 2.209 1 82.06 307 LEU B CA 1
ATOM 5200 C C . LEU B 1 307 ? 31.625 15.898 1.756 1 82.06 307 LEU B C 1
ATOM 5202 O O . LEU B 1 307 ? 30.406 15.961 1.848 1 82.06 307 LEU B O 1
ATOM 5206 N N . GLY B 1 308 ? 32.406 16.906 1.34 1 82.62 308 GLY B N 1
ATOM 5207 C CA . GLY B 1 308 ? 31.797 18.109 0.833 1 82.62 308 GLY B CA 1
ATOM 5208 C C . GLY B 1 308 ? 30.922 17.875 -0.382 1 82.62 308 GLY B C 1
ATOM 5209 O O . GLY B 1 308 ? 29.828 18.422 -0.476 1 82.62 308 GLY B O 1
ATOM 5210 N N . GLU B 1 309 ? 31.391 17.016 -1.279 1 84.19 309 GLU B N 1
ATOM 5211 C CA . GLU B 1 309 ? 30.609 16.672 -2.471 1 84.19 309 GLU B CA 1
ATOM 5212 C C . GLU B 1 309 ? 29.344 15.914 -2.105 1 84.19 309 GLU B C 1
ATOM 5214 O O . GLU B 1 309 ? 28.281 16.156 -2.686 1 84.19 309 GLU B O 1
ATOM 5219 N N . TRP B 1 310 ? 29.516 15.086 -1.175 1 85.31 310 TRP B N 1
ATOM 5220 C CA . TRP B 1 310 ? 28.375 14.312 -0.691 1 85.31 310 TRP B CA 1
ATOM 5221 C C . TRP B 1 310 ? 27.312 15.219 -0.09 1 85.31 310 TRP B C 1
ATOM 5223 O O . TRP B 1 310 ? 26.125 15.117 -0.444 1 85.31 310 TRP B O 1
ATOM 5233 N N . ARG B 1 311 ? 27.688 16.125 0.675 1 86.5 311 ARG B N 1
ATOM 5234 C CA . ARG B 1 311 ? 26.766 17.062 1.325 1 86.5 311 ARG B CA 1
ATOM 5235 C C . ARG B 1 311 ? 26.062 17.922 0.298 1 86.5 311 ARG B C 1
ATOM 5237 O O . ARG B 1 311 ? 24.844 18.109 0.373 1 86.5 311 ARG B O 1
ATOM 5244 N N . ALA B 1 312 ? 26.891 18.438 -0.571 1 88.94 312 ALA B N 1
ATOM 5245 C CA . ALA B 1 312 ? 26.328 19.328 -1.59 1 88.94 312 ALA B CA 1
ATOM 5246 C C . ALA B 1 312 ? 25.312 18.578 -2.455 1 88.94 312 ALA B C 1
ATOM 5248 O O . ALA B 1 312 ? 24.25 19.125 -2.77 1 88.94 312 ALA B O 1
ATOM 5249 N N . SER B 1 313 ? 25.641 17.359 -2.775 1 88.25 313 SER B N 1
ATOM 5250 C CA . SER B 1 313 ? 24.75 16.562 -3.605 1 88.25 313 SER B CA 1
ATOM 5251 C C . SER B 1 313 ? 23.453 16.234 -2.869 1 88.25 313 SER B C 1
ATOM 5253 O O . SER B 1 313 ? 22.375 16.344 -3.436 1 88.25 313 SER B O 1
ATOM 5255 N N . GLU B 1 314 ? 23.562 15.859 -1.682 1 90.25 314 GLU B N 1
ATOM 5256 C CA . GLU B 1 314 ? 22.406 15.5 -0.872 1 90.25 314 GLU B CA 1
ATOM 5257 C C . GLU B 1 314 ? 21.484 16.703 -0.653 1 90.25 314 GLU B C 1
ATOM 5259 O O . GLU B 1 314 ? 20.266 16.594 -0.776 1 90.25 314 GLU B O 1
ATOM 5264 N N . GLU B 1 315 ? 22.094 17.828 -0.33 1 91.69 315 GLU B N 1
ATOM 5265 C CA . GLU B 1 315 ? 21.328 19.047 -0.098 1 91.69 315 GLU B CA 1
ATOM 5266 C C . GLU B 1 315 ? 20.578 19.469 -1.357 1 91.69 315 GLU B C 1
ATOM 5268 O O . GLU B 1 315 ? 19.391 19.828 -1.293 1 91.69 315 GLU B O 1
ATOM 5273 N N . SER B 1 316 ? 21.281 19.406 -2.43 1 94.94 316 SER B N 1
ATOM 5274 C CA . SER B 1 316 ? 20.656 19.766 -3.699 1 94.94 316 SER B CA 1
ATOM 5275 C C . SER B 1 316 ? 19.531 18.797 -4.043 1 94.94 316 SER B C 1
ATOM 5277 O O . SER B 1 316 ? 18.484 19.203 -4.555 1 94.94 316 SER B O 1
ATOM 5279 N N . GLY B 1 317 ? 19.75 17.531 -3.783 1 94.81 317 GLY B N 1
ATOM 5280 C CA . GLY B 1 317 ? 18.734 16.516 -4.027 1 94.81 317 GLY B CA 1
ATOM 5281 C C . GLY B 1 317 ? 17.5 16.703 -3.17 1 94.81 317 GLY B C 1
ATOM 5282 O O . GLY B 1 317 ? 16.375 16.609 -3.67 1 94.81 317 GLY B O 1
ATOM 5283 N N . TYR B 1 318 ? 17.703 17.016 -1.905 1 94.88 318 TYR B N 1
ATOM 5284 C CA . TYR B 1 318 ? 16.594 17.266 -1 1 94.88 318 TYR B CA 1
ATOM 5285 C C . TYR B 1 318 ? 15.789 18.484 -1.437 1 94.88 318 TYR B C 1
ATOM 5287 O O . TYR B 1 318 ? 14.555 18.453 -1.415 1 94.88 318 TYR B O 1
ATOM 5295 N N . LYS B 1 319 ? 16.516 19.516 -1.835 1 96.62 319 LYS B N 1
ATOM 5296 C CA . LYS B 1 319 ? 15.844 20.719 -2.299 1 96.62 319 LYS B CA 1
ATOM 5297 C C . LYS B 1 319 ? 15 20.453 -3.539 1 96.62 319 LYS B C 1
ATOM 5299 O O . LYS B 1 319 ? 13.859 20.906 -3.633 1 96.62 319 LYS B O 1
ATOM 5304 N N . ARG B 1 320 ? 15.555 19.703 -4.402 1 96.38 320 ARG B N 1
ATOM 5305 C CA . ARG B 1 320 ? 14.828 19.359 -5.621 1 96.38 320 ARG B CA 1
ATOM 5306 C C . ARG B 1 320 ? 13.594 18.516 -5.309 1 96.38 320 ARG B C 1
ATOM 5308 O O . ARG B 1 320 ? 12.523 18.75 -5.871 1 96.38 320 ARG B O 1
ATOM 5315 N N . MET B 1 321 ? 13.766 17.547 -4.461 1 97.19 321 MET B N 1
ATOM 5316 C CA . MET B 1 321 ? 12.641 16.703 -4.062 1 97.19 321 MET B CA 1
ATOM 5317 C C . MET B 1 321 ? 11.531 17.531 -3.434 1 97.19 321 MET B C 1
ATOM 5319 O O . MET B 1 321 ? 10.352 17.328 -3.746 1 97.19 321 MET B O 1
ATOM 5323 N N . TRP B 1 322 ? 11.898 18.469 -2.574 1 97.62 322 TRP B N 1
ATOM 5324 C CA . TRP B 1 322 ? 10.898 19.281 -1.876 1 97.62 322 TRP B CA 1
ATOM 5325 C C . TRP B 1 322 ? 10.18 20.203 -2.844 1 97.62 322 TRP B C 1
ATOM 5327 O O . TRP B 1 322 ? 8.969 20.391 -2.74 1 97.62 322 TRP B O 1
ATOM 5337 N N . LEU B 1 323 ? 10.969 20.734 -3.738 1 96.81 323 LEU B N 1
ATOM 5338 C CA . LEU B 1 323 ? 10.383 21.625 -4.746 1 96.81 323 LEU B CA 1
ATOM 5339 C C . LEU B 1 323 ? 9.344 20.875 -5.578 1 96.81 323 LEU B C 1
ATOM 5341 O O . LEU B 1 323 ? 8.312 21.438 -5.949 1 96.81 323 LEU B O 1
ATOM 5345 N N . ASN B 1 324 ? 9.555 19.625 -5.82 1 96.56 324 ASN B N 1
ATOM 5346 C CA . ASN B 1 324 ? 8.68 18.844 -6.676 1 96.56 324 ASN B CA 1
ATOM 5347 C C . ASN B 1 324 ? 7.609 18.109 -5.863 1 96.56 324 ASN B C 1
ATOM 5349 O O . ASN B 1 324 ? 6.75 17.438 -6.426 1 96.56 324 ASN B O 1
ATOM 5353 N N . LEU B 1 325 ? 7.605 18.25 -4.598 1 97.31 325 LEU B N 1
ATOM 5354 C CA . LEU B 1 325 ? 6.758 17.484 -3.699 1 97.31 325 LEU B CA 1
ATOM 5355 C C . LEU B 1 325 ? 5.289 17.625 -4.078 1 97.31 325 LEU B C 1
ATOM 5357 O O . LEU B 1 325 ? 4.574 16.625 -4.203 1 97.31 325 LEU B O 1
ATOM 5361 N N . PRO B 1 326 ? 4.75 18.875 -4.332 1 97.38 326 PRO B N 1
ATOM 5362 C CA . PRO B 1 326 ? 3.338 18.984 -4.707 1 97.38 326 PRO B CA 1
ATOM 5363 C C . PRO B 1 326 ? 3 18.203 -5.973 1 97.38 326 PRO B C 1
ATOM 5365 O O . PRO B 1 326 ? 1.943 17.578 -6.051 1 97.38 326 PRO B O 1
ATOM 5368 N N . SER B 1 327 ? 3.926 18.141 -6.883 1 96.31 327 SER B N 1
ATOM 5369 C CA . SER B 1 327 ? 3.676 17.453 -8.148 1 96.31 327 SER B CA 1
ATOM 5370 C C . SER B 1 327 ? 3.561 15.953 -7.961 1 96.31 327 SER B C 1
ATOM 5372 O O . SER B 1 327 ? 2.85 15.273 -8.711 1 96.31 327 SER B O 1
ATOM 5374 N N . TYR B 1 328 ? 4.27 15.43 -6.938 1 95.44 328 TYR B N 1
ATOM 5375 C CA . TYR B 1 328 ? 4.156 14 -6.652 1 95.44 328 TYR B CA 1
ATOM 5376 C C . TYR B 1 328 ? 2.719 13.625 -6.305 1 95.44 328 TYR B C 1
ATOM 5378 O O . TYR B 1 328 ? 2.295 12.492 -6.531 1 95.44 328 TYR B O 1
ATOM 5386 N N . PHE B 1 329 ? 2.004 14.57 -5.773 1 95.56 329 PHE B N 1
ATOM 5387 C CA . PHE B 1 329 ? 0.642 14.32 -5.316 1 95.56 329 PHE B CA 1
ATOM 5388 C C . PHE B 1 329 ? -0.372 14.953 -6.258 1 95.56 329 PHE B C 1
ATOM 5390 O O . PHE B 1 329 ? -1.508 15.227 -5.867 1 95.56 329 PHE B O 1
ATOM 5397 N N . LYS B 1 330 ? 0.034 15.305 -7.465 1 95 330 LYS B N 1
ATOM 5398 C CA . LYS B 1 330 ? -0.816 15.867 -8.516 1 95 330 LYS B CA 1
ATOM 5399 C C . LYS B 1 330 ? -1.428 17.188 -8.07 1 95 330 LYS B C 1
ATOM 5401 O O . LYS B 1 330 ? -2.607 17.453 -8.32 1 95 330 LYS B O 1
ATOM 5406 N N . LEU B 1 331 ? -0.715 17.891 -7.34 1 96.19 331 LEU B N 1
ATOM 5407 C CA . LEU B 1 331 ? -1.104 19.234 -6.902 1 96.19 331 LEU B CA 1
ATOM 5408 C C . LEU B 1 331 ? -0.359 20.297 -7.695 1 96.19 331 LEU B C 1
ATOM 5410 O O . LEU B 1 331 ? 0.687 20.031 -8.289 1 96.19 331 LEU B O 1
ATOM 5414 N N . PRO B 1 332 ? -0.894 21.453 -7.742 1 94.81 332 PRO B N 1
ATOM 5415 C CA . PRO B 1 332 ? -0.13 22.562 -8.328 1 94.81 332 PRO B CA 1
ATOM 5416 C C . PRO B 1 332 ? 1.157 22.859 -7.559 1 94.81 332 PRO B C 1
ATOM 5418 O O . PRO B 1 332 ? 1.3 22.453 -6.402 1 94.81 332 PRO B O 1
ATOM 5421 N N . GLY B 1 333 ? 2.088 23.578 -8.211 1 94.94 333 GLY B N 1
ATOM 5422 C CA . GLY B 1 333 ? 3.35 23.906 -7.574 1 94.94 333 GLY B CA 1
ATOM 5423 C C . GLY B 1 333 ? 3.178 24.766 -6.328 1 94.94 333 GLY B C 1
ATOM 5424 O O . GLY B 1 333 ? 2.096 25.297 -6.082 1 94.94 333 GLY B O 1
ATOM 5425 N N . TRP B 1 334 ? 4.215 24.844 -5.527 1 95.62 334 TRP B N 1
ATOM 5426 C CA . TRP B 1 334 ? 4.195 25.578 -4.262 1 95.62 334 TRP B CA 1
ATOM 5427 C C . TRP B 1 334 ? 3.719 27.016 -4.473 1 95.62 334 TRP B C 1
ATOM 5429 O O . TRP B 1 334 ? 2.918 27.531 -3.689 1 95.62 334 TRP B O 1
ATOM 5439 N N . GLU B 1 335 ? 4.152 27.703 -5.516 1 93.56 335 GLU B N 1
ATOM 5440 C CA . GLU B 1 335 ? 3.799 29.094 -5.781 1 93.56 335 GLU B CA 1
ATOM 5441 C C . GLU B 1 335 ? 2.293 29.25 -5.973 1 93.56 335 GLU B C 1
ATOM 5443 O O . GLU B 1 335 ? 1.689 30.172 -5.43 1 93.56 335 GLU B O 1
ATOM 5448 N N . ALA B 1 336 ? 1.747 28.344 -6.664 1 93.25 336 ALA B N 1
ATOM 5449 C CA . ALA B 1 336 ? 0.31 28.391 -6.926 1 93.25 336 ALA B CA 1
ATOM 5450 C C . ALA B 1 336 ? -0.485 28.109 -5.652 1 93.25 336 ALA B C 1
ATOM 5452 O O . ALA B 1 336 ? -1.527 28.734 -5.414 1 93.25 336 ALA B O 1
ATOM 5453 N N . LEU B 1 337 ? 0.021 27.234 -4.781 1 93.06 337 LEU B N 1
ATOM 5454 C CA . LEU B 1 337 ? -0.678 26.844 -3.564 1 93.06 337 LEU B CA 1
ATOM 5455 C C . LEU B 1 337 ? -0.601 27.938 -2.512 1 93.06 337 LEU B C 1
ATOM 5457 O O . LEU B 1 337 ? -1.551 28.156 -1.753 1 93.06 337 LEU B O 1
ATOM 5461 N N . LEU B 1 338 ? 0.456 28.719 -2.502 1 89.75 338 LEU B N 1
ATOM 5462 C CA . LEU B 1 338 ? 0.691 29.719 -1.472 1 89.75 338 LEU B CA 1
ATOM 5463 C C . LEU B 1 338 ? 0.046 31.047 -1.852 1 89.75 338 LEU B C 1
ATOM 5465 O O . LEU B 1 338 ? -0.207 31.891 -0.987 1 89.75 338 LEU B O 1
ATOM 5469 N N . LYS B 1 339 ? -0.164 31.375 -3.131 1 80.56 339 LYS B N 1
ATOM 5470 C CA . LYS B 1 339 ? -0.825 32.594 -3.568 1 80.56 339 LYS B CA 1
ATOM 5471 C C . LYS B 1 339 ? -2.27 32.656 -3.082 1 80.56 339 LYS B C 1
ATOM 5473 O O . LYS B 1 339 ? -2.783 33.719 -2.754 1 80.56 339 LYS B O 1
ATOM 5478 N N . ASN B 1 340 ? -2.873 31.5 -3.045 1 60.75 340 ASN B N 1
ATOM 5479 C CA . ASN B 1 340 ? -4.281 31.5 -2.666 1 60.75 340 ASN B CA 1
ATOM 5480 C C . ASN B 1 340 ? -4.461 31.75 -1.171 1 60.75 340 ASN B C 1
ATOM 5482 O O . ASN B 1 340 ? -5.578 31.984 -0.705 1 60.75 340 ASN B O 1
ATOM 5486 N N . SER B 1 341 ? -3.436 31.594 -0.313 1 57.81 341 SER B N 1
ATOM 5487 C CA . SER B 1 341 ? -3.564 31.797 1.126 1 57.81 341 SER B CA 1
ATOM 5488 C C . SER B 1 341 ? -3.389 33.281 1.488 1 57.81 341 SER B C 1
ATOM 5490 O O . SER B 1 341 ? -3.576 33.656 2.643 1 57.81 341 SER B O 1
ATOM 5492 N N . GLN B 1 342 ? -2.844 34.125 0.61 1 46.28 342 GLN B N 1
ATOM 5493 C CA . GLN B 1 342 ? -2.861 35.562 0.88 1 46.28 342 GLN B CA 1
ATOM 5494 C C . GLN B 1 342 ? -4.199 36.188 0.488 1 46.28 342 GLN B C 1
ATOM 5496 O O . GLN B 1 342 ? -4.801 35.812 -0.514 1 46.28 342 GLN B O 1
#

Secondary structure (DSSP, 8-state):
------------------------TTS-SSEEEEEEE-TT-SEEEE-TTSEEEEE-HHHHHHH-HHHHHHHHS-----TTTTSEEEE-SS-HHHHHHHHHHHHSTTS--TTS---HHHHHHHHHHHHHTT-HHHHHHHHHHHHHHS-SSGGGTTTTGGGS-TT-TTHHHHHHHHHHHHT-GGGHHHHHHHHHTS-HHHHHHH---HHHHHHHHHHHHHHHHHIIIIISHHHH-GGGS-TT-TTHHHHHHHHHHHHHHHHH-GGGGGGTTTS--HHHHHHHHHHHHHHH--S--SSS-TTSS--HHHHHHHHHHHHHHHHHHHHHHHHHTTPPPHHHHHHTT-/------------------------TTS-SSEEEEEEE-TT-SEEEE-TTSEEEEE-HHHHHHH-HHHHHHHHS-----TTTTSEEEE-SS-HHHHHHHHHHHHSTTS--TTS---HHHHHHHHHHHHHTT-HHHHHHHHHHHHHHS-SSGGGTTTTGGGS-TT-TTHHHHHHHHHHHHT-GGGHHHHHHHHHTS-HHHHHHH---HHHHHHHHHHHHHHHHHIIIIISHHHH-GGGS-TT-TTHHHHHHHHHHHHHHHHH-GGGGGGTTTS--HHHHHHHHHHHHHHH--S--SSS-TTSS--HHHHHHHHHHHHHHHHHHHHHHHHHTTPPPHHHHHHTT-

pLDDT: mean 82.7, std 20.33, range [25.03, 98.5]

InterPro domains:
  IPR000210 BTB/POZ domain [PS50097] (41-111)

Nearest PDB structures (foldseek):
  4zou-assembly1_A-2  TM=7.446E-01  e=2.335E-01  Homo sapiens
  9fw3-assembly1_B  TM=1.420E-01  e=7.633E+00  Mycolicibacterium thermoresistibile ATCC 19527
  4zou-assembly1_A-2  TM=7.445E-01  e=3.420E-01  Homo sapiens
  9fw3-assembly1_B  TM=1.419E-01  e=9.036E+00  Mycolicibacterium thermoresistibile ATCC 19527

Organism: Armillaria gallica (NCBI:txid47427)

Sequence (684 aa):
MSAAPAESDPAPRPAKRQRTSENDPDAPSYEMDTSLWFEDGNIVLVSAQGTGFRVHLGILSLNAEFFRDMSGLALPDRGEAGFTLLHVTDSTRDLSHFLHAFYTRAYFYTGKPTHYDALDSMLRMSTKYLAQKLRSDLIKHLIMIYPPEMAKVRIHQHLIDPDQKCHSLYAIAMAREHDIPDILPTAFYFASTISPATLIQIHSDASDLVLITSTREKIINAAYRDAWGWLFQGKSMSIMCFRKRLCQGRRLNVIHRIALHPEQVPSLFLQDMPHQAERARQDSSDSESESEDEYGDENDRVYSTCLGEWRASEESGYKRMWLNLPSYFKLPGWEALLKNSQMSAAPAESDPAPRPAKRQRTSENDPDAPSYEMDTSLWFEDGNIVLVSAQGTGFRVHLGILSLNAEFFRDMSGLALPDRGEAGFTLLHVTDSTRDLSHFLHAFYTRAYFYTGKPTHYDALDSMLRMSTKYLAQKLRSDLIKHLIMIYPPEMAKVRIHQHLIDPDQKCHSLYAIAMAREHDIPDILPTAFYFASTISPATLIQIHSDASDLVLITSTREKIINAAYRDAWGWLFQGKSMSIMCFRKRLCQGRRLNVIHRIALHPEQVPSLFLQDMPHQAERARQDSSDSESESEDEYGDENDRVYSTCLGEWRASEESGYKRMWLNLPSYFKLPGWEALLKNSQ